Protein AF-A0A336MRG9-F1 (afdb_monomer)

Sequence (523 aa):
MEPFKLIYYRELIAKAINEKRFFRLYGYADCPKLRAELLKRGFLEHVPLSARDPNSGMSLEDLAEKASKGNAFEQTLISKLLESRAPDFIFIPDRSYYVLQSVTHQINRVKFIGYNFCLKHELCCLVDLINQHIKNDLQTNDYVKMPKTVRIVDDLGIDEFKEVFNWTMITSLILFLCRHPTNIQQHFCQRPIYGIEIDGLELALNFIKRQIEKIEGTRRSSIPETPLTRNQWRTIERTFIGVIKNQQNIFVPESKIQYYCEFINLIGTKISEYWPWTKIDGYRNIWIVKPDGCVDGEGIIMSDEFRKIKNHVETHEDYVFVIQKYIEKPFLIHETKFHIRNYFLIRVDGKHFNAYLHPSCVIKLASEPFTLKNFRTKGHLTNISVQKNFRNTSKKLPDSHMLTLERFNEYLENVGHKNVYEEQIYPSMKETCRQIAEESMKHIEHINGNYEIFGVDWMVGEDFSAQLLEVNRSPSLEHYSVVSTIVLNEILEDLIKVVVDNYNNPKASCGGFENIYHEEYKN

Mean predicted aligned error: 6.66 Å

Radius of gyration: 28.39 Å; Cα contacts (8 Å, |Δi|>4): 878; chains: 1; bounding box: 66×53×92 Å

Secondary structure (DSSP, 8-state):
---HHHHHHHHHHHHHHHTT-EEEE-SSS--HHHHHHHHHTT-EE-PPPPTT-TTTTS-HHHHHHH--TTSHHHHHHHHHHHTTPPPSEEE---GGGTT-----SEES--EESS--TTSHHHHHHHHHHHHHHHHHSTT---------EEEESSHHHHHHHHHHHHHHHHHHHHHHHSSSGGGGGGGEESSGGGEE-THHHHHHHHHHHHHHHHHTT-S-TTS---PPPHHHHHHHHHHHIIIIIT-PEEE--GGGHHHHHHHHHHHHHHHHHH-GGGGGS-SS--EEEEETT--TTTT-EEES-HHHHHHHHHT-TTS-EEEEE--SSB-EETTEEEEEEEEEEEEEETTEEEEEEEEEEEEEEEEEE--SS---HHHH---HHHHTT---S-TTS-TTSEEEHHHHHHHHHHTT-TTHIIIIIHHHHHHHHHHHHHHHGGGEE--TTBEEEEEEEEEEBTT--EEEEEEEES------SHHHHHHHHHHHHHHHIIIIIIHH-TTS--TT-EEEEEEE---

pLDDT: mean 90.36, std 8.78, range [54.44, 98.69]

Foldseek 3Di:
DQDPLLVVLLVLLVVCVVVLQEEEEDDDDDPPLLVVLSVVVSHDYQDADDPPLPCLPPDLRVLSVPDDPPDSSVNSNNNVSCDPPDRQEYEYLDPVCLVDDDPHQAYQDFDFQAQDQQFQVSVVVLLVVLQVVVVVVVPDPLRAFAFDKFWDQDVVSLVVVVVVLLLLQLLLLLLVLCVPLVCSLVLEDADPVQAAECLLNVLSLVVLVVVLCVVVVVDDPPDDDDDDDPVSSVSVVVNSCCCPVVVGGYYDHPVCSVVVSVSSNVSNVSCCVVPVSCQQLHRLSKKWKDFTPDPLCPLIDIDSDSVVVVVSCVVCSVTIMMIGRARLFFDAQVQWFKKKKWKKKWAFAPFKTWIWTFLWIKIFTAQDGADPPDDDCRRRPRDQSHRVVDAHPDPVADRLSIDTPVVVQVSCVVVPNHCCCVPPQVVSVLVSSLSSSVSCPVRTDRDHNHMHMWIWIWTAGPVRHTHTHRIHGSDDLDCSDPRSVVRSSQVSSLVCQVSPVCSVPVPTDSRRIDTSDMDGHDD

Structure (mmCIF, N/CA/C/O backbone):
data_AF-A0A336MRG9-F1
#
_entry.id   AF-A0A336MRG9-F1
#
loop_
_atom_site.group_PDB
_atom_site.id
_atom_site.type_symbol
_atom_site.label_atom_id
_atom_site.label_alt_id
_atom_site.label_comp_id
_atom_site.label_asym_id
_atom_site.label_entity_id
_atom_site.label_seq_id
_atom_site.pdbx_PDB_ins_code
_atom_site.Cartn_x
_atom_site.Cartn_y
_atom_site.Cartn_z
_atom_site.occupancy
_atom_site.B_iso_or_equiv
_atom_site.auth_seq_id
_atom_site.auth_comp_id
_atom_site.auth_asym_id
_atom_site.auth_atom_id
_atom_site.pdbx_PDB_model_num
ATOM 1 N N . MET A 1 1 ? 37.215 -6.615 -50.804 1.00 60.47 1 MET A N 1
ATOM 2 C CA . MET A 1 1 ? 35.931 -5.894 -50.675 1.00 60.47 1 MET A CA 1
ATOM 3 C C . MET A 1 1 ? 35.322 -6.306 -49.353 1.00 60.47 1 MET A C 1
ATOM 5 O O . MET A 1 1 ? 35.359 -7.493 -49.058 1.00 60.47 1 MET A O 1
ATOM 9 N N . GLU A 1 2 ? 34.849 -5.353 -48.555 1.00 67.88 2 GLU A N 1
ATOM 10 C CA . GLU A 1 2 ? 34.174 -5.653 -47.286 1.00 67.88 2 GLU A CA 1
ATOM 11 C C . GLU A 1 2 ? 32.871 -6.435 -47.564 1.00 67.88 2 GLU A C 1
ATOM 13 O O . GLU A 1 2 ? 32.185 -6.119 -48.545 1.00 67.88 2 GLU A O 1
ATOM 18 N N . PRO A 1 3 ? 32.524 -7.472 -46.777 1.00 83.19 3 PRO A N 1
ATOM 19 C CA . PRO A 1 3 ? 31.303 -8.242 -47.005 1.00 83.19 3 PRO A CA 1
ATOM 20 C C . PRO A 1 3 ? 30.049 -7.358 -46.937 1.00 83.19 3 PRO A C 1
ATOM 22 O O . PRO A 1 3 ? 29.891 -6.573 -46.005 1.00 83.19 3 PRO A O 1
ATOM 25 N N . PHE A 1 4 ? 29.107 -7.537 -47.870 1.00 87.50 4 PHE A N 1
ATOM 26 C CA . PHE A 1 4 ? 27.863 -6.748 -47.936 1.00 87.50 4 PHE A CA 1
ATOM 27 C C . PHE A 1 4 ? 27.083 -6.739 -46.608 1.00 87.50 4 PHE A C 1
ATOM 29 O O . PHE A 1 4 ? 26.565 -5.706 -46.190 1.00 87.50 4 PHE A O 1
ATOM 36 N N . LYS A 1 5 ? 27.046 -7.878 -45.900 1.00 89.94 5 LYS A N 1
ATOM 37 C CA . LYS A 1 5 ? 26.415 -7.973 -44.575 1.00 89.94 5 LYS A CA 1
ATOM 38 C C . LYS A 1 5 ? 27.111 -7.106 -43.522 1.00 89.94 5 LYS A C 1
ATOM 40 O O . LYS A 1 5 ? 26.430 -6.526 -42.685 1.00 89.94 5 LYS A O 1
ATOM 45 N N . LEU A 1 6 ? 28.440 -6.996 -43.554 1.00 92.06 6 LEU A N 1
ATOM 46 C CA . LEU A 1 6 ? 29.177 -6.172 -42.596 1.00 92.06 6 LEU A CA 1
ATOM 47 C C . LEU A 1 6 ? 28.883 -4.681 -42.819 1.00 92.06 6 LEU A C 1
ATOM 49 O O . LEU A 1 6 ? 28.609 -3.971 -41.853 1.00 92.06 6 LEU A O 1
ATOM 53 N N . ILE A 1 7 ? 28.827 -4.239 -44.082 1.00 92.44 7 ILE A N 1
ATOM 54 C CA . ILE A 1 7 ? 28.401 -2.877 -44.453 1.00 92.44 7 ILE A CA 1
ATOM 55 C C . ILE A 1 7 ? 26.987 -2.600 -43.924 1.00 92.44 7 ILE A C 1
ATOM 57 O O . ILE A 1 7 ? 26.775 -1.608 -43.230 1.00 92.44 7 ILE A O 1
ATOM 61 N N . TYR A 1 8 ? 26.047 -3.520 -44.163 1.00 93.06 8 TYR A N 1
ATOM 62 C CA . TYR A 1 8 ? 24.679 -3.418 -43.649 1.00 93.06 8 TYR A CA 1
ATOM 63 C C . TYR A 1 8 ? 24.632 -3.233 -42.123 1.00 93.06 8 TYR A C 1
ATOM 65 O O . TYR A 1 8 ? 23.944 -2.339 -41.632 1.00 93.06 8 TYR A O 1
ATOM 73 N N . TYR A 1 9 ? 25.380 -4.036 -41.355 1.00 92.38 9 TYR A N 1
ATOM 74 C CA . TYR A 1 9 ? 25.403 -3.909 -39.893 1.00 92.38 9 TYR A CA 1
ATOM 75 C C . TYR A 1 9 ? 26.047 -2.602 -39.419 1.00 92.38 9 TYR A C 1
ATOM 77 O O . TYR A 1 9 ? 25.577 -2.023 -38.439 1.00 92.38 9 TYR A O 1
ATOM 85 N N . ARG A 1 10 ? 27.068 -2.088 -40.117 1.00 93.12 10 ARG A N 1
ATOM 86 C CA . ARG A 1 10 ? 27.642 -0.766 -39.818 1.00 93.12 10 ARG A CA 1
ATOM 87 C C . ARG A 1 10 ? 26.629 0.353 -40.038 1.00 93.12 10 ARG A C 1
ATOM 89 O O . ARG A 1 10 ? 26.501 1.217 -39.176 1.00 93.12 10 ARG A O 1
ATOM 96 N N . GLU A 1 11 ? 25.885 0.323 -41.141 1.00 93.00 11 GLU A N 1
ATOM 97 C CA . GLU A 1 11 ? 24.823 1.299 -41.419 1.00 93.00 11 GLU A CA 1
ATOM 98 C C . GLU A 1 11 ? 23.677 1.200 -40.405 1.00 93.00 11 GLU A C 1
ATOM 100 O O . GLU A 1 11 ? 23.201 2.218 -39.897 1.00 93.00 11 GLU A O 1
ATOM 105 N N . LEU A 1 12 ? 23.272 -0.024 -40.055 1.00 91.56 12 LEU A N 1
ATOM 106 C CA . LEU A 1 12 ? 22.249 -0.290 -39.045 1.00 91.56 12 LEU A CA 1
ATOM 107 C C . LEU A 1 12 ? 22.650 0.284 -37.676 1.00 91.56 12 LEU A C 1
ATOM 109 O O . LEU A 1 12 ? 21.848 0.959 -37.029 1.00 91.56 12 LEU A O 1
ATOM 113 N N . ILE A 1 13 ? 23.897 0.060 -37.256 1.00 91.00 13 ILE A N 1
ATOM 114 C CA . ILE A 1 13 ? 24.444 0.595 -36.005 1.00 91.00 13 ILE A CA 1
ATOM 115 C C . ILE A 1 13 ? 24.571 2.116 -36.079 1.00 91.00 13 ILE A C 1
ATOM 117 O O . ILE A 1 13 ? 24.139 2.793 -35.152 1.00 91.00 13 ILE A O 1
ATOM 121 N N . ALA A 1 14 ? 25.092 2.679 -37.172 1.00 91.44 14 ALA A N 1
ATOM 122 C CA . ALA A 1 14 ? 25.200 4.128 -37.346 1.00 91.44 14 ALA A CA 1
ATOM 123 C C . ALA A 1 14 ? 23.828 4.819 -37.257 1.00 91.44 14 ALA A C 1
ATOM 125 O O . ALA A 1 14 ? 23.688 5.855 -36.603 1.00 91.44 14 ALA A O 1
ATOM 126 N N . LYS A 1 15 ? 22.791 4.206 -37.840 1.00 92.38 15 LYS A N 1
ATOM 127 C CA . LYS A 1 15 ? 21.408 4.667 -37.707 1.00 92.38 15 LYS A CA 1
ATOM 128 C C . LYS A 1 15 ? 20.930 4.608 -36.255 1.00 92.38 15 LYS A C 1
ATOM 130 O O . LYS A 1 15 ? 20.427 5.608 -35.748 1.00 92.38 15 LYS A O 1
ATOM 135 N N . ALA A 1 16 ? 21.123 3.480 -35.573 1.00 90.75 16 ALA A N 1
ATOM 136 C CA . ALA A 1 16 ? 20.739 3.335 -34.170 1.00 90.75 16 ALA A CA 1
ATOM 137 C C . ALA A 1 16 ? 21.495 4.311 -33.245 1.00 90.75 16 ALA A C 1
ATOM 139 O O . ALA A 1 16 ? 20.903 4.830 -32.303 1.00 90.75 16 ALA A O 1
ATOM 140 N N . ILE A 1 17 ? 22.760 4.636 -33.550 1.00 88.38 17 ILE A N 1
ATOM 141 C CA . ILE A 1 17 ? 23.568 5.662 -32.863 1.00 88.38 17 ILE A CA 1
ATOM 142 C C . ILE A 1 17 ? 22.911 7.032 -32.984 1.00 88.38 17 ILE A C 1
ATOM 144 O O . ILE A 1 17 ? 22.774 7.740 -31.987 1.00 88.38 17 ILE A O 1
ATOM 148 N N . ASN A 1 18 ? 22.523 7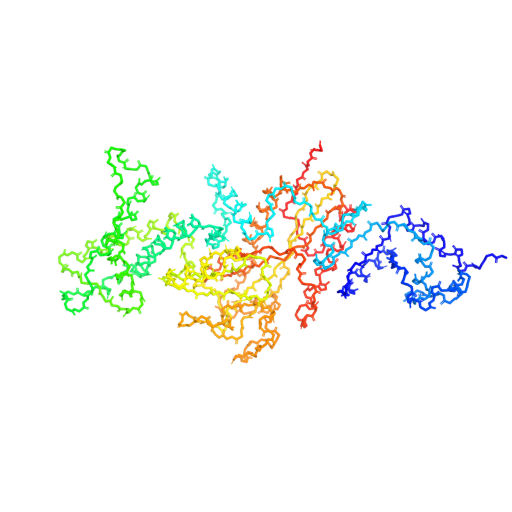.408 -34.200 1.00 90.56 18 ASN A N 1
ATOM 149 C CA . ASN A 1 18 ? 21.927 8.709 -34.468 1.00 90.56 18 ASN A CA 1
ATOM 150 C C . ASN A 1 18 ? 20.532 8.844 -33.833 1.00 90.56 18 ASN A C 1
ATOM 152 O O . ASN A 1 18 ? 20.165 9.907 -33.344 1.00 90.56 18 ASN A O 1
ATOM 156 N N . GLU A 1 19 ? 19.771 7.750 -33.808 1.00 91.50 19 GLU A N 1
ATOM 157 C CA . GLU A 1 19 ? 18.413 7.698 -33.257 1.00 91.50 19 GLU A CA 1
ATOM 158 C C . GLU A 1 19 ? 18.367 7.402 -31.746 1.00 91.50 19 GLU A C 1
ATOM 160 O O . GLU A 1 19 ? 17.275 7.331 -31.187 1.00 91.50 19 GLU A O 1
ATOM 165 N N . LYS A 1 20 ? 19.522 7.239 -31.081 1.00 91.50 20 LYS A N 1
ATOM 166 C CA . LYS A 1 20 ? 19.646 6.862 -29.658 1.00 91.50 20 LYS A CA 1
ATOM 167 C C . LYS A 1 20 ? 18.897 5.570 -29.298 1.00 91.50 20 LYS A C 1
ATOM 169 O O . LYS A 1 20 ? 18.116 5.516 -28.348 1.00 91.50 20 LYS A O 1
ATOM 174 N N . ARG A 1 21 ? 19.103 4.528 -30.101 1.00 92.50 21 ARG A N 1
ATOM 175 C CA . ARG A 1 21 ? 18.368 3.255 -30.057 1.00 92.50 21 ARG A CA 1
ATOM 176 C C . ARG A 1 21 ? 19.218 2.069 -29.602 1.00 92.50 21 ARG A C 1
ATOM 178 O O . ARG A 1 21 ? 18.940 0.938 -29.992 1.00 92.50 21 ARG A O 1
ATOM 185 N N . PHE A 1 22 ? 20.220 2.285 -28.749 1.00 91.38 22 PHE A N 1
ATOM 186 C CA . PHE A 1 22 ? 20.857 1.181 -28.022 1.00 91.38 22 PHE A CA 1
ATOM 187 C C . PHE A 1 22 ? 20.251 0.993 -26.654 1.00 91.38 22 PHE A C 1
ATOM 189 O O . PHE A 1 22 ? 20.098 1.955 -25.906 1.00 91.38 22 PHE A O 1
ATOM 196 N N . PHE A 1 23 ? 19.996 -0.256 -26.287 1.00 91.38 23 PHE A N 1
ATOM 197 C CA . PHE A 1 23 ? 19.573 -0.570 -24.934 1.00 91.38 23 PHE A CA 1
ATOM 198 C C . PHE A 1 23 ? 20.439 -1.626 -24.278 1.00 91.38 23 PHE A C 1
ATOM 200 O O . PHE A 1 23 ? 21.090 -2.431 -24.941 1.00 91.38 23 PHE A O 1
ATOM 207 N N . ARG A 1 24 ? 20.411 -1.637 -22.950 1.00 88.44 24 ARG A N 1
ATOM 208 C CA . ARG A 1 24 ? 21.000 -2.697 -22.148 1.00 88.44 24 ARG A CA 1
ATOM 209 C C . ARG A 1 24 ? 20.085 -3.053 -20.991 1.00 88.44 24 ARG A C 1
ATOM 211 O O . ARG A 1 24 ? 19.621 -2.176 -20.260 1.00 88.44 24 ARG A O 1
ATOM 218 N N . LEU A 1 25 ? 19.885 -4.354 -20.814 1.00 87.44 25 LEU A N 1
ATOM 219 C CA . LEU A 1 25 ? 19.232 -4.933 -19.648 1.00 87.44 25 LEU A CA 1
ATOM 220 C C . LEU A 1 25 ? 20.317 -5.492 -18.725 1.00 87.44 25 LEU A C 1
ATOM 222 O O . LEU A 1 25 ? 21.149 -6.283 -19.166 1.00 87.44 25 LEU A O 1
ATOM 226 N N . TYR A 1 26 ? 20.358 -5.039 -17.474 1.00 79.06 26 TYR A N 1
ATOM 227 C CA . TYR A 1 26 ? 21.322 -5.525 -16.479 1.00 79.06 26 TYR A CA 1
ATOM 228 C C . TYR A 1 26 ? 20.730 -6.665 -15.633 1.00 79.06 26 TYR A C 1
ATOM 230 O O . TYR A 1 26 ? 19.524 -6.738 -15.456 1.00 79.06 26 TYR A O 1
ATOM 238 N N . GLY A 1 27 ? 21.572 -7.517 -15.043 1.00 69.44 27 GLY A N 1
ATOM 239 C CA . GLY A 1 27 ? 21.151 -8.527 -14.059 1.00 69.44 27 GLY A CA 1
ATOM 240 C C . GLY A 1 27 ? 20.706 -9.879 -14.635 1.00 69.44 27 GLY A C 1
ATOM 241 O O . GLY A 1 27 ? 20.664 -10.082 -15.845 1.00 69.44 27 GLY A O 1
ATOM 242 N N . TYR A 1 28 ? 20.423 -10.823 -13.729 1.00 54.44 28 TYR A N 1
ATOM 243 C CA . TYR A 1 28 ? 20.052 -12.212 -14.054 1.00 54.44 28 TYR A CA 1
ATOM 244 C C . TYR A 1 28 ? 18.567 -12.399 -14.381 1.00 54.44 28 TYR A C 1
ATOM 246 O O . TYR A 1 28 ? 18.200 -13.401 -14.993 1.00 54.44 28 TYR A O 1
ATOM 254 N N . ALA A 1 29 ? 17.714 -11.463 -13.957 1.00 59.97 29 ALA A N 1
ATOM 255 C CA . ALA A 1 29 ? 16.288 -11.507 -14.241 1.00 59.97 29 ALA A CA 1
ATOM 256 C C . ALA A 1 29 ? 16.067 -11.215 -15.728 1.00 59.97 29 ALA A C 1
ATOM 258 O O . ALA A 1 29 ? 16.155 -10.069 -16.173 1.00 59.97 29 ALA A O 1
ATOM 259 N N . ASP A 1 30 ? 15.812 -12.267 -16.501 1.00 64.00 30 ASP A N 1
ATOM 260 C CA . ASP A 1 30 ? 15.427 -12.110 -17.891 1.00 64.00 30 ASP A CA 1
ATOM 261 C C . ASP A 1 30 ? 14.068 -11.395 -17.954 1.00 64.00 30 ASP A C 1
ATOM 263 O O . ASP A 1 30 ? 13.075 -11.882 -17.413 1.00 64.00 30 ASP A O 1
ATOM 267 N N . CYS A 1 31 ? 14.025 -10.232 -18.608 1.00 80.88 31 CYS A N 1
ATOM 268 C CA . CYS A 1 31 ? 12.801 -9.470 -18.869 1.00 80.88 31 CYS A CA 1
ATOM 269 C C . CYS A 1 31 ? 12.423 -9.608 -20.357 1.00 80.88 31 CYS A C 1
ATOM 271 O O . CYS A 1 31 ? 12.530 -8.632 -21.113 1.00 80.88 31 CYS A O 1
ATOM 273 N N . PRO A 1 32 ? 11.994 -10.800 -20.822 1.00 87.12 32 PRO A N 1
ATOM 274 C CA . PRO A 1 32 ? 11.839 -11.094 -22.246 1.00 87.12 32 PRO A CA 1
ATOM 275 C C . PRO A 1 32 ? 10.799 -10.199 -22.919 1.00 87.12 32 PRO A C 1
ATOM 277 O O . PRO A 1 32 ? 11.001 -9.780 -24.058 1.00 87.12 32 PRO A O 1
ATOM 280 N N . LYS A 1 33 ? 9.717 -9.844 -22.213 1.00 91.06 33 LYS A N 1
ATOM 281 C CA . LYS A 1 33 ? 8.695 -8.932 -22.738 1.00 91.06 33 LYS A CA 1
ATOM 282 C C . LYS A 1 33 ? 9.261 -7.536 -22.998 1.00 91.06 33 LYS A C 1
ATOM 284 O O . LYS A 1 33 ? 9.046 -6.991 -24.075 1.00 91.06 33 LYS A O 1
ATOM 289 N N . LEU A 1 34 ? 10.037 -6.989 -22.062 1.00 91.50 34 LEU A N 1
ATOM 290 C CA . LEU A 1 34 ? 10.655 -5.673 -22.220 1.00 91.50 34 LEU A CA 1
ATOM 291 C C . LEU A 1 34 ? 11.667 -5.667 -23.378 1.00 91.50 34 LEU A C 1
ATOM 293 O O . LEU A 1 34 ? 11.639 -4.764 -24.214 1.00 91.50 34 LEU A O 1
ATOM 297 N N . ARG A 1 35 ? 12.491 -6.720 -23.494 1.00 91.56 35 ARG A N 1
ATOM 298 C CA . ARG A 1 35 ? 13.388 -6.909 -24.645 1.00 91.56 35 ARG A CA 1
ATOM 299 C C . ARG A 1 35 ? 12.611 -6.947 -25.962 1.00 91.56 35 ARG A C 1
ATOM 301 O O . ARG A 1 35 ? 12.962 -6.234 -26.898 1.00 91.56 35 ARG A O 1
ATOM 308 N N . ALA A 1 36 ? 11.547 -7.745 -26.034 1.00 92.94 36 ALA A N 1
ATOM 309 C CA . ALA A 1 36 ? 10.730 -7.877 -27.237 1.00 92.94 36 ALA A CA 1
ATOM 310 C C . ALA A 1 36 ? 10.112 -6.536 -27.670 1.00 92.94 36 ALA A C 1
ATOM 312 O O . ALA A 1 36 ? 10.133 -6.205 -28.855 1.00 92.94 36 ALA A O 1
ATOM 313 N N . GLU A 1 37 ? 9.616 -5.737 -26.723 1.00 95.44 37 GLU A N 1
ATOM 314 C CA . GLU A 1 37 ? 9.004 -4.434 -27.009 1.00 95.44 37 GLU A CA 1
ATOM 315 C C . GLU A 1 37 ? 10.009 -3.372 -27.473 1.00 95.44 37 GLU A C 1
ATOM 317 O O . GLU A 1 37 ? 9.671 -2.549 -28.331 1.00 95.44 37 GLU A O 1
ATOM 322 N N . LEU A 1 38 ? 11.247 -3.410 -26.972 1.00 94.44 38 LEU A N 1
ATOM 323 C CA . LEU A 1 38 ? 12.336 -2.553 -27.452 1.00 94.44 38 LEU A CA 1
ATOM 324 C C . LEU A 1 38 ? 12.789 -2.963 -28.861 1.00 94.44 38 LEU A C 1
ATOM 326 O O . LEU A 1 38 ? 12.857 -2.122 -29.761 1.00 94.44 38 LEU A O 1
ATOM 330 N N . LEU A 1 39 ? 13.012 -4.261 -29.098 1.00 92.81 39 LEU A N 1
ATOM 331 C CA . LEU A 1 39 ? 13.379 -4.787 -30.420 1.00 92.81 39 LEU A CA 1
ATOM 332 C C . LEU A 1 39 ? 12.305 -4.477 -31.479 1.00 92.81 39 LEU A C 1
ATOM 334 O O . LEU A 1 39 ? 12.630 -4.120 -32.613 1.00 92.81 39 LEU A O 1
ATOM 338 N N . LYS A 1 40 ? 11.018 -4.548 -31.112 1.00 94.44 40 LYS A N 1
ATOM 339 C CA . LYS A 1 40 ? 9.882 -4.170 -31.975 1.00 94.44 40 LYS A CA 1
ATOM 340 C C . LYS A 1 40 ? 9.929 -2.699 -32.406 1.00 94.44 40 LYS A C 1
ATOM 342 O O . LYS A 1 40 ? 9.461 -2.373 -33.493 1.00 94.44 40 LYS A O 1
ATOM 347 N N . ARG A 1 41 ? 10.526 -1.826 -31.588 1.00 93.81 41 ARG A N 1
ATOM 348 C CA . ARG A 1 41 ? 10.722 -0.388 -31.856 1.00 93.81 41 ARG A CA 1
ATOM 349 C C . ARG A 1 41 ? 12.049 -0.072 -32.550 1.00 93.81 41 ARG A C 1
ATOM 351 O O . ARG A 1 41 ? 12.390 1.096 -32.718 1.00 93.81 41 ARG A O 1
ATOM 358 N N . GLY A 1 42 ? 12.778 -1.103 -32.982 1.00 91.88 42 GLY A N 1
ATOM 359 C CA . GLY A 1 42 ? 14.032 -0.959 -33.716 1.00 91.88 42 GLY A CA 1
ATOM 360 C C . GLY A 1 42 ? 15.240 -0.653 -32.835 1.00 91.88 42 GLY A C 1
ATOM 361 O O . GLY A 1 42 ? 16.256 -0.202 -33.356 1.00 91.88 42 GLY A O 1
ATOM 362 N N . PHE A 1 43 ? 15.144 -0.881 -31.522 1.00 92.94 43 PHE A N 1
ATOM 363 C CA . PHE A 1 43 ? 16.313 -0.818 -30.655 1.00 92.94 43 PHE A CA 1
ATOM 364 C C . PHE A 1 43 ? 17.248 -2.005 -30.906 1.00 92.94 43 PHE A C 1
ATOM 366 O O . PHE A 1 43 ? 16.800 -3.103 -31.239 1.00 92.94 43 PHE A O 1
ATOM 373 N N . LEU A 1 44 ? 18.545 -1.788 -30.701 1.00 90.88 44 LEU A N 1
ATOM 374 C CA . LEU A 1 44 ? 19.580 -2.817 -30.743 1.00 90.88 44 LEU A CA 1
ATOM 375 C C . LEU A 1 44 ? 20.098 -3.080 -29.328 1.00 90.88 44 LEU A C 1
ATOM 377 O O . LEU A 1 44 ? 20.424 -2.147 -28.589 1.00 90.88 44 LEU A O 1
ATOM 381 N N . GLU A 1 45 ? 20.163 -4.351 -28.940 1.00 88.06 45 GLU A N 1
ATOM 382 C CA . GLU A 1 45 ? 20.640 -4.734 -27.611 1.00 88.06 45 GLU A CA 1
ATOM 383 C C . GLU A 1 45 ? 22.168 -4.702 -27.568 1.00 88.06 45 GLU A C 1
ATOM 385 O O . GLU A 1 45 ? 22.841 -5.393 -28.331 1.00 88.06 45 GLU A O 1
ATOM 390 N N . HIS A 1 46 ? 22.721 -3.921 -26.645 1.00 84.44 46 HIS A N 1
ATOM 391 C CA . HIS A 1 46 ? 24.144 -3.905 -26.352 1.00 84.44 46 HIS A CA 1
ATOM 392 C C . HIS A 1 46 ? 24.457 -4.859 -25.193 1.00 84.44 46 HIS A C 1
ATOM 394 O O . HIS A 1 46 ? 24.418 -4.474 -24.016 1.00 84.44 46 HIS A O 1
ATOM 400 N N . VAL A 1 47 ? 24.851 -6.087 -25.535 1.00 80.88 47 VAL A N 1
ATOM 401 C CA . VAL A 1 47 ? 25.306 -7.093 -24.566 1.00 80.88 47 VAL A CA 1
ATOM 402 C C . VAL A 1 47 ? 26.832 -7.057 -24.440 1.00 80.88 47 VAL A C 1
ATOM 404 O O . VAL A 1 47 ? 27.514 -7.307 -25.431 1.00 80.88 47 VAL A O 1
ATOM 407 N N . PRO A 1 48 ? 27.405 -6.751 -23.260 1.00 75.25 48 PRO A N 1
ATOM 408 C CA . PRO A 1 48 ? 28.854 -6.784 -23.077 1.00 75.25 48 PRO A CA 1
ATOM 409 C C . PRO A 1 48 ? 29.432 -8.150 -23.455 1.00 75.25 48 PRO A C 1
ATOM 411 O O . PRO A 1 48 ? 28.922 -9.184 -23.018 1.00 75.25 48 PRO A O 1
ATOM 414 N N . LEU A 1 49 ? 30.514 -8.158 -24.234 1.00 75.94 49 LEU A N 1
ATOM 415 C CA . LEU A 1 49 ? 31.206 -9.398 -24.577 1.00 75.94 49 LEU A CA 1
ATOM 416 C C . LEU A 1 49 ? 31.797 -10.022 -23.312 1.00 75.94 49 LEU A C 1
ATOM 418 O O . LEU A 1 49 ? 32.630 -9.425 -22.629 1.00 75.94 49 LEU A O 1
ATOM 422 N N . SER A 1 50 ? 31.368 -11.242 -23.006 1.00 73.38 50 SER A N 1
ATOM 423 C CA . SER A 1 50 ? 31.983 -12.056 -21.963 1.00 73.38 50 SER A CA 1
ATOM 424 C C . SER A 1 50 ? 33.243 -12.717 -22.510 1.00 73.38 50 SER A C 1
ATOM 426 O O . SER A 1 50 ? 33.241 -13.209 -23.636 1.00 73.38 50 SER A O 1
ATOM 428 N N . ALA A 1 51 ? 34.285 -12.852 -21.685 1.00 68.31 51 ALA A N 1
ATOM 429 C CA . ALA A 1 51 ? 35.451 -13.679 -22.019 1.00 68.31 51 ALA A CA 1
ATOM 430 C C . ALA A 1 51 ? 35.084 -15.157 -22.288 1.00 68.31 51 ALA A C 1
ATOM 432 O O . ALA A 1 51 ? 35.899 -15.915 -22.803 1.00 68.31 51 ALA A O 1
ATOM 433 N N . ARG A 1 52 ? 33.862 -15.574 -21.922 1.00 76.00 52 ARG A N 1
ATOM 434 C CA . ARG A 1 52 ? 33.306 -16.910 -22.176 1.00 76.00 52 ARG A CA 1
ATOM 435 C C . ARG A 1 52 ? 32.422 -16.988 -23.425 1.00 76.00 52 ARG A C 1
ATOM 437 O O . ARG A 1 52 ? 31.913 -18.069 -23.702 1.00 76.00 52 ARG A O 1
ATOM 444 N N . ASP A 1 53 ? 32.188 -15.885 -24.139 1.00 79.44 53 ASP A N 1
ATOM 445 C CA . ASP A 1 53 ? 31.420 -15.923 -25.388 1.00 79.44 53 ASP A CA 1
ATOM 446 C C . ASP A 1 53 ? 32.209 -16.745 -26.430 1.00 79.44 53 ASP A C 1
ATOM 448 O O . ASP A 1 53 ? 33.316 -16.334 -26.805 1.00 79.44 53 ASP A O 1
ATOM 452 N N . PRO A 1 54 ? 31.675 -17.889 -26.907 1.00 84.38 54 PRO A N 1
ATOM 453 C CA . PRO A 1 54 ? 32.373 -18.766 -27.847 1.00 84.38 54 PRO A CA 1
ATOM 454 C C . PRO A 1 54 ? 32.669 -18.087 -29.191 1.00 84.38 54 PRO A C 1
ATOM 456 O O . PRO A 1 54 ? 33.581 -18.508 -29.901 1.00 84.38 54 PRO A O 1
ATOM 459 N N . ASN A 1 55 ? 31.939 -17.023 -29.532 1.00 88.94 55 ASN A N 1
ATOM 460 C CA . ASN A 1 55 ? 32.088 -16.288 -30.783 1.00 88.94 55 ASN A CA 1
ATOM 461 C C . ASN A 1 55 ? 33.033 -15.080 -30.648 1.00 88.94 55 ASN A C 1
ATOM 463 O O . ASN A 1 55 ? 33.395 -14.461 -31.651 1.00 88.94 55 ASN A O 1
ATOM 467 N N . SER A 1 56 ? 33.463 -14.733 -29.428 1.00 84.62 56 SER A N 1
ATOM 468 C CA . SER A 1 56 ? 34.283 -13.540 -29.161 1.00 84.62 56 SER A CA 1
ATOM 469 C C . SER A 1 56 ? 35.619 -13.529 -29.912 1.00 84.62 56 SER A C 1
ATOM 471 O O . SER A 1 56 ? 36.126 -12.455 -30.234 1.00 84.62 56 SER A O 1
ATOM 473 N N . GLY A 1 57 ? 36.168 -14.697 -30.258 1.00 87.31 57 GLY A N 1
ATOM 474 C CA . GLY A 1 57 ? 37.406 -14.832 -31.034 1.00 87.31 57 GLY A CA 1
ATOM 475 C C . GLY A 1 57 ? 37.252 -14.697 -32.556 1.00 87.31 57 GLY A C 1
ATOM 476 O O . GLY A 1 57 ? 38.258 -14.590 -33.248 1.00 87.31 57 GLY A O 1
ATOM 477 N N . MET A 1 58 ? 36.028 -14.693 -33.096 1.00 92.06 58 MET A N 1
ATOM 478 C CA . MET A 1 58 ? 35.788 -14.675 -34.550 1.00 92.06 58 MET A CA 1
ATOM 479 C C . MET A 1 58 ? 36.047 -13.298 -35.182 1.00 92.06 58 MET A C 1
ATOM 481 O O . MET A 1 58 ? 35.853 -12.276 -34.522 1.00 92.06 58 MET A O 1
ATOM 485 N N . SER A 1 59 ? 36.442 -13.238 -36.460 1.00 93.06 59 SER A N 1
ATOM 486 C CA . SER A 1 59 ? 36.584 -11.961 -37.185 1.00 93.06 59 SER A CA 1
ATOM 487 C C . SER A 1 59 ? 35.225 -11.272 -37.404 1.00 93.06 59 SER A C 1
ATOM 489 O O . SER A 1 59 ? 34.174 -11.908 -37.290 1.00 93.06 59 SER A O 1
ATOM 491 N N . LEU A 1 60 ? 35.220 -9.965 -37.702 1.00 93.19 60 LEU A N 1
ATOM 492 C CA . LEU A 1 60 ? 33.972 -9.249 -38.011 1.00 93.19 60 LEU A CA 1
ATOM 493 C C . LEU A 1 60 ? 33.316 -9.807 -39.279 1.00 93.19 60 LEU A C 1
ATOM 495 O O . LEU A 1 60 ? 32.093 -9.873 -39.363 1.00 93.19 60 LEU A O 1
ATOM 499 N N . GLU A 1 61 ? 34.126 -10.239 -40.239 1.00 93.94 61 GLU A N 1
ATOM 500 C CA . GLU A 1 61 ? 33.709 -10.828 -41.504 1.00 93.94 61 GLU A CA 1
ATOM 501 C C . GLU A 1 61 ? 33.026 -12.184 -41.289 1.00 93.94 61 GLU A C 1
ATOM 503 O O . GLU A 1 61 ? 31.910 -12.378 -41.774 1.00 93.94 61 GLU A O 1
ATOM 508 N N . ASP A 1 62 ? 33.631 -13.079 -40.496 1.00 93.50 62 ASP A N 1
ATOM 509 C CA . ASP A 1 62 ? 33.055 -14.397 -40.184 1.00 93.50 62 ASP A CA 1
ATOM 510 C C . ASP A 1 62 ? 31.754 -14.269 -39.381 1.00 93.50 62 ASP A C 1
ATOM 512 O O . ASP A 1 62 ? 30.794 -15.020 -39.585 1.00 93.50 62 ASP A O 1
ATOM 516 N N . LEU A 1 63 ? 31.724 -13.321 -38.437 1.00 93.81 63 LEU A N 1
ATOM 517 C CA . LEU A 1 63 ? 30.527 -13.013 -37.663 1.00 93.81 63 LEU A CA 1
ATOM 518 C C . LEU A 1 63 ? 29.425 -12.472 -38.574 1.00 93.81 63 LEU A C 1
ATOM 520 O O . LEU A 1 63 ? 28.297 -12.948 -38.495 1.00 93.81 63 LEU A O 1
ATOM 524 N N . ALA A 1 64 ? 29.744 -11.529 -39.465 1.00 93.75 64 ALA A N 1
ATOM 525 C CA . ALA A 1 64 ? 28.789 -10.962 -40.412 1.00 93.75 64 ALA A CA 1
ATOM 526 C C . ALA A 1 64 ? 28.240 -12.005 -41.385 1.00 93.75 64 ALA A C 1
ATOM 528 O O . ALA A 1 64 ? 27.044 -11.993 -41.666 1.00 93.75 64 ALA A O 1
ATOM 529 N N . GLU A 1 65 ? 29.062 -12.936 -41.869 1.00 93.88 65 GLU A N 1
ATOM 530 C CA . GLU A 1 65 ? 28.605 -14.012 -42.750 1.00 93.88 65 GLU A CA 1
ATOM 531 C C . GLU A 1 65 ? 27.536 -14.882 -42.070 1.00 93.88 65 GLU A C 1
ATOM 533 O O . GLU A 1 65 ? 26.467 -15.124 -42.647 1.00 93.88 65 GLU A O 1
ATOM 538 N N . LYS A 1 66 ? 27.784 -15.272 -40.813 1.00 93.62 66 LYS A N 1
ATOM 539 C CA . LYS A 1 66 ? 26.895 -16.130 -40.010 1.00 93.62 66 LYS A CA 1
ATOM 540 C C . LYS A 1 66 ? 25.784 -15.370 -39.285 1.00 93.62 66 LYS A C 1
ATOM 542 O O . LYS A 1 66 ? 24.861 -15.994 -38.758 1.00 93.62 66 LYS A O 1
ATOM 547 N N . ALA A 1 67 ? 25.841 -14.042 -39.256 1.00 92.06 67 ALA A N 1
ATOM 548 C CA . ALA A 1 67 ? 24.830 -13.214 -38.622 1.00 92.06 67 ALA A CA 1
ATOM 549 C C . ALA A 1 67 ? 23.479 -13.350 -39.337 1.00 92.06 67 ALA A C 1
ATOM 551 O O . ALA A 1 67 ? 23.365 -13.291 -40.573 1.00 92.06 67 ALA A O 1
ATOM 552 N N . SER A 1 68 ? 22.450 -13.536 -38.518 1.00 89.88 68 SER A N 1
ATOM 553 C CA . SER A 1 68 ? 21.041 -13.468 -38.884 1.00 89.88 68 SER A CA 1
ATOM 554 C C . SER A 1 68 ? 20.270 -12.886 -37.708 1.00 89.88 68 SER A C 1
ATOM 556 O O . SER A 1 68 ? 20.630 -13.158 -36.562 1.00 89.88 68 SER A O 1
ATOM 558 N N . LYS A 1 69 ? 19.181 -12.165 -37.987 1.00 85.38 69 LYS A N 1
ATOM 559 C CA . LYS A 1 69 ? 18.386 -11.474 -36.968 1.00 85.38 69 LYS A CA 1
ATOM 560 C C . LYS A 1 69 ? 18.086 -12.356 -35.746 1.00 85.38 69 LYS A C 1
ATOM 562 O O . LYS A 1 69 ? 17.435 -13.390 -35.880 1.00 85.38 69 LYS A O 1
ATOM 567 N N . GLY A 1 70 ? 18.535 -11.926 -34.571 1.00 80.25 70 GLY A N 1
ATOM 568 C CA . GLY A 1 70 ? 18.322 -12.559 -33.271 1.00 80.25 70 GLY A CA 1
ATOM 569 C C . GLY A 1 70 ? 19.253 -13.726 -32.932 1.00 80.25 70 GLY A C 1
ATOM 570 O O . GLY A 1 70 ? 19.090 -14.312 -31.864 1.00 80.25 70 GLY A O 1
ATOM 571 N N . ASN A 1 71 ? 20.205 -14.098 -33.797 1.00 88.50 71 ASN A N 1
ATOM 572 C CA . ASN A 1 71 ? 21.147 -15.176 -33.490 1.00 88.50 71 ASN A CA 1
ATOM 573 C C . ASN A 1 71 ? 22.376 -14.677 -32.703 1.00 88.50 71 ASN A C 1
ATOM 575 O O . ASN A 1 71 ? 22.676 -13.484 -32.655 1.00 88.50 71 ASN A O 1
ATOM 579 N N . ALA A 1 72 ? 23.117 -15.612 -32.102 1.00 87.94 72 ALA A N 1
ATOM 580 C CA . ALA A 1 72 ? 24.289 -15.284 -31.288 1.00 87.94 72 ALA A CA 1
ATOM 581 C C . ALA A 1 72 ? 25.410 -14.586 -32.087 1.00 87.94 72 ALA A C 1
ATOM 583 O O . ALA A 1 72 ? 26.115 -13.749 -31.536 1.00 87.94 72 ALA A O 1
ATOM 584 N N . PHE A 1 73 ? 25.563 -14.888 -33.383 1.00 91.94 73 PHE A N 1
ATOM 585 C CA . PHE A 1 73 ? 26.579 -14.253 -34.231 1.00 91.94 73 PHE A CA 1
ATOM 586 C C . PHE A 1 73 ? 26.278 -12.771 -34.475 1.00 91.94 73 PHE A C 1
ATOM 588 O O . PHE A 1 73 ? 27.185 -11.948 -34.391 1.00 91.94 73 PHE A O 1
ATOM 595 N N . GLU A 1 74 ? 25.013 -12.422 -34.732 1.00 90.50 74 GLU A N 1
ATOM 596 C CA . GLU A 1 74 ? 24.564 -11.032 -34.845 1.00 90.50 74 GLU A CA 1
ATOM 597 C C . GLU A 1 74 ? 24.800 -10.280 -33.533 1.00 90.50 74 GLU A C 1
ATOM 599 O O . GLU A 1 74 ? 25.328 -9.172 -33.554 1.00 90.50 74 GLU A O 1
ATOM 604 N N . GLN A 1 75 ? 24.465 -10.888 -32.394 1.00 88.00 75 GLN A N 1
ATOM 605 C CA . GLN A 1 75 ? 24.672 -10.271 -31.087 1.00 88.00 75 GLN A CA 1
ATOM 606 C C . GLN A 1 75 ? 26.157 -9.981 -30.825 1.00 88.00 75 GLN A C 1
ATOM 608 O O . GLN A 1 75 ? 26.510 -8.844 -30.519 1.00 88.00 75 GLN A O 1
ATOM 613 N N . THR A 1 76 ? 27.043 -10.967 -31.016 1.00 89.56 76 THR A N 1
ATOM 614 C CA . THR A 1 76 ? 28.495 -10.777 -30.871 1.00 89.56 76 THR A CA 1
ATOM 615 C C . THR A 1 76 ? 29.025 -9.737 -31.866 1.00 89.56 76 THR A C 1
ATOM 617 O O . THR A 1 76 ? 29.866 -8.916 -31.497 1.00 89.56 76 THR A O 1
ATOM 620 N N . LEU A 1 77 ? 28.531 -9.726 -33.112 1.00 91.56 77 LEU A N 1
ATOM 621 C CA . LEU A 1 77 ? 28.905 -8.734 -34.124 1.00 91.56 77 LEU A CA 1
ATOM 622 C C . LEU A 1 77 ? 28.529 -7.314 -33.692 1.00 91.56 77 LEU A C 1
ATOM 624 O O . LEU A 1 77 ? 29.381 -6.428 -33.716 1.00 91.56 77 LEU A O 1
ATOM 628 N N . ILE A 1 78 ? 27.276 -7.107 -33.277 1.00 90.00 78 ILE A N 1
ATOM 629 C CA . ILE A 1 78 ? 26.777 -5.816 -32.793 1.00 90.00 78 ILE A CA 1
ATOM 630 C C . ILE A 1 78 ? 27.613 -5.358 -31.599 1.00 90.00 78 ILE A C 1
ATOM 632 O O . ILE A 1 78 ? 28.082 -4.223 -31.590 1.00 90.00 78 ILE A O 1
ATOM 636 N N . SER A 1 79 ? 27.873 -6.240 -30.634 1.00 87.88 79 SER A N 1
ATOM 637 C CA . SER A 1 79 ? 28.678 -5.910 -29.458 1.00 87.88 79 SER A CA 1
ATOM 638 C C . SER A 1 79 ? 30.127 -5.555 -29.796 1.00 87.88 79 SER A C 1
ATOM 640 O O . SER A 1 79 ? 30.677 -4.638 -29.193 1.00 87.88 79 SER A O 1
ATOM 642 N N . LYS A 1 80 ? 30.752 -6.222 -30.778 1.00 89.44 80 LYS A N 1
ATOM 643 C CA . LYS A 1 80 ? 32.094 -5.842 -31.251 1.00 89.44 80 LYS A CA 1
ATOM 644 C C . LYS A 1 80 ? 32.101 -4.486 -31.942 1.00 89.44 80 LYS A C 1
ATOM 646 O O . LYS A 1 80 ? 33.000 -3.694 -31.695 1.00 89.44 80 LYS A O 1
ATOM 651 N N . LEU A 1 81 ? 31.113 -4.227 -32.796 1.00 89.38 81 LEU A N 1
ATOM 652 C CA . LEU A 1 81 ? 31.000 -2.971 -33.540 1.00 89.38 81 LEU A CA 1
ATOM 653 C C . LEU A 1 81 ? 30.615 -1.781 -32.645 1.00 89.38 81 LEU A C 1
ATOM 655 O O . LEU A 1 81 ? 30.906 -0.641 -32.996 1.00 89.38 81 LEU A O 1
ATOM 659 N N . LEU A 1 82 ? 29.963 -2.035 -31.508 1.00 83.94 82 LEU A N 1
ATOM 660 C CA . LEU A 1 82 ? 29.627 -1.025 -30.501 1.00 83.94 82 LEU A CA 1
ATOM 661 C C . LEU A 1 82 ? 30.765 -0.697 -29.533 1.00 83.94 82 LEU A C 1
ATOM 663 O O . LEU A 1 82 ? 30.719 0.352 -28.885 1.00 83.94 82 LEU A O 1
ATOM 667 N N . GLU A 1 83 ? 31.766 -1.570 -29.436 1.00 79.75 83 GLU A N 1
ATOM 668 C CA . GLU A 1 83 ? 32.927 -1.416 -28.559 1.00 79.75 83 GLU A CA 1
ATOM 669 C C . GLU A 1 83 ? 32.529 -1.036 -27.112 1.00 79.75 83 GLU A C 1
ATOM 671 O O . GLU A 1 83 ? 31.719 -1.706 -26.470 1.00 79.75 83 GLU A O 1
ATOM 676 N N . SER A 1 84 ? 33.107 0.040 -26.571 1.00 75.00 84 SER A N 1
ATOM 677 C CA . SER A 1 84 ? 32.886 0.539 -25.209 1.00 75.00 84 SER A CA 1
ATOM 678 C C . SER A 1 84 ? 31.772 1.590 -25.107 1.00 75.00 84 SER A C 1
ATOM 680 O O . SER A 1 84 ? 31.628 2.235 -24.064 1.00 75.00 84 SER A O 1
ATOM 682 N N . ARG A 1 85 ? 30.962 1.780 -26.159 1.00 80.12 85 ARG A N 1
ATOM 683 C CA . ARG A 1 85 ? 29.911 2.806 -26.183 1.00 80.12 85 ARG A CA 1
ATOM 684 C C . ARG A 1 85 ? 28.861 2.564 -25.092 1.00 80.12 85 ARG A C 1
ATOM 686 O O . ARG A 1 85 ? 28.339 1.458 -24.929 1.00 80.12 85 ARG A O 1
ATOM 693 N N . ALA A 1 86 ? 28.495 3.623 -24.374 1.00 81.38 86 ALA A N 1
ATOM 694 C CA . ALA A 1 86 ? 27.388 3.571 -23.427 1.00 81.38 86 ALA A CA 1
ATOM 695 C C . ALA A 1 86 ? 26.048 3.328 -24.159 1.00 81.38 86 ALA A C 1
ATOM 697 O O . ALA A 1 86 ? 25.824 3.910 -25.223 1.00 81.38 86 ALA A O 1
ATOM 698 N N . PRO A 1 87 ? 25.156 2.473 -23.626 1.00 87.62 87 PRO A N 1
ATOM 699 C CA . PRO A 1 87 ? 23.800 2.335 -24.157 1.00 87.62 87 PRO A CA 1
ATOM 700 C C . PRO A 1 87 ? 23.013 3.641 -23.970 1.00 87.62 87 PRO A C 1
ATOM 702 O O . PRO A 1 87 ? 23.301 4.405 -23.048 1.00 87.62 87 PRO A O 1
ATOM 705 N N . ASP A 1 88 ? 22.004 3.878 -24.808 1.00 90.62 88 ASP A N 1
ATOM 706 C CA . ASP A 1 88 ? 21.114 5.044 -24.711 1.00 90.62 88 ASP A CA 1
ATOM 707 C C . ASP A 1 88 ? 19.928 4.794 -23.765 1.00 90.62 88 ASP A C 1
ATOM 709 O O . ASP A 1 88 ? 19.387 5.729 -23.185 1.00 90.62 88 ASP A O 1
ATOM 713 N N . PHE A 1 89 ? 19.531 3.532 -23.602 1.00 92.38 89 PHE A N 1
ATOM 714 C CA . PHE A 1 89 ? 18.452 3.099 -22.725 1.00 92.38 89 PHE A CA 1
ATOM 715 C C . PHE A 1 89 ? 18.947 2.008 -21.779 1.00 92.38 89 PHE A C 1
ATOM 717 O O . PHE A 1 89 ? 19.400 0.942 -22.203 1.00 92.38 89 PHE A O 1
ATOM 724 N N . ILE A 1 90 ? 18.841 2.242 -20.481 1.00 90.38 90 ILE A N 1
ATOM 725 C CA . ILE A 1 90 ? 19.226 1.275 -19.460 1.00 90.38 90 ILE A CA 1
ATOM 726 C C . ILE A 1 90 ? 17.996 0.862 -18.665 1.00 90.38 90 ILE A C 1
ATOM 728 O O . ILE A 1 90 ? 17.290 1.698 -18.100 1.00 90.38 90 ILE A O 1
ATOM 732 N N . PHE A 1 91 ? 17.798 -0.451 -18.557 1.00 90.00 91 PHE A N 1
ATOM 733 C CA . PHE A 1 91 ? 16.864 -1.023 -17.601 1.00 90.00 91 PHE A CA 1
ATOM 734 C C . PHE A 1 91 ? 17.594 -1.981 -16.664 1.00 90.00 91 PHE A C 1
ATOM 736 O O . PHE A 1 91 ? 18.209 -2.964 -17.080 1.00 90.00 91 PHE A O 1
ATOM 743 N N . ILE A 1 92 ? 17.516 -1.685 -15.375 1.00 87.31 92 ILE A N 1
ATOM 744 C CA . ILE A 1 92 ? 18.096 -2.468 -14.296 1.00 87.31 92 ILE A CA 1
ATOM 745 C C . ILE A 1 92 ? 16.919 -3.059 -13.489 1.00 87.31 92 ILE A C 1
ATOM 747 O O . ILE A 1 92 ? 16.274 -2.334 -12.730 1.00 87.31 92 ILE A O 1
ATOM 751 N N . PRO A 1 93 ? 16.585 -4.347 -13.656 1.00 77.69 93 PRO A N 1
ATOM 752 C CA . PRO A 1 93 ? 15.552 -5.036 -12.885 1.00 77.69 93 PRO A CA 1
ATOM 753 C C . PRO A 1 93 ? 16.016 -5.394 -11.464 1.00 77.69 93 PRO A C 1
ATOM 755 O O . PRO A 1 93 ? 15.193 -5.553 -10.569 1.00 77.69 93 PRO A O 1
ATOM 758 N N . ASP A 1 94 ? 17.327 -5.529 -11.254 1.00 73.38 94 ASP A N 1
ATOM 759 C CA . ASP A 1 94 ? 17.909 -6.066 -10.025 1.00 73.38 94 ASP A CA 1
ATOM 760 C C . ASP A 1 94 ? 18.372 -4.953 -9.064 1.00 73.38 94 ASP A C 1
ATOM 762 O O . ASP A 1 94 ? 19.017 -3.969 -9.452 1.00 73.38 94 ASP A O 1
ATOM 766 N N . ARG A 1 95 ? 18.049 -5.140 -7.778 1.00 68.50 95 ARG A N 1
ATOM 767 C CA . ARG A 1 95 ? 18.413 -4.256 -6.668 1.00 68.50 95 ARG A CA 1
ATOM 768 C C . ARG A 1 95 ? 19.923 -4.142 -6.452 1.00 68.50 95 ARG A C 1
ATOM 770 O O . ARG A 1 95 ? 20.404 -3.066 -6.103 1.00 68.50 95 ARG A O 1
ATOM 777 N N . SER A 1 96 ? 20.685 -5.195 -6.729 1.00 68.25 96 SER A N 1
ATOM 778 C CA . SER A 1 96 ? 22.137 -5.232 -6.516 1.00 68.25 96 SER A CA 1
ATOM 779 C C . SER A 1 96 ? 22.922 -4.261 -7.405 1.00 68.25 96 SER A C 1
ATOM 781 O O . SER A 1 96 ? 24.054 -3.911 -7.083 1.00 68.25 96 SER A O 1
ATOM 783 N N . TYR A 1 97 ? 22.322 -3.771 -8.492 1.00 68.38 97 TYR A N 1
ATOM 784 C CA . TYR A 1 97 ? 22.956 -2.842 -9.431 1.00 68.38 97 TYR A CA 1
ATOM 785 C C . TYR A 1 97 ? 22.481 -1.389 -9.265 1.00 68.38 97 TYR A C 1
ATOM 787 O O . TYR A 1 97 ? 22.760 -0.548 -10.115 1.00 68.38 97 TYR A O 1
ATOM 795 N N . TYR A 1 98 ? 21.786 -1.060 -8.169 1.00 64.12 98 TYR A N 1
ATOM 796 C CA . TYR A 1 98 ? 21.263 0.293 -7.916 1.00 64.12 98 TYR A CA 1
ATOM 797 C C . TYR A 1 98 ? 22.336 1.380 -7.766 1.00 64.12 98 TYR A C 1
ATOM 799 O O . TYR A 1 98 ? 22.029 2.556 -7.931 1.00 64.12 98 TYR A O 1
ATOM 807 N N . VAL A 1 99 ? 23.584 1.002 -7.478 1.00 58.78 99 VAL A N 1
ATOM 808 C CA . VAL A 1 99 ? 24.716 1.938 -7.352 1.00 58.78 99 VAL A CA 1
ATOM 809 C C . VAL A 1 99 ? 25.245 2.381 -8.727 1.00 58.78 99 VAL A C 1
ATOM 811 O O . VAL A 1 99 ? 26.013 3.337 -8.813 1.00 58.78 99 VAL A O 1
ATOM 814 N N . LEU A 1 100 ? 24.829 1.726 -9.821 1.00 61.56 100 LEU A N 1
ATOM 815 C CA . LEU A 1 100 ? 25.219 2.119 -11.174 1.00 61.56 100 LEU A CA 1
ATOM 816 C C . LEU A 1 100 ? 24.551 3.444 -11.556 1.00 61.56 100 LEU A C 1
ATOM 818 O O . LEU A 1 100 ? 23.418 3.481 -12.030 1.00 61.56 100 LEU A O 1
ATOM 822 N N . GLN A 1 101 ? 25.292 4.535 -11.396 1.00 55.97 101 GLN A N 1
ATOM 823 C CA . GLN A 1 101 ? 24.983 5.805 -12.036 1.00 55.97 101 GLN A CA 1
ATOM 824 C C . GLN A 1 101 ? 25.679 5.825 -13.395 1.00 55.97 101 GLN A C 1
ATOM 826 O O . GLN A 1 101 ? 26.905 5.818 -13.485 1.00 55.97 101 GLN A O 1
ATOM 831 N N . SER A 1 102 ? 24.889 5.794 -14.464 1.00 62.12 102 SER A N 1
ATOM 832 C CA . SER A 1 102 ? 25.384 5.933 -15.830 1.00 62.12 102 SER A CA 1
ATOM 833 C C . SER A 1 102 ? 24.851 7.234 -16.408 1.00 62.12 102 SER A C 1
ATOM 835 O O . SER A 1 102 ? 23.655 7.502 -16.320 1.00 62.12 102 SER A O 1
ATOM 837 N N . VAL A 1 103 ? 25.733 8.031 -17.013 1.00 66.56 103 VAL A N 1
ATOM 838 C CA . VAL A 1 103 ? 25.328 9.158 -17.858 1.00 66.56 103 VAL A CA 1
ATOM 839 C C . VAL A 1 103 ? 24.826 8.564 -19.175 1.00 66.56 103 VAL A C 1
ATOM 841 O O . VAL A 1 103 ? 25.582 8.400 -20.129 1.00 66.56 103 VAL A O 1
ATOM 844 N N . THR A 1 104 ? 23.564 8.146 -19.186 1.00 80.12 104 THR A N 1
ATOM 845 C CA . THR A 1 104 ? 22.861 7.613 -20.359 1.00 80.12 104 THR A CA 1
ATOM 846 C C . THR A 1 104 ? 21.680 8.516 -20.705 1.00 80.12 104 THR A C 1
ATOM 848 O O . THR A 1 104 ? 21.302 9.384 -19.920 1.00 80.12 104 THR A O 1
ATOM 851 N N . HIS A 1 105 ? 21.111 8.346 -21.896 1.00 86.81 105 HIS A N 1
ATOM 852 C CA . HIS A 1 105 ? 19.971 9.146 -22.316 1.00 86.81 105 HIS A CA 1
ATOM 853 C C . HIS A 1 105 ? 18.704 8.804 -21.527 1.00 86.81 105 HIS A C 1
ATOM 855 O O . HIS A 1 105 ? 17.942 9.718 -21.226 1.00 86.81 105 HIS A O 1
ATOM 861 N N . GLN A 1 106 ? 18.488 7.530 -21.188 1.00 91.88 106 GLN A N 1
ATOM 862 C CA . GLN A 1 106 ? 17.386 7.090 -20.343 1.00 91.88 106 GLN A CA 1
ATOM 863 C C . GLN A 1 106 ? 17.799 5.952 -19.407 1.00 91.88 106 GLN A C 1
ATOM 865 O O . GLN A 1 106 ? 18.412 4.972 -19.833 1.00 91.88 106 GLN A O 1
ATOM 870 N N . ILE A 1 107 ? 17.403 6.040 -18.137 1.00 91.56 107 ILE A N 1
ATOM 871 C CA . ILE A 1 107 ? 17.660 5.006 -17.129 1.00 91.56 107 ILE A CA 1
ATOM 872 C C . ILE A 1 107 ? 16.465 4.844 -16.196 1.00 91.56 107 ILE A C 1
ATOM 874 O O . ILE A 1 107 ? 15.868 5.825 -15.754 1.00 91.56 107 ILE A O 1
ATOM 878 N N . ASN A 1 108 ? 16.146 3.595 -15.847 1.00 92.31 108 ASN A N 1
ATOM 879 C CA . ASN A 1 108 ? 15.052 3.270 -14.933 1.00 92.31 108 ASN A CA 1
ATOM 880 C C . ASN A 1 108 ? 15.370 3.557 -13.440 1.00 92.31 108 ASN A C 1
ATOM 882 O O . ASN A 1 108 ? 15.071 2.738 -12.565 1.00 92.31 108 ASN A O 1
ATOM 886 N N . ARG A 1 109 ? 16.008 4.693 -13.135 1.00 90.19 109 ARG A N 1
ATOM 887 C CA . ARG A 1 109 ? 16.373 5.102 -11.774 1.00 90.19 109 ARG A CA 1
ATOM 888 C C . ARG A 1 109 ? 16.038 6.560 -11.519 1.00 90.19 109 ARG A C 1
ATOM 890 O O . ARG A 1 109 ? 16.613 7.430 -12.161 1.00 90.19 109 ARG A O 1
ATOM 897 N N . VAL A 1 110 ? 15.198 6.835 -10.524 1.00 92.06 110 VAL A N 1
ATOM 898 C CA . VAL A 1 110 ? 15.067 8.192 -9.977 1.00 92.06 110 VAL A CA 1
ATOM 899 C C . VAL A 1 110 ? 16.024 8.373 -8.802 1.00 92.06 110 VAL A C 1
ATOM 901 O O . VAL A 1 110 ? 16.273 7.448 -8.024 1.00 92.06 110 VAL A O 1
ATOM 904 N N . LYS A 1 111 ? 16.591 9.574 -8.665 1.00 91.25 111 LYS A N 1
ATOM 905 C CA . LYS A 1 111 ? 17.526 9.891 -7.585 1.00 91.25 111 LYS A CA 1
ATOM 906 C C . LYS A 1 111 ? 16.817 10.721 -6.526 1.00 91.25 111 LYS A C 1
ATOM 908 O O . LYS A 1 111 ? 16.420 11.849 -6.788 1.00 91.25 111 LYS A O 1
ATOM 913 N N . PHE A 1 112 ? 16.672 10.156 -5.334 1.00 93.25 112 PHE A N 1
ATOM 914 C CA . PHE A 1 112 ? 16.121 10.870 -4.188 1.00 93.25 112 PHE A CA 1
ATOM 915 C C . PHE A 1 112 ? 17.200 11.752 -3.548 1.00 93.25 112 PHE A C 1
ATOM 917 O O . PHE A 1 112 ? 18.309 11.285 -3.289 1.00 93.25 112 PHE A O 1
ATOM 924 N N . ILE A 1 113 ? 16.863 13.016 -3.308 1.00 94.88 113 ILE A N 1
ATOM 925 C CA . ILE A 1 113 ? 17.690 14.039 -2.642 1.00 94.88 113 ILE A CA 1
ATOM 926 C C . ILE A 1 113 ? 17.095 14.494 -1.300 1.00 94.88 113 ILE A C 1
ATOM 928 O O . ILE A 1 113 ? 17.723 15.257 -0.573 1.00 94.88 113 ILE A O 1
ATOM 932 N N . GLY A 1 114 ? 15.890 14.023 -0.970 1.00 95.69 114 GLY A N 1
ATOM 933 C CA . GLY A 1 114 ? 15.228 14.209 0.320 1.00 95.69 114 GLY A CA 1
ATOM 934 C C . GLY A 1 114 ? 14.510 12.927 0.733 1.00 95.69 114 GLY A C 1
ATOM 935 O O . GLY A 1 114 ? 15.102 11.854 0.646 1.00 95.69 114 GLY A O 1
ATOM 936 N N . TYR A 1 115 ? 13.237 13.021 1.132 1.00 95.00 115 TYR A N 1
ATOM 937 C CA . TYR A 1 115 ? 12.447 11.842 1.492 1.00 95.00 115 TYR A CA 1
ATOM 938 C C . TYR A 1 115 ? 12.352 10.845 0.334 1.00 95.00 115 TYR A C 1
ATOM 940 O O . TYR A 1 115 ? 11.819 11.145 -0.736 1.00 95.00 115 TYR A O 1
ATOM 948 N N . ASN A 1 116 ? 12.819 9.625 0.571 1.00 94.50 116 ASN A N 1
ATOM 949 C CA . ASN A 1 116 ? 12.642 8.496 -0.317 1.00 94.50 116 ASN A CA 1
ATOM 950 C C . ASN A 1 116 ? 11.431 7.685 0.146 1.00 94.50 116 ASN A C 1
ATOM 952 O O . ASN A 1 116 ? 11.518 6.825 1.020 1.00 94.50 116 ASN A O 1
ATOM 956 N N . PHE A 1 117 ? 10.291 7.918 -0.509 1.00 95.38 117 PHE A N 1
ATOM 957 C CA . PHE A 1 117 ? 9.009 7.267 -0.210 1.00 95.38 117 PHE A CA 1
ATOM 958 C C . PHE A 1 117 ? 9.018 5.735 -0.343 1.00 95.38 117 PHE A C 1
ATOM 960 O O . PHE A 1 117 ? 8.018 5.083 -0.056 1.00 95.38 117 PHE A O 1
ATOM 967 N N . CYS A 1 118 ? 10.124 5.139 -0.792 1.00 92.44 118 CYS A N 1
ATOM 968 C CA . CYS A 1 118 ? 10.292 3.693 -0.812 1.00 92.44 118 CYS A CA 1
ATOM 969 C C . CYS A 1 118 ? 10.897 3.124 0.480 1.00 92.44 118 CYS A C 1
ATOM 971 O O . CYS A 1 118 ? 10.980 1.907 0.631 1.00 92.44 118 CYS A O 1
ATOM 973 N N . LEU A 1 119 ? 11.352 3.981 1.399 1.00 90.19 119 LEU A N 1
ATOM 974 C CA . LEU A 1 119 ? 11.696 3.604 2.766 1.00 90.19 119 LEU A CA 1
ATOM 975 C C . LEU A 1 119 ? 10.476 3.816 3.652 1.00 90.19 119 LEU A C 1
ATOM 977 O O . LEU A 1 119 ? 9.837 4.867 3.612 1.00 90.19 119 LEU A O 1
ATOM 981 N N . LYS A 1 120 ? 10.149 2.818 4.476 1.00 87.94 120 LYS A N 1
ATOM 982 C CA . LYS A 1 120 ? 8.899 2.816 5.239 1.00 87.94 120 LYS A CA 1
ATOM 983 C C . LYS A 1 120 ? 8.769 4.039 6.145 1.00 87.94 120 LYS A C 1
ATOM 985 O O . LYS A 1 120 ? 7.692 4.625 6.213 1.00 87.94 120 LYS A O 1
ATOM 990 N N . HIS A 1 121 ? 9.844 4.414 6.831 1.00 86.06 121 HIS A N 1
ATOM 991 C CA . HIS A 1 121 ? 9.832 5.549 7.747 1.00 86.06 121 HIS A CA 1
ATOM 992 C C . HIS A 1 121 ? 9.734 6.895 7.014 1.00 86.06 121 HIS A C 1
ATOM 994 O O . HIS A 1 121 ? 8.951 7.745 7.422 1.00 86.06 121 HIS A O 1
ATOM 1000 N N . GLU A 1 122 ? 10.449 7.074 5.902 1.00 92.31 122 GLU A N 1
ATOM 1001 C CA . GLU A 1 122 ? 10.392 8.320 5.123 1.00 92.31 122 GLU A CA 1
ATOM 1002 C C . GLU A 1 122 ? 9.062 8.476 4.384 1.00 92.31 122 GLU A C 1
ATOM 1004 O O . GLU A 1 122 ? 8.560 9.590 4.269 1.00 92.31 122 GLU A O 1
ATOM 1009 N N . LEU A 1 123 ? 8.438 7.369 3.960 1.00 94.50 123 LEU A N 1
ATOM 1010 C CA . LEU A 1 123 ? 7.067 7.378 3.450 1.00 94.50 123 LEU A CA 1
ATOM 1011 C C . LEU A 1 123 ? 6.079 7.896 4.500 1.00 94.50 123 LEU A C 1
ATOM 1013 O O . LEU A 1 123 ? 5.200 8.677 4.156 1.00 94.50 123 LEU A O 1
ATOM 1017 N N . CYS A 1 124 ? 6.226 7.492 5.768 1.00 91.94 124 CYS A N 1
ATOM 1018 C CA . CYS A 1 124 ? 5.370 8.000 6.846 1.00 91.94 124 CYS A CA 1
ATOM 1019 C C . CYS A 1 124 ? 5.541 9.514 7.006 1.00 91.94 124 CYS A C 1
ATOM 1021 O O . CYS A 1 124 ? 4.549 10.231 7.036 1.00 91.94 124 CYS A O 1
ATOM 1023 N N . CYS A 1 125 ? 6.786 10.004 7.020 1.00 92.75 125 CYS A N 1
ATOM 1024 C CA . CYS A 1 125 ? 7.062 11.439 7.104 1.00 92.75 125 CYS A CA 1
ATOM 1025 C C . CYS A 1 125 ? 6.476 12.218 5.917 1.00 92.75 125 CYS A C 1
ATOM 1027 O O . CYS A 1 125 ? 5.905 13.288 6.112 1.00 92.75 125 CYS A O 1
ATOM 1029 N N . LEU A 1 126 ? 6.582 11.676 4.698 1.00 95.81 126 LEU A N 1
ATOM 1030 C CA . LEU A 1 126 ? 5.995 12.284 3.503 1.00 95.81 126 LEU A CA 1
ATOM 1031 C C . LEU A 1 126 ? 4.463 12.343 3.603 1.00 95.81 126 LEU A C 1
ATOM 1033 O O . LEU A 1 126 ? 3.867 13.373 3.313 1.00 95.81 126 LEU A O 1
ATOM 1037 N N . VAL A 1 127 ? 3.824 11.261 4.059 1.00 95.12 127 VAL A N 1
ATOM 1038 C CA . VAL A 1 127 ? 2.368 11.193 4.260 1.00 95.12 127 VAL A CA 1
ATOM 1039 C C . VAL A 1 127 ? 1.891 12.167 5.336 1.00 95.12 127 VAL A C 1
ATOM 1041 O O . VAL A 1 127 ? 0.873 12.831 5.146 1.00 95.12 127 VAL A O 1
ATOM 1044 N N . ASP A 1 128 ? 2.623 12.296 6.442 1.00 92.31 128 ASP A N 1
ATOM 1045 C CA . ASP A 1 128 ? 2.304 13.273 7.484 1.00 92.31 128 ASP A CA 1
ATOM 1046 C C . ASP A 1 128 ? 2.381 14.704 6.943 1.00 92.31 128 ASP A C 1
ATOM 1048 O O . ASP A 1 128 ? 1.511 15.519 7.249 1.00 92.31 128 ASP A O 1
ATOM 1052 N N . LEU A 1 129 ? 3.377 14.999 6.104 1.00 94.31 129 LEU A N 1
ATOM 1053 C CA . LEU A 1 129 ? 3.532 16.300 5.459 1.00 94.31 129 LEU A CA 1
ATOM 1054 C C . LEU A 1 129 ? 2.375 16.600 4.492 1.00 94.31 129 LEU A C 1
ATOM 1056 O O . LEU A 1 129 ? 1.757 17.659 4.598 1.00 94.31 129 LEU A O 1
ATOM 1060 N N . ILE A 1 130 ? 2.009 15.639 3.636 1.00 94.69 130 ILE A N 1
ATOM 1061 C CA . ILE A 1 130 ? 0.840 15.735 2.743 1.00 94.69 130 ILE A CA 1
ATOM 1062 C C . ILE A 1 130 ? -0.429 16.020 3.554 1.00 94.69 130 ILE A C 1
ATOM 1064 O O . ILE A 1 130 ? -1.154 16.978 3.290 1.00 94.69 130 ILE A O 1
ATOM 1068 N N . ASN A 1 131 ? -0.687 15.220 4.588 1.00 92.31 131 ASN A N 1
ATOM 1069 C CA . ASN A 1 131 ? -1.897 15.348 5.395 1.00 92.31 131 ASN A CA 1
ATOM 1070 C C . ASN A 1 131 ? -1.931 16.658 6.201 1.00 92.31 131 ASN A C 1
ATOM 1072 O O . ASN A 1 131 ? -3.012 17.195 6.453 1.00 92.31 131 ASN A O 1
ATOM 1076 N N . GLN A 1 132 ? -0.774 17.203 6.589 1.00 90.06 132 GLN A N 1
ATOM 1077 C CA . GLN A 1 132 ? -0.678 18.538 7.183 1.00 90.06 132 GLN A CA 1
ATOM 1078 C C . GLN A 1 132 ? -1.022 19.638 6.175 1.00 90.06 132 GLN A C 1
ATOM 1080 O O . GLN A 1 132 ? -1.763 20.555 6.529 1.00 90.06 132 GLN A O 1
ATOM 1085 N N . HIS A 1 133 ? -0.538 19.542 4.932 1.00 90.50 133 HIS A N 1
ATOM 1086 C CA . HIS A 1 133 ? -0.901 20.480 3.867 1.00 90.50 133 HIS A CA 1
ATOM 1087 C C . HIS A 1 133 ? -2.411 20.459 3.601 1.00 90.50 133 HIS A C 1
ATOM 1089 O O . HIS A 1 133 ? -3.039 21.513 3.657 1.00 90.50 133 HIS A O 1
ATOM 1095 N N . ILE A 1 134 ? -3.009 19.272 3.451 1.00 88.25 134 ILE A N 1
ATOM 1096 C CA . ILE A 1 134 ? -4.462 19.106 3.262 1.00 88.25 134 ILE A CA 1
ATOM 1097 C C . ILE A 1 134 ? -5.241 19.691 4.441 1.00 88.25 134 ILE A C 1
ATOM 1099 O O . ILE A 1 134 ? -6.217 20.399 4.256 1.00 88.25 134 ILE A O 1
ATOM 1103 N N . LYS A 1 135 ? -4.802 19.454 5.682 1.00 83.94 135 LYS A N 1
ATOM 1104 C CA . LYS A 1 135 ? -5.482 20.017 6.858 1.00 83.94 135 LYS A CA 1
ATOM 1105 C C . LYS A 1 135 ? -5.479 21.551 6.872 1.00 83.94 135 LYS A C 1
ATOM 1107 O O . LYS A 1 135 ? -6.411 22.151 7.407 1.00 83.94 135 LYS A O 1
ATOM 1112 N N . ASN A 1 136 ? -4.434 22.174 6.335 1.00 83.38 136 ASN A N 1
ATOM 1113 C CA . ASN A 1 136 ? -4.338 23.629 6.236 1.00 83.38 136 ASN A CA 1
ATOM 1114 C C . ASN A 1 136 ? -5.134 24.177 5.040 1.00 83.38 136 ASN A C 1
ATOM 1116 O O . ASN A 1 136 ? -5.613 25.310 5.099 1.00 83.38 136 ASN A O 1
ATOM 1120 N N . ASP A 1 137 ? -5.295 23.378 3.986 1.00 78.12 137 ASP A N 1
ATOM 1121 C CA . ASP A 1 137 ? -6.109 23.687 2.817 1.00 78.12 137 ASP A CA 1
ATOM 1122 C C . ASP A 1 137 ? -7.550 23.191 3.018 1.00 78.12 137 ASP A C 1
ATOM 1124 O O . ASP A 1 137 ? -7.909 22.064 2.689 1.00 78.12 137 ASP A O 1
ATOM 1128 N N . LEU A 1 138 ? -8.404 24.054 3.579 1.00 68.75 138 LEU A N 1
ATOM 1129 C CA . LEU A 1 138 ? -9.800 23.769 3.963 1.00 68.75 138 LEU A CA 1
ATOM 1130 C C . LEU A 1 138 ? -10.730 23.326 2.804 1.00 68.75 138 LEU A C 1
ATOM 1132 O O . LEU A 1 138 ? -11.946 23.256 2.989 1.00 68.75 138 LEU A O 1
ATOM 1136 N N . GLN A 1 139 ? -10.196 23.082 1.606 1.00 61.12 139 GLN A N 1
ATOM 1137 C CA . GLN A 1 139 ? -10.942 22.750 0.396 1.00 61.12 139 GLN A CA 1
ATOM 1138 C C . GLN A 1 139 ? -11.200 21.249 0.215 1.00 61.12 139 GLN A C 1
ATOM 1140 O O . GLN A 1 139 ? -12.180 20.899 -0.441 1.00 61.12 139 GLN A O 1
ATOM 1145 N N . THR A 1 140 ? -10.374 20.356 0.782 1.00 70.38 140 THR A N 1
ATOM 1146 C CA . THR A 1 140 ? -10.525 18.898 0.585 1.00 70.38 140 THR A CA 1
ATOM 1147 C C . THR A 1 140 ? -10.294 18.101 1.874 1.00 70.38 140 THR A C 1
ATOM 1149 O O . THR A 1 140 ? -9.575 18.534 2.767 1.00 70.38 140 THR A O 1
ATOM 1152 N N . ASN A 1 141 ? -10.911 16.918 1.972 1.00 72.44 141 ASN A N 1
ATOM 1153 C CA . ASN A 1 141 ? -10.707 15.955 3.069 1.00 72.44 141 ASN A CA 1
ATOM 1154 C C . ASN A 1 141 ? -10.063 14.649 2.562 1.00 72.44 141 ASN A C 1
ATOM 1156 O O . ASN A 1 141 ? -10.207 13.592 3.186 1.00 72.44 141 ASN A O 1
ATOM 1160 N N . ASP A 1 142 ? -9.360 14.709 1.428 1.00 84.00 142 ASP A N 1
ATOM 1161 C CA . ASP A 1 142 ? -8.797 13.544 0.737 1.00 84.00 142 ASP A CA 1
ATOM 1162 C C . ASP A 1 142 ? -7.432 13.154 1.310 1.00 84.00 142 ASP A C 1
ATOM 1164 O O . ASP A 1 142 ? -6.432 13.068 0.605 1.00 84.00 142 ASP A O 1
ATOM 1168 N N . TYR A 1 143 ? -7.391 12.923 2.622 1.00 89.81 143 TYR A N 1
ATOM 1169 C CA . TYR A 1 143 ? -6.182 12.504 3.325 1.00 89.81 143 TYR A CA 1
ATOM 1170 C C . TYR A 1 143 ? -5.627 11.189 2.774 1.00 89.81 143 TYR A C 1
ATOM 1172 O O . TYR A 1 143 ? -6.372 10.225 2.549 1.00 89.81 143 TYR A O 1
ATOM 1180 N N . VAL A 1 144 ? -4.298 11.098 2.695 1.00 93.12 144 VAL A N 1
ATOM 1181 C CA . VAL A 1 144 ? -3.614 9.826 2.475 1.00 93.12 144 VAL A CA 1
ATOM 1182 C C . VAL A 1 144 ? -3.865 8.921 3.673 1.00 93.12 144 VAL A C 1
ATOM 1184 O O . VAL A 1 144 ? -3.461 9.205 4.806 1.00 93.12 144 VAL A O 1
ATOM 1187 N N . LYS A 1 145 ? -4.523 7.793 3.408 1.00 93.44 145 LYS A N 1
ATOM 1188 C CA . LYS A 1 145 ? -4.856 6.779 4.408 1.00 93.44 145 LYS A CA 1
ATOM 1189 C C . LYS A 1 145 ? -3.709 5.783 4.519 1.00 93.44 145 LYS A C 1
ATOM 1191 O O . LYS A 1 145 ? -3.462 4.992 3.610 1.00 93.44 145 LYS A O 1
ATOM 1196 N N . MET A 1 146 ? -3.017 5.815 5.651 1.00 93.06 146 MET A N 1
ATOM 1197 C CA . MET A 1 146 ? -1.918 4.912 5.970 1.00 93.06 146 MET A CA 1
ATOM 1198 C C . MET A 1 146 ? -2.042 4.480 7.435 1.00 93.06 146 MET A C 1
ATOM 1200 O O . MET A 1 146 ? -2.247 5.337 8.299 1.00 93.06 146 MET A O 1
ATOM 1204 N N . PRO A 1 147 ? -1.908 3.181 7.765 1.00 93.38 147 PRO A N 1
ATOM 1205 C CA . PRO A 1 147 ? -1.977 2.752 9.154 1.00 93.38 147 PRO A CA 1
ATOM 1206 C C . PRO A 1 147 ? -0.859 3.392 9.970 1.00 93.38 147 PRO A C 1
ATOM 1208 O O . PRO A 1 147 ? 0.307 3.385 9.546 1.00 93.38 147 PRO A O 1
ATOM 1211 N N . LYS A 1 148 ? -1.222 3.903 11.151 1.00 91.81 148 LYS A N 1
ATOM 1212 C CA . LYS A 1 148 ? -0.314 4.627 12.043 1.00 91.81 148 LYS A CA 1
ATOM 1213 C C . LYS A 1 148 ? 0.959 3.830 12.282 1.00 91.81 148 LYS A C 1
ATOM 1215 O O . LYS A 1 148 ? 0.902 2.635 12.564 1.00 91.81 148 LYS A O 1
ATOM 1220 N N . THR A 1 149 ? 2.098 4.487 12.143 1.00 91.88 149 THR A N 1
ATOM 1221 C CA . THR A 1 149 ? 3.401 3.834 12.124 1.00 91.88 149 THR A CA 1
ATOM 1222 C C . THR A 1 149 ? 4.380 4.624 12.981 1.00 91.88 149 THR A C 1
ATOM 1224 O O . THR A 1 149 ? 4.438 5.840 12.862 1.00 91.88 149 THR A O 1
ATOM 1227 N N . VAL A 1 150 ? 5.138 3.934 13.831 1.00 91.81 150 VAL A N 1
ATOM 1228 C CA . VAL A 1 150 ? 6.193 4.512 14.671 1.00 91.81 150 VAL A CA 1
ATOM 1229 C C . VAL A 1 150 ? 7.510 3.829 14.318 1.00 91.81 150 VAL A C 1
ATOM 1231 O O . VAL A 1 150 ? 7.581 2.598 14.261 1.00 91.81 150 VAL A O 1
ATOM 1234 N N . ARG A 1 151 ? 8.547 4.620 14.040 1.00 89.81 151 ARG A N 1
ATOM 1235 C CA . ARG A 1 151 ? 9.904 4.115 13.807 1.00 89.81 151 ARG A CA 1
ATOM 1236 C C . ARG A 1 151 ? 10.615 3.990 15.149 1.00 89.81 151 ARG A C 1
ATOM 1238 O O . ARG A 1 151 ? 10.590 4.924 15.939 1.00 89.81 151 ARG A O 1
ATOM 1245 N N . ILE A 1 152 ? 11.281 2.867 15.374 1.00 89.31 152 ILE A N 1
ATOM 1246 C CA . ILE A 1 152 ? 12.067 2.626 16.578 1.00 89.31 152 ILE A CA 1
ATOM 1247 C C . ILE A 1 152 ? 13.540 2.577 16.201 1.00 89.31 152 ILE A C 1
ATOM 1249 O O . ILE A 1 152 ? 13.974 1.675 15.482 1.00 89.31 152 ILE A O 1
ATOM 1253 N N . VAL A 1 153 ? 14.275 3.585 16.663 1.00 83.38 153 VAL A N 1
ATOM 1254 C CA . VAL A 1 153 ? 15.732 3.717 16.501 1.00 83.38 153 VAL A CA 1
ATOM 1255 C C . VAL A 1 153 ? 16.462 3.724 17.841 1.00 83.38 153 VAL A C 1
ATOM 1257 O O . VAL A 1 153 ? 17.647 3.421 17.887 1.00 83.38 153 VAL A O 1
ATOM 1260 N N . ASP A 1 154 ? 15.757 4.069 18.915 1.00 83.62 154 ASP A N 1
ATOM 1261 C CA . ASP A 1 154 ? 16.268 4.221 20.268 1.00 83.62 154 ASP A CA 1
ATOM 1262 C C . ASP A 1 154 ? 15.122 4.072 21.291 1.00 83.62 154 ASP A C 1
ATOM 1264 O O . ASP A 1 154 ? 13.962 3.809 20.942 1.00 83.62 154 ASP A O 1
ATOM 1268 N N . ASP A 1 155 ? 15.452 4.268 22.568 1.00 85.44 155 ASP A N 1
ATOM 1269 C CA . ASP A 1 155 ? 14.494 4.232 23.676 1.00 85.44 155 ASP A CA 1
ATOM 1270 C C . ASP A 1 155 ? 13.403 5.311 23.569 1.00 85.44 155 ASP A C 1
ATOM 1272 O O . ASP A 1 155 ? 12.270 5.079 24.001 1.00 85.44 155 ASP A O 1
ATOM 1276 N N . LEU A 1 156 ? 13.700 6.467 22.957 1.00 87.44 156 LEU A N 1
ATOM 1277 C CA . LEU A 1 156 ? 12.712 7.533 22.751 1.00 87.44 156 LEU A CA 1
ATOM 1278 C C . LEU A 1 156 ? 11.596 7.057 21.818 1.00 87.44 156 LEU A C 1
ATOM 1280 O O . LEU A 1 156 ? 10.420 7.289 22.104 1.00 87.44 156 LEU A O 1
ATOM 1284 N N . GLY A 1 157 ? 11.942 6.322 20.757 1.00 88.56 157 GLY A N 1
ATOM 1285 C CA . GLY A 1 157 ? 10.954 5.704 19.870 1.00 88.56 157 GLY A CA 1
ATOM 1286 C C . GLY A 1 157 ? 10.043 4.703 20.593 1.00 88.56 157 GLY A C 1
ATOM 1287 O O . GLY A 1 157 ? 8.841 4.640 20.321 1.00 88.56 157 GLY A O 1
ATOM 1288 N N . ILE A 1 158 ? 10.573 3.936 21.555 1.00 92.06 158 ILE A N 1
ATOM 1289 C CA . ILE A 1 158 ? 9.769 3.010 22.374 1.00 92.06 158 ILE A CA 1
ATOM 1290 C C . ILE A 1 158 ? 8.790 3.766 23.277 1.00 92.06 158 ILE A C 1
ATOM 1292 O O . ILE A 1 158 ? 7.643 3.330 23.437 1.00 92.06 158 ILE A O 1
ATOM 1296 N N . ASP A 1 159 ? 9.218 4.882 23.864 1.00 92.25 159 ASP A N 1
ATOM 1297 C CA . ASP A 1 159 ? 8.355 5.713 24.701 1.00 92.25 159 ASP A CA 1
ATOM 1298 C C . ASP A 1 159 ? 7.255 6.401 23.878 1.00 92.25 159 ASP A C 1
ATOM 1300 O O . ASP A 1 159 ? 6.087 6.344 24.273 1.00 92.25 159 ASP A O 1
ATOM 1304 N N . GLU A 1 160 ? 7.575 6.929 22.692 1.00 92.25 160 GLU A N 1
ATOM 1305 C CA . GLU A 1 160 ? 6.573 7.448 21.750 1.00 92.25 160 GLU A CA 1
ATOM 1306 C C . GLU A 1 160 ? 5.559 6.357 21.374 1.00 92.25 160 GLU A C 1
ATOM 1308 O O . GLU A 1 160 ? 4.340 6.546 21.473 1.00 92.25 160 GLU A O 1
ATOM 1313 N N . PHE A 1 161 ? 6.046 5.165 21.017 1.00 95.25 161 PHE A N 1
ATOM 1314 C CA . PHE A 1 161 ? 5.178 4.036 20.704 1.00 95.25 161 PHE A CA 1
ATOM 1315 C C . PHE A 1 161 ? 4.265 3.673 21.880 1.00 95.25 161 PHE A C 1
ATOM 1317 O O . PHE A 1 161 ? 3.084 3.388 21.680 1.00 95.25 161 PHE A O 1
ATOM 1324 N N . LYS A 1 162 ? 4.766 3.709 23.116 1.00 95.25 162 LYS A N 1
ATOM 1325 C CA . LYS A 1 162 ? 3.970 3.421 24.313 1.00 95.25 162 LYS A CA 1
ATOM 1326 C C . LYS A 1 162 ? 2.823 4.408 24.497 1.00 95.25 162 LYS A C 1
ATOM 1328 O O . LYS A 1 162 ? 1.724 3.996 24.875 1.00 95.25 162 LYS A O 1
ATOM 1333 N N . GLU A 1 163 ? 3.053 5.693 24.241 1.00 92.50 163 GLU A N 1
ATOM 1334 C CA . GLU A 1 163 ? 1.986 6.692 24.267 1.00 92.50 163 GLU A CA 1
ATOM 1335 C C . GLU A 1 163 ? 0.924 6.365 23.219 1.00 92.50 163 GLU A C 1
ATOM 1337 O O . GLU A 1 163 ? -0.255 6.227 23.551 1.00 92.50 163 GLU A O 1
ATOM 1342 N N . VAL A 1 164 ? 1.341 6.132 21.974 1.00 93.50 164 VAL A N 1
ATOM 1343 C CA . VAL A 1 164 ? 0.438 5.774 20.873 1.00 93.50 164 VAL A CA 1
ATOM 1344 C C . VAL A 1 164 ? -0.345 4.486 21.173 1.00 93.50 164 VAL A C 1
ATOM 1346 O O . VAL A 1 164 ? -1.557 4.423 20.938 1.00 93.50 164 VAL A O 1
ATOM 1349 N N . PHE A 1 165 ? 0.312 3.474 21.738 1.00 96.38 165 PHE A N 1
ATOM 1350 C CA . PHE A 1 165 ? -0.289 2.205 22.140 1.00 96.38 165 PHE A CA 1
ATOM 1351 C C . PHE A 1 165 ? -1.379 2.409 23.201 1.00 96.38 165 PHE A C 1
ATOM 1353 O O . PHE A 1 165 ? -2.475 1.855 23.088 1.00 96.38 165 PHE A O 1
ATOM 1360 N N . ASN A 1 166 ? -1.107 3.241 24.208 1.00 95.06 166 ASN A N 1
ATOM 1361 C CA . ASN A 1 166 ? -2.049 3.568 25.279 1.00 95.06 166 ASN A CA 1
ATOM 1362 C C . ASN A 1 166 ? -3.253 4.377 24.777 1.00 95.06 166 ASN A C 1
ATOM 1364 O O . ASN A 1 166 ? -4.392 4.121 25.175 1.00 95.06 166 ASN A O 1
ATOM 1368 N N . TRP A 1 167 ? -3.020 5.327 23.874 1.00 93.19 167 TRP A N 1
ATOM 1369 C CA . TRP A 1 167 ? -4.084 6.079 23.209 1.00 93.19 167 TRP A CA 1
ATOM 1370 C C . TRP A 1 167 ? -5.000 5.173 22.387 1.00 93.19 167 TRP A C 1
ATOM 1372 O O . TRP A 1 167 ? -6.227 5.282 22.458 1.00 93.19 167 TRP A O 1
ATOM 1382 N N . THR A 1 168 ? -4.408 4.239 21.646 1.00 95.00 168 THR A N 1
ATOM 1383 C CA . THR A 1 168 ? -5.149 3.263 20.839 1.00 95.00 168 THR A CA 1
ATOM 1384 C C . THR A 1 168 ? -5.963 2.322 21.726 1.00 95.00 168 THR A C 1
ATOM 1386 O O . THR A 1 168 ? -7.111 2.023 21.411 1.00 95.00 168 THR A O 1
ATOM 1389 N N . MET A 1 169 ? -5.429 1.917 22.882 1.00 96.06 169 MET A N 1
ATOM 1390 C CA . MET A 1 169 ? -6.152 1.120 23.880 1.00 96.06 169 MET A CA 1
ATOM 1391 C C . MET A 1 169 ? -7.411 1.837 24.394 1.00 96.06 169 MET A C 1
ATOM 1393 O O . MET A 1 169 ? -8.494 1.251 24.414 1.00 96.06 169 MET A O 1
ATOM 1397 N N . ILE A 1 170 ? -7.284 3.107 24.796 1.00 95.88 170 ILE A N 1
ATOM 1398 C CA . ILE A 1 170 ? -8.410 3.900 25.311 1.00 95.88 170 ILE A CA 1
ATOM 1399 C C . ILE A 1 170 ? -9.484 4.099 24.236 1.00 95.88 170 ILE A C 1
ATOM 1401 O O . ILE A 1 170 ? -10.667 3.869 24.490 1.00 95.88 170 ILE A O 1
ATOM 1405 N N . THR A 1 171 ? -9.079 4.523 23.038 1.00 95.50 171 THR A N 1
ATOM 1406 C CA . THR A 1 171 ? -10.017 4.755 21.930 1.00 95.50 171 THR A CA 1
ATOM 1407 C C . THR A 1 171 ? -10.704 3.457 21.511 1.00 95.50 171 THR A C 1
ATOM 1409 O O . THR A 1 171 ? -11.923 3.445 21.363 1.00 95.50 171 THR A O 1
ATOM 1412 N N . SER A 1 172 ? -9.971 2.341 21.451 1.00 95.50 172 SER A N 1
ATOM 1413 C CA . SER A 1 172 ? -10.525 1.008 21.182 1.00 95.50 172 SER A CA 1
ATOM 1414 C C . SER A 1 172 ? -11.579 0.584 22.206 1.00 95.50 172 SER A C 1
ATOM 1416 O O . SER A 1 172 ? -12.621 0.062 21.814 1.00 95.50 172 SER A O 1
ATOM 1418 N N . LEU A 1 173 ? -11.347 0.823 23.505 1.00 96.88 173 LEU A N 1
ATOM 1419 C CA . LEU A 1 173 ? -12.324 0.520 24.558 1.00 96.88 173 LEU A CA 1
ATOM 1420 C C . LEU A 1 173 ? -13.633 1.284 24.337 1.00 96.88 173 LEU A C 1
ATOM 1422 O O . LEU A 1 173 ? -14.708 0.689 24.348 1.00 96.88 173 LEU A O 1
ATOM 1426 N N . ILE A 1 174 ? -13.542 2.597 24.121 1.00 96.81 174 ILE A N 1
ATOM 1427 C CA . ILE A 1 174 ? -14.720 3.458 23.964 1.00 96.81 174 ILE A CA 1
ATOM 1428 C C . ILE A 1 174 ? -15.473 3.099 22.677 1.00 96.81 174 ILE A C 1
ATOM 1430 O O . ILE A 1 174 ? -16.687 2.898 22.716 1.00 96.81 174 ILE A O 1
ATOM 1434 N N . LEU A 1 175 ? -14.755 2.939 21.559 1.00 95.62 175 LEU A N 1
ATOM 1435 C CA . LEU A 1 175 ? -15.341 2.563 20.270 1.00 95.62 175 LEU A CA 1
ATOM 1436 C C . LEU A 1 175 ? -15.967 1.160 20.290 1.00 95.62 175 LEU A C 1
ATOM 1438 O O . LEU A 1 175 ? -16.972 0.922 19.623 1.00 95.62 175 LEU A O 1
ATOM 1442 N N . PHE A 1 176 ? -15.409 0.221 21.059 1.00 95.38 176 PHE A N 1
ATOM 1443 C CA . PHE A 1 176 ? -15.998 -1.107 21.236 1.00 95.38 176 PHE A CA 1
ATOM 1444 C C . PHE A 1 176 ? -17.337 -1.045 21.968 1.00 95.38 176 PHE A C 1
ATOM 1446 O O . PHE A 1 176 ? -1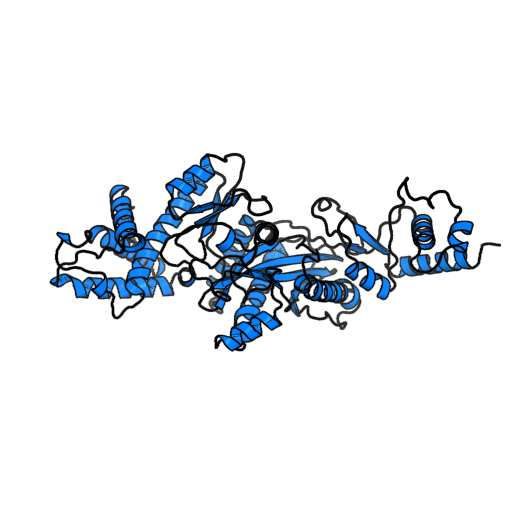8.258 -1.769 21.585 1.00 95.38 176 PHE A O 1
ATOM 1453 N N . LEU A 1 177 ? -17.433 -0.208 23.007 1.00 95.56 177 LEU A N 1
ATOM 1454 C CA . LEU A 1 177 ? -18.647 -0.034 23.805 1.00 95.56 177 LEU A CA 1
ATOM 1455 C C . LEU A 1 177 ? -19.742 0.695 23.016 1.00 95.56 177 LEU A C 1
ATOM 1457 O O . LEU A 1 177 ? -20.906 0.324 23.127 1.00 95.56 177 LEU A O 1
ATOM 1461 N N . CYS A 1 178 ? -19.387 1.684 22.185 1.00 93.62 178 CYS A N 1
ATOM 1462 C CA . CYS A 1 178 ? -20.351 2.424 21.363 1.00 93.62 178 CYS A CA 1
ATOM 1463 C C . CYS A 1 178 ? -20.611 1.819 19.973 1.00 93.62 178 CYS A C 1
ATOM 1465 O O . CYS A 1 178 ? -21.368 2.402 19.203 1.00 93.62 178 CYS A O 1
ATOM 1467 N N . ARG A 1 179 ? -20.042 0.649 19.635 1.00 88.81 179 ARG A N 1
ATOM 1468 C CA . ARG A 1 179 ? -20.207 0.027 18.300 1.00 88.81 179 ARG A CA 1
ATOM 1469 C C . ARG A 1 179 ? -21.673 -0.192 17.900 1.00 88.81 179 ARG A C 1
ATOM 1471 O O . ARG A 1 179 ? -22.001 -0.209 16.719 1.00 88.81 179 ARG A O 1
ATOM 1478 N N . HIS A 1 180 ? -22.539 -0.375 18.897 1.00 86.50 180 HIS A N 1
ATOM 1479 C CA . HIS A 1 180 ? -23.989 -0.403 18.758 1.00 86.50 180 HIS A CA 1
ATOM 1480 C C . HIS A 1 180 ? -24.565 0.628 19.736 1.00 86.50 180 HIS A C 1
ATOM 1482 O O . HIS A 1 180 ? -24.844 0.274 20.884 1.00 86.50 180 HIS A O 1
ATOM 1488 N N . PRO A 1 181 ? -24.722 1.899 19.318 1.00 78.81 181 PRO A N 1
ATOM 1489 C CA . PRO A 1 181 ? -25.096 2.996 20.215 1.00 78.81 181 PRO A CA 1
ATOM 1490 C C . PRO A 1 181 ? -26.388 2.753 21.000 1.00 78.81 181 PRO A C 1
ATOM 1492 O O . PRO A 1 181 ? -26.500 3.130 22.161 1.00 78.81 181 PRO A O 1
ATOM 1495 N N . THR A 1 182 ? -27.350 2.058 20.391 1.00 81.19 182 THR A N 1
ATOM 1496 C CA . THR A 1 182 ? -28.637 1.701 21.007 1.00 81.19 182 THR A CA 1
ATOM 1497 C C . THR A 1 182 ? -28.538 0.586 22.047 1.00 81.19 182 THR A C 1
ATOM 1499 O O . THR A 1 182 ? -29.528 0.272 22.698 1.00 81.19 182 THR A O 1
ATOM 1502 N N . ASN A 1 183 ? -27.365 -0.030 22.202 1.00 89.00 183 ASN A N 1
ATOM 1503 C CA . ASN A 1 183 ? -27.171 -1.221 23.017 1.00 89.00 183 ASN A CA 1
ATOM 1504 C C . ASN A 1 183 ? -25.920 -1.133 23.908 1.00 89.00 183 ASN A C 1
ATOM 1506 O O . ASN A 1 183 ? -25.354 -2.153 24.286 1.00 89.00 183 ASN A O 1
ATOM 1510 N N . ILE A 1 184 ? -25.469 0.079 24.262 1.00 93.06 184 ILE A N 1
ATOM 1511 C CA . ILE A 1 184 ? -24.312 0.274 25.159 1.00 93.06 184 ILE A CA 1
ATOM 1512 C C . ILE A 1 184 ? -24.557 -0.409 26.515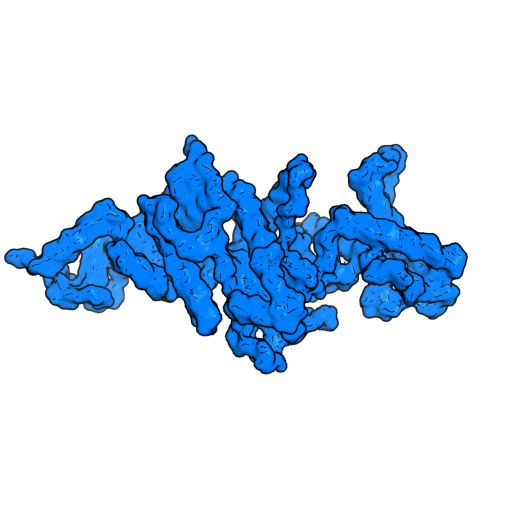 1.00 93.06 184 ILE A C 1
ATOM 1514 O O . ILE A 1 184 ? -23.663 -1.052 27.065 1.00 93.06 184 ILE A O 1
ATOM 1518 N N . GLN A 1 185 ? -25.794 -0.339 27.018 1.00 94.44 185 GLN A N 1
ATOM 1519 C CA . GLN A 1 185 ? -26.192 -0.890 28.314 1.00 94.44 185 GLN A CA 1
ATOM 1520 C C . GLN A 1 185 ? -25.933 -2.403 28.454 1.00 94.44 185 GLN A C 1
ATOM 1522 O O . GLN A 1 185 ? -25.726 -2.864 29.576 1.00 94.44 185 GLN A O 1
ATOM 1527 N N . GLN A 1 186 ? -25.874 -3.182 27.361 1.00 93.69 186 GLN A N 1
ATOM 1528 C CA . GLN A 1 186 ? -25.578 -4.626 27.432 1.00 93.69 186 GLN A CA 1
ATOM 1529 C C . GLN A 1 186 ? -24.198 -4.934 28.028 1.00 93.69 186 GLN A C 1
ATOM 1531 O O . GLN A 1 186 ? -23.966 -6.033 28.526 1.00 93.69 186 GLN A O 1
ATOM 1536 N N . HIS A 1 187 ? -23.279 -3.967 27.961 1.00 94.25 187 HIS A N 1
ATOM 1537 C CA . HIS A 1 187 ? -21.929 -4.086 28.497 1.00 94.25 187 HIS A CA 1
ATOM 1538 C C . HIS A 1 187 ? -21.866 -3.826 30.002 1.00 94.25 187 HIS A C 1
ATOM 1540 O O . HIS A 1 187 ? -20.785 -3.904 30.586 1.00 94.25 187 HIS A O 1
ATOM 1546 N N . PHE A 1 188 ? -22.992 -3.504 30.642 1.00 96.06 188 PHE A N 1
ATOM 1547 C CA . PHE A 1 188 ? -23.054 -3.193 32.061 1.00 96.06 188 PHE A CA 1
ATOM 1548 C C . PHE A 1 188 ? -23.696 -4.316 32.872 1.00 96.06 188 PHE A C 1
ATOM 1550 O O . PHE A 1 188 ? -24.521 -5.092 32.392 1.00 96.06 188 PHE A O 1
ATOM 1557 N N . CYS A 1 189 ? -23.325 -4.397 34.145 1.00 94.44 189 CYS A N 1
ATOM 1558 C CA . CYS A 1 189 ? -24.012 -5.211 35.137 1.00 94.44 189 CYS A CA 1
ATOM 1559 C C . CYS A 1 189 ? -24.296 -4.389 36.396 1.00 94.44 189 CYS A C 1
ATOM 1561 O O . CYS A 1 189 ? -23.534 -3.499 36.766 1.00 94.44 189 CYS A O 1
ATOM 1563 N N . GLN A 1 190 ? -25.378 -4.727 37.092 1.00 90.00 190 GLN A N 1
ATOM 1564 C CA . GLN A 1 190 ? -25.840 -3.976 38.265 1.00 90.00 190 GLN A CA 1
ATOM 1565 C C . GLN A 1 190 ? -25.304 -4.519 39.596 1.00 90.00 190 GLN A C 1
ATOM 1567 O O . GLN A 1 190 ? -25.548 -3.925 40.642 1.00 90.00 190 GLN A O 1
ATOM 1572 N N . ARG A 1 191 ? -24.604 -5.661 39.594 1.00 87.25 191 ARG A N 1
ATOM 1573 C CA . ARG A 1 191 ? -24.002 -6.227 40.809 1.00 87.25 191 ARG A CA 1
ATOM 1574 C C . ARG A 1 191 ? -22.478 -6.242 40.675 1.00 87.25 191 ARG A C 1
ATOM 1576 O O . ARG A 1 191 ? -22.004 -6.824 39.700 1.00 87.25 191 ARG A O 1
ATOM 1583 N N . PRO A 1 192 ? -21.724 -5.706 41.654 1.00 85.31 192 PRO A N 1
ATOM 1584 C CA . PRO A 1 192 ? -20.262 -5.629 41.582 1.00 85.31 192 PRO A CA 1
ATOM 1585 C C . PRO A 1 192 ? -19.594 -6.982 41.332 1.00 85.31 192 PRO A C 1
ATOM 1587 O O . PRO A 1 192 ? -18.674 -7.089 40.537 1.00 85.31 192 PRO A O 1
ATOM 1590 N N . ILE A 1 193 ? -20.117 -8.050 41.942 1.00 88.25 193 ILE A N 1
ATOM 1591 C CA . ILE A 1 193 ? -19.574 -9.412 41.811 1.00 88.25 193 ILE A CA 1
ATOM 1592 C C . ILE A 1 193 ? -19.599 -9.973 40.379 1.00 88.25 193 ILE A C 1
ATOM 1594 O O . ILE A 1 193 ? -18.949 -10.980 40.115 1.00 88.25 193 ILE A O 1
ATOM 1598 N N . TYR A 1 194 ? -20.369 -9.364 39.472 1.00 85.94 194 TYR A N 1
ATOM 1599 C CA . TYR A 1 194 ? -20.544 -9.832 38.096 1.00 85.94 194 TYR A CA 1
ATOM 1600 C C . TYR A 1 194 ? -19.828 -8.966 37.058 1.00 85.94 194 TYR A C 1
ATOM 1602 O O . TYR A 1 194 ? -19.937 -9.252 35.866 1.00 85.94 194 TYR A O 1
ATOM 1610 N N . GLY A 1 195 ? -19.091 -7.936 37.478 1.00 90.12 195 GLY A N 1
ATOM 1611 C CA . GLY A 1 195 ? -18.400 -7.050 36.552 1.00 90.12 195 GLY A CA 1
ATOM 1612 C C . GLY A 1 195 ? -17.116 -6.469 37.103 1.00 90.12 195 GLY A C 1
ATOM 1613 O O . GLY A 1 195 ? -16.782 -6.607 38.275 1.00 90.12 195 GLY A O 1
ATOM 1614 N N . ILE A 1 196 ? -16.377 -5.824 36.213 1.00 95.75 196 ILE A N 1
ATOM 1615 C CA . ILE A 1 196 ? -15.193 -5.052 36.574 1.00 95.75 196 ILE A CA 1
ATOM 1616 C C . ILE A 1 196 ? -15.591 -3.640 37.016 1.00 95.75 196 ILE A C 1
ATOM 1618 O O . ILE A 1 196 ? -16.593 -3.101 36.549 1.00 95.75 196 ILE A O 1
ATOM 1622 N N . GLU A 1 197 ? -14.797 -3.031 37.892 1.00 95.12 197 GLU A N 1
ATOM 1623 C CA . GLU A 1 197 ? -15.036 -1.659 38.351 1.00 95.12 197 GLU A CA 1
ATOM 1624 C C . GLU A 1 197 ? -14.966 -0.640 37.204 1.00 95.12 197 GLU A C 1
ATOM 1626 O O . GLU A 1 197 ? -14.172 -0.772 36.267 1.00 95.12 197 GLU A O 1
ATOM 1631 N N . ILE A 1 198 ? -15.793 0.404 37.292 1.00 95.94 198 ILE A N 1
ATOM 1632 C CA . ILE A 1 198 ? -15.941 1.418 36.240 1.00 95.94 198 ILE A CA 1
ATOM 1633 C C . ILE A 1 198 ? -14.779 2.418 36.173 1.00 95.94 198 ILE A C 1
ATOM 1635 O O . ILE A 1 198 ? -14.614 3.087 35.151 1.00 95.94 198 ILE A O 1
ATOM 1639 N N . ASP A 1 199 ? -13.950 2.514 37.218 1.00 96.50 199 ASP A N 1
ATOM 1640 C CA . ASP A 1 199 ? -12.909 3.540 37.358 1.00 96.50 199 ASP A CA 1
ATOM 1641 C C . ASP A 1 199 ? -12.019 3.669 36.114 1.00 96.50 199 ASP A C 1
ATOM 1643 O O . ASP A 1 199 ? -11.684 4.772 35.685 1.00 96.50 199 ASP A O 1
ATOM 1647 N N . GLY A 1 200 ? -11.640 2.546 35.495 1.00 97.19 200 GLY A N 1
ATOM 1648 C CA . GLY A 1 200 ? -10.789 2.573 34.305 1.00 97.19 200 GLY A CA 1
ATOM 1649 C C . GLY A 1 200 ? -11.491 3.142 33.075 1.00 97.19 200 GLY A C 1
ATOM 1650 O O . GLY A 1 200 ? -10.871 3.886 32.316 1.00 97.19 200 GLY A O 1
ATOM 1651 N N . LEU A 1 201 ? -12.783 2.862 32.893 1.00 97.56 201 LEU A N 1
ATOM 1652 C CA . LEU A 1 201 ? -13.575 3.459 31.819 1.00 97.56 201 LEU A CA 1
ATOM 1653 C C . LEU A 1 201 ? -13.780 4.960 32.062 1.00 97.56 201 LEU A C 1
ATOM 1655 O O . LEU A 1 201 ? -13.658 5.756 31.135 1.00 97.56 201 LEU A O 1
ATOM 1659 N N . GLU A 1 202 ? -14.047 5.366 33.302 1.00 97.69 202 GLU A N 1
ATOM 1660 C CA . GLU A 1 202 ? -14.224 6.778 33.644 1.00 97.69 202 GLU A CA 1
ATOM 1661 C C . GLU A 1 202 ? -12.935 7.586 33.424 1.0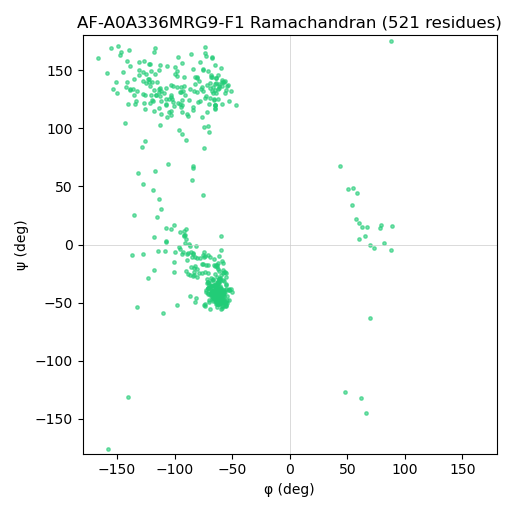0 97.69 202 GLU A C 1
ATOM 1663 O O . GLU A 1 202 ? -12.967 8.671 32.836 1.00 97.69 202 GLU A O 1
ATOM 1668 N N . LEU A 1 203 ? -11.781 7.038 33.818 1.00 97.25 203 LEU A N 1
ATOM 1669 C CA . LEU A 1 203 ? -10.472 7.629 33.528 1.00 97.25 203 LEU A CA 1
ATOM 1670 C C . LEU A 1 203 ? -10.230 7.761 32.017 1.00 97.25 203 LEU A C 1
ATOM 1672 O O . LEU A 1 203 ? -9.755 8.804 31.567 1.00 97.25 203 LEU A O 1
ATOM 1676 N N . ALA A 1 204 ? -10.578 6.732 31.240 1.00 97.06 204 ALA A N 1
ATOM 1677 C CA . ALA A 1 204 ? -10.447 6.709 29.785 1.00 97.06 204 ALA A CA 1
ATOM 1678 C C . ALA A 1 204 ? -11.331 7.766 29.094 1.00 97.06 204 ALA A C 1
ATOM 1680 O O . ALA A 1 204 ? -10.833 8.553 28.285 1.00 97.06 204 ALA A O 1
ATOM 1681 N N . LEU A 1 205 ? -12.619 7.837 29.451 1.00 97.38 205 LEU A N 1
ATOM 1682 C CA . LEU A 1 205 ? -13.569 8.818 28.912 1.00 97.38 205 LEU A CA 1
ATOM 1683 C C . LEU A 1 205 ? -13.127 10.251 29.218 1.00 97.38 205 LEU A C 1
ATOM 1685 O O . LEU A 1 205 ? -13.058 11.086 28.318 1.00 97.38 205 LEU A O 1
ATOM 1689 N N . ASN A 1 206 ? -12.757 10.528 30.471 1.00 95.06 206 ASN A N 1
ATOM 1690 C CA . ASN A 1 206 ? -12.277 11.849 30.874 1.00 95.06 206 ASN A CA 1
ATOM 1691 C C . ASN A 1 206 ? -10.943 12.207 30.213 1.00 95.06 206 ASN A C 1
ATOM 1693 O O . ASN A 1 206 ? -10.708 13.372 29.888 1.00 95.06 206 ASN A O 1
ATOM 1697 N N . PHE A 1 207 ? -10.063 11.226 29.995 1.00 93.75 207 PHE A N 1
ATOM 1698 C CA . PHE A 1 207 ? -8.834 11.448 29.248 1.00 93.75 207 PHE A CA 1
ATOM 1699 C C . PHE A 1 207 ? -9.146 11.925 27.829 1.00 93.75 207 PHE A C 1
ATOM 1701 O O . PHE A 1 207 ? -8.721 13.023 27.487 1.00 93.75 207 PHE A O 1
ATOM 1708 N N . ILE A 1 208 ? -9.941 11.181 27.054 1.00 94.19 208 ILE A N 1
ATOM 1709 C CA . ILE A 1 208 ? -10.271 11.555 25.669 1.00 94.19 208 ILE A CA 1
ATOM 1710 C C . ILE A 1 208 ? -11.065 12.854 25.595 1.00 94.19 208 ILE A C 1
ATOM 1712 O O . ILE A 1 208 ? -10.763 13.693 24.749 1.00 94.19 208 ILE A O 1
ATOM 1716 N N . LYS A 1 209 ? -12.017 13.073 26.508 1.00 94.06 209 LYS A N 1
ATOM 1717 C CA . LYS A 1 209 ? -12.770 14.329 26.578 1.00 94.06 209 LYS A CA 1
ATOM 1718 C C . LYS A 1 209 ? -11.835 15.540 26.638 1.00 94.06 209 LYS A C 1
ATOM 1720 O O . LYS A 1 209 ? -11.987 16.461 25.846 1.00 94.06 209 LYS A O 1
ATOM 1725 N N . ARG A 1 210 ? -10.818 15.511 27.509 1.00 90.44 210 ARG A N 1
ATOM 1726 C CA . ARG A 1 210 ? -9.832 16.604 27.626 1.00 90.44 210 ARG A CA 1
ATOM 1727 C C . ARG A 1 210 ? -9.025 16.818 26.346 1.00 90.44 210 ARG A C 1
ATOM 1729 O O . ARG A 1 210 ? -8.627 17.943 26.059 1.00 90.44 210 ARG A O 1
ATOM 1736 N N . GLN A 1 211 ? -8.764 15.749 25.598 1.00 90.44 211 GLN A N 1
ATOM 1737 C CA . GLN A 1 211 ? -8.034 15.822 24.333 1.00 90.44 211 GLN A CA 1
ATOM 1738 C C . GLN A 1 211 ? -8.894 16.445 23.230 1.00 90.44 211 GLN A C 1
ATOM 1740 O O . GLN A 1 211 ? -8.405 17.287 22.483 1.00 90.44 211 GLN A O 1
ATOM 1745 N N . ILE A 1 212 ? -10.186 16.111 23.187 1.00 90.81 212 ILE A N 1
ATOM 1746 C CA . ILE A 1 212 ? -11.159 16.754 22.296 1.00 90.81 212 ILE A CA 1
ATOM 1747 C C . ILE A 1 212 ? -11.309 18.241 22.648 1.00 90.81 212 ILE A C 1
ATOM 1749 O O . ILE A 1 212 ? -11.154 19.083 21.773 1.00 90.81 212 ILE A O 1
ATOM 1753 N N . GLU A 1 213 ? -11.501 18.583 23.927 1.00 89.69 213 GLU A N 1
ATOM 1754 C CA . GLU A 1 213 ? -11.614 19.981 24.389 1.00 89.69 213 GLU A CA 1
ATOM 1755 C C . GLU A 1 213 ? -10.370 20.821 24.028 1.00 89.69 213 GLU A C 1
ATOM 1757 O O . GLU A 1 213 ? -10.459 22.028 23.796 1.00 89.69 213 GLU A O 1
ATOM 1762 N N . LYS A 1 214 ? -9.189 20.188 23.966 1.00 85.94 214 LYS A N 1
ATOM 1763 C CA . LYS A 1 214 ? -7.942 20.822 23.516 1.00 85.94 214 LYS A CA 1
ATOM 1764 C C . LYS A 1 214 ? -7.949 21.095 22.011 1.00 85.94 214 LYS A C 1
ATOM 1766 O O . LYS A 1 214 ? -7.517 22.168 21.605 1.00 85.94 214 LYS A O 1
ATOM 1771 N N . ILE A 1 215 ? -8.433 20.150 21.206 1.00 85.69 215 ILE A N 1
ATOM 1772 C CA . ILE A 1 215 ? -8.569 20.312 19.750 1.00 85.69 215 ILE A CA 1
ATOM 1773 C C . ILE A 1 215 ? -9.602 21.398 19.425 1.00 85.69 215 ILE A C 1
ATOM 1775 O O . ILE A 1 215 ? -9.358 22.234 18.562 1.00 85.69 215 ILE A O 1
ATOM 1779 N N . GLU A 1 216 ? -10.723 21.416 20.145 1.00 87.38 216 GLU A N 1
ATOM 1780 C CA . GLU A 1 216 ? -11.806 22.388 19.963 1.00 87.38 216 GLU A CA 1
ATOM 1781 C C . GLU A 1 216 ? -11.466 23.789 20.508 1.00 87.38 216 GLU A C 1
ATOM 1783 O O . GLU A 1 216 ? -12.211 24.739 20.275 1.00 87.38 216 GLU A O 1
ATOM 1788 N N . GLY A 1 217 ? -10.370 23.943 21.261 1.00 82.44 217 GLY A N 1
ATOM 1789 C CA . GLY A 1 217 ? -10.008 25.211 21.904 1.00 82.44 217 GLY A CA 1
ATOM 1790 C C . GLY A 1 217 ? -10.981 25.648 23.010 1.00 82.44 217 GLY A C 1
ATOM 1791 O O . GLY A 1 217 ? -10.955 26.798 23.442 1.00 82.44 217 GLY A O 1
ATOM 1792 N N . THR A 1 218 ? -11.838 24.744 23.493 1.00 77.25 218 THR A N 1
ATOM 1793 C CA . THR A 1 218 ? -12.890 25.027 24.486 1.00 77.25 218 THR A CA 1
ATOM 1794 C C . THR A 1 218 ? -12.378 24.993 25.930 1.00 77.25 218 THR A C 1
ATOM 1796 O O . THR A 1 218 ? -13.083 25.389 26.863 1.00 77.25 218 THR A O 1
ATOM 1799 N N . ARG A 1 219 ? -11.127 24.564 26.144 1.00 67.50 219 ARG A N 1
ATOM 1800 C CA . ARG A 1 219 ? -10.499 24.476 27.469 1.00 67.50 219 ARG A CA 1
ATOM 1801 C C . ARG A 1 219 ? -9.918 25.820 27.928 1.00 67.50 219 ARG A C 1
ATOM 1803 O O . ARG A 1 219 ? -9.126 26.447 27.232 1.00 67.50 219 ARG A O 1
ATOM 1810 N N . ARG A 1 220 ? -10.217 26.219 29.171 1.00 62.31 220 ARG A N 1
ATOM 1811 C CA . ARG A 1 220 ? -9.553 27.359 29.833 1.00 62.31 220 ARG A CA 1
ATOM 1812 C C . ARG A 1 220 ? -8.068 27.043 30.068 1.00 62.31 220 ARG A C 1
ATOM 1814 O O . ARG A 1 220 ? -7.745 26.052 30.721 1.00 62.31 220 ARG A O 1
ATOM 1821 N N . SER A 1 221 ? -7.180 27.912 29.589 1.00 59.25 221 SER A N 1
ATOM 1822 C CA . SER A 1 221 ? -5.710 27.785 29.636 1.00 59.25 221 SER A CA 1
ATOM 1823 C C . SER A 1 221 ? -5.091 27.724 31.044 1.00 59.25 221 SER A C 1
ATOM 1825 O O . SER A 1 221 ? -3.914 27.410 31.182 1.00 59.25 221 SER A O 1
ATOM 1827 N N . SER A 1 222 ? -5.864 27.990 32.100 1.00 56.34 222 SER A N 1
ATOM 1828 C CA . SER A 1 222 ? -5.382 28.149 33.478 1.00 56.34 222 SER A CA 1
ATOM 1829 C C . SER A 1 222 ? -5.345 26.869 34.331 1.00 56.34 222 SER A C 1
ATOM 1831 O O . SER A 1 222 ? -5.008 26.956 35.509 1.00 56.34 222 SER A O 1
ATOM 1833 N N . ILE A 1 223 ? -5.713 25.694 33.802 1.00 57.62 223 ILE A N 1
ATOM 1834 C CA . ILE A 1 223 ? -5.707 24.424 34.559 1.00 57.62 223 ILE A CA 1
ATOM 1835 C C . ILE A 1 223 ? -4.537 23.548 34.084 1.00 57.62 223 ILE A C 1
ATOM 1837 O O . ILE A 1 223 ? -4.629 23.013 32.971 1.00 57.62 223 ILE A O 1
ATOM 1841 N N . PRO A 1 224 ? -3.481 23.347 34.903 1.00 58.62 224 PRO A N 1
ATOM 1842 C CA . PRO A 1 224 ? -2.355 22.482 34.563 1.00 58.62 224 PRO A CA 1
ATOM 1843 C C . PRO A 1 224 ? -2.821 21.073 34.197 1.00 58.62 224 PRO A C 1
ATOM 1845 O O . PRO A 1 224 ? -3.688 20.492 34.851 1.00 58.62 224 PRO A O 1
ATOM 1848 N N . GLU A 1 225 ? -2.258 20.512 33.132 1.00 66.06 225 GLU A N 1
ATOM 1849 C CA . GLU A 1 225 ? -2.551 19.144 32.723 1.00 66.06 225 GLU A CA 1
ATOM 1850 C C . GLU A 1 225 ? -1.808 18.180 33.648 1.00 66.06 225 GLU A C 1
ATOM 1852 O O . GLU A 1 225 ? -0.585 18.107 33.624 1.00 66.06 225 GLU A O 1
ATOM 1857 N N . THR A 1 226 ? -2.538 17.464 34.506 1.00 76.31 226 THR A N 1
ATOM 1858 C CA . THR A 1 226 ? -1.949 16.378 35.296 1.00 76.31 226 THR A CA 1
ATOM 1859 C C . THR A 1 226 ? -1.946 15.106 34.448 1.00 76.31 226 THR A C 1
ATOM 1861 O O . THR A 1 226 ? -3.032 14.612 34.108 1.00 76.31 226 THR A O 1
ATOM 1864 N N . PRO A 1 227 ? -0.767 14.558 34.096 1.00 84.94 227 PRO A N 1
ATOM 1865 C CA . PRO A 1 227 ? -0.681 13.289 33.388 1.00 84.94 227 PRO A CA 1
ATOM 1866 C C . PRO A 1 227 ? -1.328 12.168 34.201 1.00 84.94 227 PRO A C 1
ATOM 1868 O O . PRO A 1 227 ? -1.345 12.198 35.434 1.00 84.94 227 PRO A O 1
ATOM 1871 N N . LEU A 1 228 ? -1.838 11.149 33.511 1.00 90.38 228 LEU A N 1
ATOM 1872 C CA . LEU A 1 228 ? -2.307 9.945 34.187 1.00 90.38 228 LEU A CA 1
ATOM 1873 C C . LEU A 1 228 ? -1.129 9.250 34.882 1.00 90.38 228 LEU A C 1
ATOM 1875 O O . LEU A 1 228 ? -0.086 8.988 34.282 1.00 90.38 228 LEU A O 1
ATOM 1879 N N . THR A 1 229 ? -1.315 8.923 36.156 1.00 93.62 229 THR A N 1
ATOM 1880 C CA . THR A 1 229 ? -0.339 8.172 36.945 1.00 93.62 229 THR A CA 1
ATOM 1881 C C . THR A 1 229 ? -0.212 6.735 36.438 1.00 93.62 229 THR A C 1
ATOM 1883 O O . THR A 1 229 ? -1.120 6.176 35.818 1.00 93.62 229 THR A O 1
ATOM 1886 N N . ARG A 1 230 ? 0.893 6.067 36.788 1.00 91.81 230 ARG A N 1
ATOM 1887 C CA . ARG A 1 230 ? 1.106 4.645 36.465 1.00 91.81 230 ARG A CA 1
ATOM 1888 C C . ARG A 1 230 ? -0.024 3.738 36.969 1.00 91.81 230 ARG A C 1
ATOM 1890 O O . ARG A 1 230 ? -0.343 2.748 36.317 1.00 91.81 230 ARG A O 1
ATOM 1897 N N . ASN A 1 231 ? -0.621 4.056 38.118 1.00 95.50 231 ASN A N 1
ATOM 1898 C CA . ASN A 1 231 ? -1.735 3.280 38.663 1.00 95.50 231 ASN A CA 1
ATOM 1899 C C . ASN A 1 231 ? -3.025 3.510 37.873 1.00 95.50 231 ASN A C 1
ATOM 1901 O O . ASN A 1 231 ? -3.703 2.538 37.567 1.00 95.50 231 ASN A O 1
ATOM 1905 N N . GLN A 1 232 ? -3.313 4.748 37.466 1.00 95.94 232 GLN A N 1
ATOM 1906 C CA . GLN A 1 232 ? -4.457 5.039 36.595 1.00 95.94 232 GLN A CA 1
ATOM 1907 C C . GLN A 1 232 ? -4.337 4.313 35.250 1.00 95.94 232 GLN A C 1
ATOM 1909 O O . GLN A 1 232 ? -5.292 3.667 34.828 1.00 95.94 232 GLN A O 1
ATOM 1914 N N . TRP A 1 233 ? -3.153 4.317 34.626 1.00 95.00 233 TRP A N 1
ATOM 1915 C CA . TRP A 1 233 ? -2.906 3.539 33.406 1.00 95.00 233 TRP A CA 1
ATOM 1916 C C . TRP A 1 233 ? -3.149 2.040 33.596 1.00 95.00 233 TRP A C 1
ATOM 1918 O O . TRP A 1 233 ? -3.802 1.420 32.763 1.00 95.00 233 TRP A O 1
ATOM 1928 N N . ARG A 1 234 ? -2.697 1.461 34.716 1.00 95.19 234 ARG A N 1
ATOM 1929 C CA . ARG A 1 234 ? -2.969 0.052 35.050 1.00 95.19 234 ARG A CA 1
ATOM 1930 C C . ARG A 1 234 ? -4.460 -0.231 35.238 1.00 95.19 234 ARG A C 1
ATOM 1932 O O . ARG A 1 234 ? -4.916 -1.306 34.864 1.00 95.19 234 ARG A O 1
ATOM 1939 N N . THR A 1 235 ? -5.220 0.695 35.822 1.00 97.50 235 THR A N 1
ATOM 1940 C CA . THR A 1 235 ? -6.677 0.552 35.976 1.00 97.50 235 THR A CA 1
ATOM 1941 C C . THR A 1 235 ? -7.379 0.561 34.617 1.00 97.50 235 THR A C 1
ATOM 1943 O O . THR A 1 235 ? -8.235 -0.290 34.364 1.00 97.50 235 THR A O 1
ATOM 1946 N N . ILE A 1 236 ? -6.972 1.459 33.714 1.00 97.62 236 ILE A N 1
ATOM 1947 C CA . ILE A 1 236 ? -7.465 1.498 32.329 1.00 97.62 236 ILE A CA 1
ATOM 1948 C C . ILE A 1 236 ? -7.116 0.193 31.601 1.00 97.62 236 ILE A C 1
ATOM 1950 O O . ILE A 1 236 ? -7.996 -0.431 31.017 1.00 97.62 236 ILE A O 1
ATOM 1954 N N . GLU A 1 237 ? -5.864 -0.262 31.685 1.00 96.44 237 GLU A N 1
ATOM 1955 C CA . GLU A 1 237 ? -5.390 -1.497 31.044 1.00 96.44 237 GLU A CA 1
ATOM 1956 C C . GLU A 1 237 ? -6.162 -2.733 31.527 1.00 96.44 237 GLU A C 1
ATOM 1958 O O . GLU A 1 237 ? -6.617 -3.538 30.716 1.00 96.44 237 GLU A O 1
ATOM 1963 N N . ARG A 1 238 ? -6.394 -2.865 32.840 1.00 96.44 238 ARG A N 1
ATOM 1964 C CA . ARG A 1 238 ? -7.227 -3.944 33.400 1.00 96.44 238 ARG A CA 1
ATOM 1965 C C . ARG A 1 238 ? -8.654 -3.900 32.868 1.00 96.44 238 ARG A C 1
ATOM 1967 O O . ARG A 1 238 ? -9.207 -4.948 32.548 1.00 96.44 238 ARG A O 1
ATOM 1974 N N . THR A 1 239 ? -9.221 -2.700 32.757 1.00 97.75 239 THR A N 1
ATOM 1975 C CA . THR A 1 239 ? -10.573 -2.510 32.220 1.00 97.75 239 THR A CA 1
ATOM 1976 C C . THR A 1 239 ? -10.632 -2.919 30.754 1.00 97.75 239 THR A C 1
ATOM 1978 O O . THR A 1 239 ? -11.490 -3.708 30.370 1.00 97.75 239 THR A O 1
ATOM 1981 N N . PHE A 1 240 ? -9.669 -2.467 29.950 1.00 97.56 240 PHE A N 1
ATOM 1982 C CA . PHE A 1 240 ? -9.535 -2.859 28.551 1.00 97.56 240 PHE A CA 1
ATOM 1983 C C . PHE A 1 240 ? -9.417 -4.380 28.393 1.00 97.56 240 PHE A C 1
ATOM 1985 O O . PHE A 1 240 ? -10.163 -4.971 27.618 1.00 97.56 240 PHE A O 1
ATOM 1992 N N . ILE A 1 241 ? -8.535 -5.037 29.153 1.00 96.06 241 ILE A N 1
ATOM 1993 C CA . ILE A 1 241 ? -8.366 -6.498 29.099 1.00 96.06 241 ILE A CA 1
ATOM 1994 C C . ILE A 1 241 ? -9.665 -7.213 29.498 1.00 96.06 241 ILE A C 1
ATOM 1996 O O . ILE A 1 241 ? -10.094 -8.127 28.792 1.00 96.06 241 ILE A O 1
ATOM 2000 N N . GLY A 1 242 ? -10.311 -6.782 30.585 1.00 96.19 242 GLY A N 1
ATOM 2001 C CA . GLY A 1 242 ? -11.570 -7.359 31.056 1.00 96.19 242 GLY A CA 1
ATOM 2002 C C . GLY A 1 242 ? -12.679 -7.281 30.006 1.00 96.19 242 GLY A C 1
ATOM 2003 O O . GLY A 1 242 ? -13.297 -8.292 29.684 1.00 96.19 242 GLY A O 1
ATOM 2004 N N . VAL A 1 243 ? -12.880 -6.107 29.405 1.00 96.31 243 VAL A N 1
ATOM 2005 C CA . VAL A 1 243 ? -13.946 -5.885 28.414 1.00 96.31 243 VAL A CA 1
ATOM 2006 C C . VAL A 1 243 ? -13.611 -6.527 27.068 1.00 96.31 243 VAL A C 1
ATOM 2008 O O . VAL A 1 243 ? -14.407 -7.288 26.523 1.00 96.31 243 VAL A O 1
ATOM 2011 N N . ILE A 1 244 ? -12.432 -6.244 26.514 1.00 94.62 244 ILE A N 1
ATOM 2012 C CA . ILE A 1 244 ? -12.092 -6.608 25.134 1.00 94.62 244 ILE A CA 1
ATOM 2013 C C . ILE A 1 244 ? -11.648 -8.065 25.025 1.00 94.62 244 ILE A C 1
ATOM 2015 O O . ILE A 1 244 ? -12.100 -8.780 24.127 1.00 94.62 244 ILE A O 1
ATOM 2019 N N . LYS A 1 245 ? -10.763 -8.526 25.917 1.00 91.31 245 LYS A N 1
ATOM 2020 C CA . LYS A 1 245 ? -10.213 -9.888 25.839 1.00 91.31 245 LYS A CA 1
ATOM 2021 C C . LYS A 1 245 ? -11.108 -10.895 26.556 1.00 91.31 245 LYS A C 1
ATOM 2023 O O . LYS A 1 245 ? -11.393 -11.949 25.994 1.00 91.31 245 LYS A O 1
ATOM 2028 N N . ASN A 1 246 ? -11.592 -10.549 27.749 1.00 94.44 246 ASN A N 1
ATOM 2029 C CA . ASN A 1 246 ? -12.345 -11.477 28.597 1.00 94.44 246 ASN A CA 1
ATOM 2030 C C . ASN A 1 246 ? -13.872 -11.357 28.452 1.00 94.44 246 ASN A C 1
ATOM 2032 O O . ASN A 1 246 ? -14.584 -12.151 29.060 1.00 94.44 246 ASN A O 1
ATOM 2036 N N . GLN A 1 247 ? -14.374 -10.400 27.657 1.00 93.69 247 GLN A N 1
ATOM 2037 C CA . GLN A 1 247 ? -15.811 -10.168 27.438 1.00 93.69 247 GLN A CA 1
ATOM 2038 C C . GLN A 1 247 ? -16.596 -9.967 28.749 1.00 93.69 247 GLN A C 1
ATOM 2040 O O . GLN A 1 247 ? -17.743 -10.390 28.874 1.00 93.69 247 GLN A O 1
ATOM 2045 N N . GLN A 1 248 ? -15.964 -9.346 29.748 1.00 95.69 248 GLN A N 1
ATOM 2046 C CA . GLN A 1 248 ? -16.584 -9.041 31.034 1.00 95.69 248 GLN A CA 1
ATOM 2047 C C . GLN A 1 248 ? -17.401 -7.751 30.946 1.00 95.69 248 GLN A C 1
ATOM 2049 O O . GLN A 1 248 ? -16.994 -6.785 30.297 1.00 95.69 248 GLN A O 1
ATOM 2054 N N . ASN A 1 249 ? -18.524 -7.726 31.662 1.00 96.56 249 ASN A N 1
ATOM 2055 C CA . ASN A 1 249 ? -19.320 -6.517 31.830 1.00 96.56 249 ASN A CA 1
ATOM 2056 C C . ASN A 1 249 ? -18.690 -5.578 32.865 1.00 96.56 249 ASN A C 1
ATOM 2058 O O . ASN A 1 249 ? -17.929 -5.996 33.740 1.00 96.56 249 ASN A O 1
ATOM 2062 N N . ILE A 1 250 ? -19.033 -4.298 32.769 1.00 97.38 250 ILE A N 1
ATOM 2063 C CA . ILE A 1 250 ? -18.612 -3.250 33.698 1.00 97.38 250 ILE A CA 1
ATOM 2064 C C . ILE A 1 250 ? -19.706 -3.066 34.749 1.00 97.38 250 ILE A C 1
ATOM 2066 O O . ILE A 1 250 ? -20.885 -2.939 34.417 1.00 97.38 250 ILE A O 1
ATOM 2070 N N . PHE A 1 251 ? -19.336 -3.040 36.023 1.00 97.06 251 PHE A N 1
ATOM 2071 C CA . PHE A 1 251 ? -20.268 -2.700 37.085 1.00 97.06 251 PHE A CA 1
ATOM 2072 C C . PHE A 1 251 ? -20.633 -1.216 37.009 1.00 97.06 251 PHE A C 1
ATOM 2074 O O . PHE A 1 251 ? -19.771 -0.346 37.103 1.00 97.06 251 PHE A O 1
ATOM 2081 N N . VAL A 1 252 ? -21.926 -0.929 36.858 1.00 96.44 252 VAL A N 1
ATOM 2082 C CA . VAL A 1 252 ? -22.457 0.436 36.857 1.00 96.44 252 VAL A CA 1
ATOM 2083 C C . VAL A 1 252 ? -23.691 0.478 37.759 1.00 96.44 252 VAL A C 1
ATOM 2085 O O . VAL A 1 252 ? -24.634 -0.283 37.521 1.00 96.44 252 VAL A O 1
ATOM 2088 N N . PRO A 1 253 ? -23.731 1.353 38.784 1.00 94.12 253 PRO A N 1
ATOM 2089 C CA . PRO A 1 253 ? -24.940 1.562 39.572 1.00 94.12 253 PRO A CA 1
ATOM 2090 C C . PRO A 1 253 ? -26.107 1.976 38.674 1.00 94.12 253 PRO A C 1
ATOM 2092 O O . PRO A 1 253 ? -25.929 2.800 37.778 1.00 94.12 253 PRO A O 1
ATOM 2095 N N . GLU A 1 254 ? -27.305 1.454 38.941 1.00 93.88 254 GLU A N 1
ATOM 2096 C CA . GLU A 1 254 ? -28.489 1.674 38.098 1.00 93.88 254 GLU A CA 1
ATOM 2097 C C . GLU A 1 254 ? -28.770 3.162 37.836 1.00 93.88 254 GLU A C 1
ATOM 2099 O O . GLU A 1 254 ? -29.020 3.559 36.700 1.00 93.88 254 GLU A O 1
ATOM 2104 N N . SER A 1 255 ? -28.586 4.008 38.854 1.00 95.44 255 SER A N 1
ATOM 2105 C CA . SER A 1 255 ? -28.753 5.464 38.760 1.00 95.44 255 SER A CA 1
ATOM 2106 C C . SER A 1 255 ? -27.780 6.167 37.805 1.00 95.44 255 SER A C 1
ATOM 2108 O O . SER A 1 255 ? -28.035 7.304 37.414 1.00 95.44 255 SER A O 1
ATOM 2110 N N . LYS A 1 256 ? -26.669 5.525 37.425 1.00 96.25 256 LYS A N 1
ATOM 2111 C CA . LYS A 1 256 ? -25.640 6.090 36.538 1.00 96.25 256 LYS A CA 1
ATOM 2112 C C . LYS A 1 256 ? -25.618 5.470 35.139 1.00 96.25 256 LYS A C 1
ATOM 2114 O O . LYS A 1 256 ? -24.867 5.951 34.293 1.00 96.25 256 LYS A O 1
ATOM 2119 N N . ILE A 1 257 ? -26.416 4.433 34.870 1.00 95.12 257 ILE A N 1
ATOM 2120 C CA . ILE A 1 257 ? -26.401 3.724 33.579 1.00 95.12 257 ILE A CA 1
ATOM 2121 C C . ILE A 1 257 ? -26.653 4.685 32.414 1.00 95.12 257 ILE A C 1
ATOM 2123 O O . ILE A 1 257 ? -25.860 4.713 31.471 1.00 95.12 257 ILE A O 1
ATOM 2127 N N . GLN A 1 258 ? -27.713 5.495 32.500 1.00 96.12 258 GLN A N 1
ATOM 2128 C CA . GLN A 1 258 ? -28.079 6.433 31.436 1.00 96.12 258 GLN A CA 1
ATOM 2129 C C . GLN A 1 258 ? -26.959 7.447 31.173 1.00 96.12 258 GLN A C 1
ATOM 2131 O O . GLN A 1 258 ? -26.556 7.638 30.028 1.00 96.12 258 GLN A O 1
ATOM 2136 N N . TYR A 1 259 ? -26.393 8.015 32.244 1.00 97.06 259 TYR A N 1
ATOM 2137 C CA . TYR A 1 259 ? -25.278 8.959 32.164 1.00 97.06 259 TYR A CA 1
ATOM 2138 C C . TYR A 1 259 ? -24.081 8.376 31.402 1.00 97.06 259 TYR A C 1
ATOM 2140 O O . TYR A 1 259 ? -23.568 9.009 30.480 1.00 97.06 259 TYR A O 1
ATOM 2148 N N . TYR A 1 260 ? -23.636 7.161 31.743 1.00 97.31 260 TYR A N 1
ATOM 2149 C CA . TYR A 1 260 ? -22.485 6.567 31.059 1.00 97.31 260 TYR A CA 1
ATOM 2150 C C . TYR A 1 260 ? -22.806 6.138 29.627 1.00 97.31 260 TYR A C 1
ATOM 2152 O O . TYR A 1 260 ? -21.931 6.260 28.774 1.00 97.31 260 TYR A O 1
ATOM 2160 N N . CYS A 1 261 ? -24.034 5.697 29.330 1.00 97.12 261 CYS A N 1
ATOM 2161 C CA . CYS A 1 261 ? -24.440 5.420 27.949 1.00 97.12 261 CYS A CA 1
ATOM 2162 C C . CYS A 1 261 ? -24.334 6.681 27.079 1.00 97.12 261 CYS A C 1
ATOM 2164 O O . CYS A 1 261 ? -23.712 6.646 26.017 1.00 97.12 261 CYS A O 1
ATOM 2166 N N . GLU A 1 262 ? -24.875 7.805 27.552 1.00 96.94 262 GLU A N 1
ATOM 2167 C CA . GLU A 1 262 ? -24.798 9.093 26.856 1.00 96.94 262 GLU A CA 1
ATOM 2168 C C . GLU A 1 262 ? -23.351 9.579 26.722 1.00 96.94 262 GLU A C 1
ATOM 2170 O O . GLU A 1 262 ? -22.941 10.007 25.642 1.00 96.94 262 GLU A O 1
ATOM 2175 N N . PHE A 1 263 ? -22.548 9.456 27.783 1.00 97.38 263 PHE A N 1
ATOM 2176 C CA . PHE A 1 263 ? -21.161 9.913 27.770 1.00 97.38 263 PHE A CA 1
ATOM 2177 C C . PHE A 1 263 ? -20.278 9.080 26.828 1.00 97.38 263 PHE A C 1
ATOM 2179 O O . PHE A 1 263 ? -19.511 9.645 26.047 1.00 97.38 263 PHE A O 1
ATOM 2186 N N . ILE A 1 264 ? -20.421 7.749 26.834 1.00 97.81 264 ILE A N 1
ATOM 2187 C CA . ILE A 1 264 ? -19.742 6.856 25.882 1.00 97.81 264 ILE A CA 1
ATOM 2188 C C . ILE A 1 264 ? -20.157 7.192 24.451 1.00 97.81 264 ILE A C 1
ATOM 2190 O O . ILE A 1 264 ? -19.293 7.289 23.582 1.00 97.81 264 ILE A O 1
ATOM 2194 N N . ASN A 1 265 ? -21.454 7.380 24.196 1.00 96.62 265 ASN A N 1
ATOM 2195 C CA . ASN A 1 265 ? -21.945 7.676 22.856 1.00 96.62 265 ASN A CA 1
ATOM 2196 C C . ASN A 1 265 ? -21.412 9.019 22.332 1.00 96.62 265 ASN A C 1
ATOM 2198 O O . ASN A 1 265 ? -20.932 9.097 21.199 1.00 96.62 265 ASN A O 1
ATOM 2202 N N . LEU A 1 266 ? -21.436 10.059 23.171 1.00 95.69 266 LEU A N 1
ATOM 2203 C CA . LEU A 1 266 ? -20.893 11.377 22.847 1.00 95.69 266 LEU A CA 1
ATOM 2204 C C . LEU A 1 266 ? -19.403 11.289 22.495 1.00 95.69 266 LEU A C 1
ATOM 2206 O O . LEU A 1 266 ? -18.988 11.747 21.431 1.00 95.69 266 LEU A O 1
ATOM 2210 N N . ILE A 1 267 ? -18.600 10.674 23.369 1.00 96.38 267 ILE A N 1
ATOM 2211 C CA . ILE A 1 267 ? -17.152 10.576 23.162 1.00 96.38 267 ILE A CA 1
ATOM 2212 C C . ILE A 1 267 ? -16.818 9.658 21.985 1.00 96.38 267 ILE A C 1
ATOM 2214 O O . ILE A 1 267 ? -15.955 10.001 21.186 1.00 96.38 267 ILE A O 1
ATOM 2218 N N . GLY A 1 268 ? -17.513 8.533 21.818 1.00 95.44 268 GLY A N 1
ATOM 2219 C CA . GLY A 1 268 ? -17.329 7.630 20.680 1.00 95.44 268 GLY A CA 1
ATOM 2220 C C . GLY A 1 268 ? -17.639 8.291 19.332 1.00 95.44 268 GLY A C 1
ATOM 2221 O O . GLY A 1 268 ? -16.891 8.112 18.367 1.00 95.44 268 GLY A O 1
ATOM 2222 N N . THR A 1 269 ? -18.690 9.115 19.281 1.00 94.31 269 THR A N 1
ATOM 2223 C CA . THR A 1 269 ? -19.029 9.920 18.095 1.00 94.31 269 THR A CA 1
ATOM 2224 C C . THR A 1 269 ? -17.913 10.915 17.786 1.00 94.31 269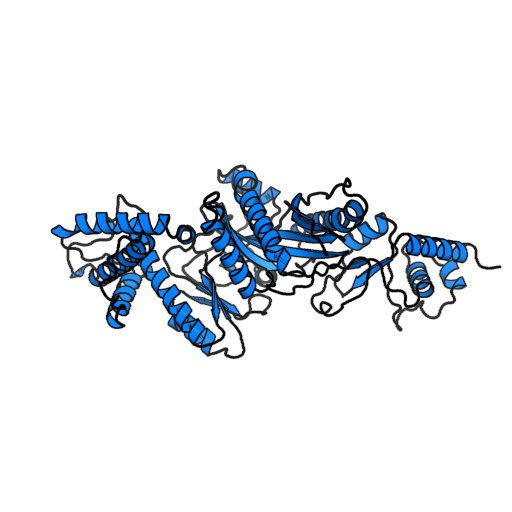 THR A C 1
ATOM 2226 O O . THR A 1 269 ? -17.411 10.950 16.665 1.00 94.31 269 THR A O 1
ATOM 2229 N N . LYS A 1 270 ? -17.446 11.652 18.801 1.00 94.25 270 LYS A N 1
ATOM 2230 C CA . LYS A 1 270 ? -16.343 12.612 18.664 1.00 94.25 270 LYS A CA 1
ATOM 2231 C C . LYS A 1 270 ? -15.022 11.952 18.262 1.00 94.25 270 LYS A C 1
ATOM 2233 O O . LYS A 1 270 ? -14.291 12.511 17.453 1.00 94.25 270 LYS A O 1
ATOM 2238 N N . ILE A 1 271 ? -14.723 10.750 18.767 1.00 93.50 271 ILE A N 1
ATOM 2239 C CA . ILE A 1 271 ? -13.550 9.979 18.327 1.00 93.50 271 ILE A CA 1
ATOM 2240 C C . ILE A 1 271 ? -13.636 9.696 16.826 1.00 93.50 271 ILE A C 1
ATOM 2242 O O . ILE A 1 271 ? -12.653 9.874 16.115 1.00 93.50 271 ILE A O 1
ATOM 2246 N N . SER A 1 272 ? -14.806 9.281 16.342 1.00 89.94 272 SER A N 1
ATOM 2247 C CA . SER A 1 272 ? -15.011 8.953 14.926 1.00 89.94 272 SER A CA 1
ATOM 2248 C C . SER A 1 272 ? -14.943 10.184 14.012 1.00 89.94 272 SER A C 1
ATOM 2250 O O . SER A 1 272 ? -14.567 10.050 12.850 1.00 89.94 272 SER A O 1
ATOM 2252 N N . GLU A 1 273 ? -15.292 11.364 14.533 1.00 88.50 273 GLU A N 1
ATOM 2253 C CA . GLU A 1 273 ? -15.203 12.660 13.849 1.00 88.50 273 GLU A CA 1
ATOM 2254 C C . GLU A 1 273 ? -13.749 13.149 13.741 1.00 88.50 273 GLU A C 1
ATOM 2256 O O . GLU A 1 273 ? -13.275 13.442 12.646 1.00 88.50 273 GLU A O 1
ATOM 2261 N N . TYR A 1 274 ? -13.017 13.196 14.861 1.00 86.31 274 TYR A N 1
ATOM 2262 C CA . TYR A 1 274 ? -11.653 13.741 14.900 1.00 86.31 274 TYR A CA 1
ATOM 2263 C C . TYR A 1 274 ? -10.568 12.751 14.467 1.00 86.31 274 TYR A C 1
ATOM 2265 O O . TYR A 1 274 ? -9.501 13.168 14.014 1.00 86.31 274 TYR A O 1
ATOM 2273 N N . TRP A 1 275 ? -10.818 11.449 14.618 1.00 86.50 275 TRP A N 1
ATOM 2274 C CA . TRP A 1 275 ? -9.856 10.381 14.338 1.00 86.50 275 TRP A CA 1
ATOM 2275 C C . TRP A 1 275 ? -10.488 9.271 13.473 1.00 86.50 275 TRP A C 1
ATOM 2277 O O . TRP A 1 275 ? -10.556 8.106 13.889 1.00 86.50 275 TRP A O 1
ATOM 2287 N N . PRO A 1 276 ? -10.942 9.597 12.245 1.00 79.50 276 PRO A N 1
ATOM 2288 C CA . PRO A 1 276 ? -11.696 8.679 11.385 1.00 79.50 276 PRO A CA 1
ATOM 2289 C C . PRO A 1 276 ? -10.898 7.450 10.922 1.00 79.50 276 PRO A C 1
ATOM 2291 O O . PRO A 1 276 ? -11.494 6.443 10.539 1.00 79.50 276 PRO A O 1
ATOM 2294 N N . TRP A 1 277 ? -9.562 7.489 10.986 1.00 77.19 277 TRP A N 1
ATOM 2295 C CA . TRP A 1 277 ? -8.692 6.352 10.650 1.00 77.19 277 TRP A CA 1
ATOM 2296 C C . TRP A 1 277 ? -8.875 5.141 11.578 1.00 77.19 277 TRP A C 1
ATOM 2298 O O . TRP A 1 277 ? -8.539 4.024 11.197 1.00 77.19 277 TRP A O 1
ATOM 2308 N N . THR A 1 278 ? -9.475 5.324 12.757 1.00 83.50 278 THR A N 1
ATOM 2309 C CA . THR A 1 278 ? -9.724 4.245 13.731 1.00 83.50 278 THR A CA 1
ATOM 2310 C C . THR A 1 278 ? -10.725 3.182 13.253 1.00 83.50 278 THR A C 1
ATOM 2312 O O . THR A 1 278 ? -10.814 2.107 13.845 1.00 83.50 278 THR A O 1
ATOM 2315 N N . LYS A 1 279 ? -11.467 3.422 12.161 1.00 84.56 279 LYS A N 1
ATOM 2316 C CA . LYS A 1 279 ? -12.484 2.487 11.638 1.00 84.56 279 LYS A CA 1
ATOM 2317 C C . LYS A 1 279 ? -11.930 1.092 11.334 1.00 84.56 279 LYS A C 1
ATOM 2319 O O . LYS A 1 279 ? -12.573 0.092 11.653 1.00 84.56 279 LYS A O 1
ATOM 2324 N N . ILE A 1 280 ? -10.733 1.036 10.757 1.00 89.69 280 ILE A N 1
ATOM 2325 C CA . ILE A 1 280 ? -10.053 -0.200 10.337 1.00 89.69 280 ILE A CA 1
ATOM 2326 C C . ILE A 1 280 ? -9.184 -0.828 11.437 1.00 89.69 280 ILE A C 1
ATOM 2328 O O . ILE A 1 280 ? -8.771 -1.987 11.325 1.00 89.69 280 ILE A O 1
ATOM 2332 N N . ASP A 1 281 ? -8.926 -0.080 12.512 1.00 91.88 281 ASP A N 1
ATOM 2333 C CA . ASP A 1 281 ? -8.030 -0.476 13.599 1.00 91.88 281 ASP A CA 1
ATOM 2334 C C . ASP A 1 281 ? -8.599 -1.601 14.456 1.00 91.88 281 ASP A C 1
ATOM 2336 O O . ASP A 1 281 ? -7.841 -2.252 15.171 1.00 91.88 281 ASP A O 1
ATOM 2340 N N . GLY A 1 282 ? -9.908 -1.851 14.387 1.00 92.81 282 GLY A N 1
ATOM 2341 C CA . GLY A 1 282 ? -10.583 -2.801 15.262 1.00 92.81 282 GLY A CA 1
ATOM 2342 C C . GLY A 1 282 ? -10.583 -2.336 16.714 1.00 92.81 282 GLY A C 1
ATOM 2343 O O . GLY A 1 282 ? -10.734 -1.151 16.990 1.00 92.81 282 GLY A O 1
ATOM 2344 N N . TYR A 1 283 ? -10.479 -3.286 17.642 1.00 94.75 283 TYR A N 1
ATOM 2345 C CA . TYR A 1 283 ? -10.601 -3.002 19.079 1.00 94.75 283 TYR A CA 1
ATOM 2346 C C . TYR A 1 283 ? -9.555 -3.719 19.933 1.00 94.75 283 TYR A C 1
ATOM 2348 O O . TYR A 1 283 ? -9.478 -3.480 21.136 1.00 94.75 283 TYR A O 1
ATOM 2356 N N . ARG A 1 284 ? -8.776 -4.639 19.352 1.00 95.25 284 ARG A N 1
ATOM 2357 C CA . ARG A 1 284 ? -7.846 -5.497 20.098 1.00 95.25 284 ARG A CA 1
ATOM 2358 C C . ARG A 1 284 ? -6.490 -4.842 20.316 1.00 95.25 284 ARG A C 1
ATOM 2360 O O . ARG A 1 284 ? -5.695 -5.387 21.071 1.00 95.25 284 ARG A O 1
ATOM 2367 N N . ASN A 1 285 ? -6.255 -3.676 19.712 1.00 96.56 285 ASN A N 1
ATOM 2368 C CA . ASN A 1 285 ? -5.004 -2.929 19.800 1.00 96.56 285 ASN A CA 1
ATOM 2369 C C . ASN A 1 285 ? -3.806 -3.762 19.311 1.00 96.56 285 ASN A C 1
ATOM 2371 O O . ASN A 1 285 ? -2.763 -3.823 19.958 1.00 96.56 285 ASN A O 1
ATOM 2375 N N . ILE A 1 286 ? -3.982 -4.449 18.177 1.00 97.19 286 ILE A N 1
ATOM 2376 C CA . ILE A 1 286 ? -2.940 -5.285 17.572 1.00 97.19 286 ILE A CA 1
ATOM 2377 C C . ILE A 1 286 ? -1.989 -4.412 16.753 1.00 97.19 286 ILE A C 1
ATOM 2379 O O . ILE A 1 286 ? -2.424 -3.548 15.984 1.00 97.19 286 ILE A O 1
ATOM 2383 N N . TRP A 1 287 ? -0.695 -4.696 16.878 1.00 97.38 287 TRP A N 1
ATOM 2384 C CA . TRP A 1 287 ? 0.394 -4.053 16.150 1.00 97.38 287 TRP A CA 1
ATOM 2385 C C . TRP A 1 287 ? 1.245 -5.094 15.429 1.00 97.38 287 TRP A C 1
ATOM 2387 O O . TRP A 1 287 ? 1.424 -6.211 15.920 1.00 97.38 287 TRP A O 1
ATOM 2397 N N . ILE A 1 288 ? 1.772 -4.717 14.264 1.00 95.38 288 ILE A N 1
ATOM 2398 C CA . ILE A 1 288 ? 2.756 -5.488 13.505 1.00 95.38 288 ILE A CA 1
ATOM 2399 C C . ILE A 1 288 ? 4.114 -4.796 13.608 1.00 95.38 288 ILE A C 1
ATOM 2401 O O . ILE A 1 288 ? 4.244 -3.612 13.304 1.00 95.38 288 ILE A O 1
ATOM 2405 N N . VAL A 1 289 ? 5.117 -5.541 14.056 1.00 93.94 289 VAL A N 1
ATOM 2406 C CA . VAL A 1 289 ? 6.504 -5.093 14.187 1.00 93.94 289 VAL A CA 1
ATOM 2407 C C . VAL A 1 289 ? 7.274 -5.671 13.014 1.00 93.94 289 VAL A C 1
ATOM 2409 O O . VAL A 1 289 ? 7.221 -6.881 12.788 1.00 93.94 289 VAL A O 1
ATOM 2412 N N . LYS A 1 290 ? 7.950 -4.816 12.253 1.00 89.56 290 LYS A N 1
ATOM 2413 C CA . LYS A 1 290 ? 8.725 -5.204 11.074 1.00 89.56 290 LYS A CA 1
ATOM 2414 C C . LYS A 1 290 ? 10.142 -4.647 11.201 1.00 89.56 290 LYS A C 1
ATOM 2416 O O . LYS A 1 290 ? 10.261 -3.450 11.464 1.00 89.56 290 LYS A O 1
ATOM 2421 N N . PRO A 1 291 ? 11.193 -5.456 11.019 1.00 86.62 291 PRO A N 1
ATOM 2422 C CA . PRO A 1 291 ? 12.532 -4.910 10.855 1.00 86.62 291 PRO A CA 1
ATOM 2423 C C . PRO A 1 291 ? 12.609 -4.127 9.536 1.00 86.62 291 PRO A C 1
ATOM 2425 O O . PRO A 1 291 ? 12.087 -4.567 8.508 1.00 86.62 291 PRO A O 1
ATOM 2428 N N . ASP A 1 292 ? 13.216 -2.945 9.572 1.00 75.62 292 ASP A N 1
ATOM 2429 C CA . ASP A 1 292 ? 13.453 -2.116 8.392 1.00 75.62 292 ASP A CA 1
ATOM 2430 C C . ASP A 1 292 ? 14.513 -2.793 7.506 1.00 75.62 292 ASP A C 1
ATOM 2432 O O . ASP A 1 292 ? 15.474 -3.386 7.995 1.00 75.62 292 ASP A O 1
ATOM 2436 N N . GLY A 1 293 ? 14.318 -2.763 6.188 1.00 65.50 293 GLY A N 1
ATOM 2437 C CA . GLY A 1 293 ? 15.258 -3.346 5.219 1.00 65.50 293 GLY A CA 1
ATOM 2438 C C . GLY A 1 293 ? 15.305 -4.882 5.112 1.00 65.50 293 GLY A C 1
ATOM 2439 O O . GLY A 1 293 ? 16.007 -5.387 4.236 1.00 65.50 293 GLY A O 1
ATOM 2440 N N . CYS A 1 294 ? 14.557 -5.639 5.922 1.00 64.50 294 CYS A N 1
ATOM 2441 C CA . CYS A 1 294 ? 14.487 -7.100 5.788 1.00 64.50 294 CYS A CA 1
ATOM 2442 C C . CYS A 1 294 ? 13.519 -7.540 4.681 1.00 64.50 294 CYS A C 1
ATOM 2444 O O . CYS A 1 294 ? 12.455 -6.952 4.476 1.00 64.50 294 CYS A O 1
ATOM 2446 N N . VAL A 1 295 ? 13.878 -8.619 3.984 1.00 59.91 295 VAL A N 1
ATOM 2447 C CA . VAL A 1 295 ? 13.064 -9.234 2.927 1.00 59.91 295 VAL A CA 1
ATOM 2448 C C . VAL A 1 295 ? 12.262 -10.427 3.461 1.00 59.91 295 VAL A C 1
ATOM 2450 O O . VAL A 1 295 ? 12.546 -10.974 4.521 1.00 59.91 295 VAL A O 1
ATOM 2453 N N . ASP A 1 296 ? 11.215 -10.818 2.733 1.00 63.97 296 ASP A N 1
ATOM 2454 C CA . ASP A 1 296 ? 10.485 -12.086 2.910 1.00 63.97 296 ASP A CA 1
ATOM 2455 C C . ASP A 1 296 ? 9.765 -12.333 4.245 1.00 63.97 296 ASP A C 1
ATOM 2457 O O . ASP A 1 296 ? 9.282 -13.432 4.511 1.00 63.97 296 ASP A O 1
ATOM 2461 N N . GLY A 1 297 ? 9.570 -11.283 5.039 1.00 68.81 297 GLY A N 1
ATOM 2462 C CA . GLY A 1 297 ? 8.769 -11.344 6.261 1.00 68.81 297 GLY A CA 1
ATOM 2463 C C . GLY A 1 297 ? 9.481 -11.976 7.456 1.00 68.81 297 GLY A C 1
ATOM 2464 O O . GLY A 1 297 ? 8.829 -12.290 8.454 1.00 68.81 297 GLY A O 1
ATOM 2465 N N . GLU A 1 298 ? 10.799 -12.140 7.369 1.00 75.00 298 GLU A N 1
ATOM 2466 C CA . GLU A 1 298 ? 11.641 -12.539 8.491 1.00 75.00 298 GLU A CA 1
ATOM 2467 C C . GLU A 1 298 ? 11.633 -11.468 9.596 1.00 75.00 298 GLU A C 1
ATOM 2469 O O . GLU A 1 298 ? 11.515 -10.271 9.331 1.00 75.00 298 GLU A O 1
ATOM 2474 N N . GLY A 1 299 ? 11.670 -11.902 10.858 1.00 82.56 299 GLY A N 1
ATOM 2475 C CA . GLY A 1 299 ? 11.647 -11.012 12.025 1.00 82.56 299 GLY A CA 1
ATOM 2476 C C . GLY A 1 299 ? 10.318 -10.287 12.281 1.00 82.56 299 GLY A C 1
ATOM 2477 O O . GLY A 1 299 ? 10.209 -9.562 13.272 1.00 82.56 299 GLY A O 1
ATOM 2478 N N . ILE A 1 300 ? 9.293 -10.491 11.440 1.00 88.88 300 ILE A N 1
ATOM 2479 C CA . ILE A 1 300 ? 7.968 -9.899 11.645 1.00 88.88 300 ILE A CA 1
ATOM 2480 C C . ILE A 1 300 ? 7.245 -10.603 12.791 1.00 88.88 300 ILE A C 1
ATOM 2482 O O . ILE A 1 300 ? 7.004 -11.812 12.749 1.00 88.88 300 ILE A O 1
ATOM 2486 N N . ILE A 1 301 ? 6.788 -9.820 13.767 1.00 92.38 301 ILE A N 1
ATOM 2487 C CA . ILE A 1 301 ? 5.864 -10.292 14.798 1.00 92.38 301 ILE A CA 1
ATOM 2488 C C . ILE A 1 301 ? 4.587 -9.464 14.802 1.00 92.38 301 ILE A C 1
ATOM 2490 O O . ILE A 1 301 ? 4.566 -8.299 14.410 1.00 92.38 301 ILE A O 1
ATOM 2494 N N . MET A 1 302 ? 3.509 -10.062 15.297 1.00 95.06 302 MET A N 1
ATOM 2495 C CA . MET A 1 302 ? 2.303 -9.328 15.657 1.00 95.06 302 MET A CA 1
ATOM 2496 C C . MET A 1 302 ? 1.974 -9.580 17.121 1.00 95.06 302 MET A C 1
ATOM 2498 O O . MET A 1 302 ? 2.168 -10.688 17.635 1.00 95.06 302 MET A O 1
ATOM 2502 N N . SER A 1 303 ? 1.500 -8.543 17.797 1.00 95.62 303 SER A N 1
ATOM 2503 C CA . SER A 1 303 ? 1.196 -8.595 19.221 1.00 95.62 303 SER A CA 1
ATOM 2504 C C . SER A 1 303 ? 0.210 -7.496 19.600 1.00 95.62 303 SER A C 1
ATOM 2506 O O . SER A 1 303 ? 0.227 -6.407 19.032 1.00 95.62 303 SER A O 1
ATOM 2508 N N . ASP A 1 304 ? -0.625 -7.783 20.588 1.00 95.00 304 ASP A N 1
ATOM 2509 C CA . ASP A 1 304 ? -1.479 -6.827 21.296 1.00 95.00 304 ASP A CA 1
ATOM 2510 C C . ASP A 1 304 ? -0.968 -6.559 22.727 1.00 95.00 304 ASP A C 1
ATOM 2512 O O . ASP A 1 304 ? -1.681 -6.026 23.576 1.00 95.00 304 ASP A O 1
ATOM 2516 N N . GLU A 1 305 ? 0.273 -6.960 23.017 1.00 95.19 305 GLU A N 1
ATOM 2517 C CA . GLU A 1 305 ? 0.940 -6.777 24.302 1.00 95.19 305 GLU A CA 1
ATOM 2518 C C . GLU A 1 305 ? 2.178 -5.893 24.143 1.00 95.19 305 GLU A C 1
ATOM 2520 O O . GLU A 1 305 ? 3.169 -6.303 23.527 1.00 95.19 305 GLU A O 1
ATOM 2525 N N . PHE A 1 306 ? 2.154 -4.710 24.769 1.00 95.56 306 PHE A N 1
ATOM 2526 C CA . PHE A 1 306 ? 3.272 -3.763 24.747 1.00 95.56 306 PHE A CA 1
ATOM 2527 C C . PHE A 1 306 ? 4.584 -4.399 25.219 1.00 95.56 306 PHE A C 1
ATOM 2529 O O . PHE A 1 306 ? 5.612 -4.231 24.578 1.00 95.56 306 PHE A O 1
ATOM 2536 N N . ARG A 1 307 ? 4.557 -5.182 26.310 1.00 95.06 307 ARG A N 1
ATOM 2537 C CA . ARG A 1 307 ? 5.770 -5.828 26.848 1.00 95.06 307 ARG A CA 1
ATOM 2538 C C . ARG A 1 307 ? 6.411 -6.784 25.849 1.00 95.06 307 ARG A C 1
ATOM 2540 O O . ARG A 1 307 ? 7.626 -6.800 25.731 1.00 95.06 307 ARG A O 1
ATOM 2547 N N . LYS A 1 308 ? 5.605 -7.559 25.122 1.00 95.56 308 LYS A N 1
ATOM 2548 C CA . LYS A 1 308 ? 6.109 -8.496 24.114 1.00 95.56 308 LYS A CA 1
ATOM 2549 C C . LYS A 1 308 ? 6.732 -7.757 22.930 1.00 95.56 308 LYS A C 1
ATOM 2551 O O . LYS A 1 308 ? 7.775 -8.176 22.448 1.00 95.56 308 LYS A O 1
ATOM 2556 N N . ILE A 1 309 ? 6.111 -6.658 22.497 1.00 95.75 309 ILE A N 1
ATOM 2557 C CA . ILE A 1 309 ? 6.639 -5.795 21.430 1.00 95.75 309 ILE A CA 1
ATOM 2558 C C . ILE A 1 309 ? 7.962 -5.167 21.863 1.00 95.75 309 ILE A C 1
ATOM 2560 O O . ILE A 1 309 ? 8.954 -5.292 21.155 1.00 95.75 309 ILE A O 1
ATOM 2564 N N . LYS A 1 310 ? 7.975 -4.552 23.048 1.00 95.12 310 LYS A N 1
ATOM 2565 C CA . LYS A 1 310 ? 9.153 -3.915 23.629 1.00 95.12 310 LYS A CA 1
ATOM 2566 C C . LYS A 1 310 ? 10.321 -4.904 23.733 1.00 95.12 310 LYS A C 1
ATOM 2568 O O . LYS A 1 310 ? 11.377 -4.647 23.173 1.00 95.12 310 LYS A O 1
ATOM 2573 N N . ASN A 1 311 ? 10.089 -6.068 24.345 1.00 94.44 311 ASN A N 1
ATOM 2574 C CA . ASN A 1 311 ? 11.114 -7.103 24.481 1.00 94.44 311 ASN A CA 1
ATOM 2575 C C . ASN A 1 311 ? 11.634 -7.592 23.119 1.00 94.44 311 ASN A C 1
ATOM 2577 O O . ASN A 1 311 ? 12.814 -7.894 22.997 1.00 94.44 311 ASN A O 1
ATOM 2581 N N . HIS A 1 312 ? 10.778 -7.704 22.095 1.00 92.56 312 HIS A N 1
ATOM 2582 C CA . HIS A 1 312 ? 11.214 -8.122 20.756 1.00 92.56 312 HIS A CA 1
ATOM 2583 C C . HIS A 1 312 ? 12.179 -7.117 20.134 1.00 92.56 312 HIS A C 1
ATOM 2585 O O . HIS A 1 312 ? 13.192 -7.526 19.583 1.00 92.56 312 HIS A O 1
ATOM 2591 N N . VAL A 1 313 ? 11.889 -5.821 20.259 1.00 91.44 313 VAL A N 1
ATOM 2592 C CA . VAL A 1 313 ? 12.771 -4.769 19.742 1.00 91.44 313 VAL A CA 1
ATOM 2593 C C . VAL A 1 313 ? 14.085 -4.716 20.527 1.00 91.44 313 VAL A C 1
ATOM 2595 O O . VAL A 1 313 ? 15.147 -4.746 19.919 1.00 91.44 313 VAL A O 1
ATOM 2598 N N . GLU A 1 314 ? 14.027 -4.739 21.862 1.00 90.19 314 GLU A N 1
ATOM 2599 C CA . GLU A 1 314 ? 15.223 -4.696 22.724 1.00 90.19 314 GLU A CA 1
ATOM 2600 C C . GLU A 1 314 ? 16.125 -5.934 22.577 1.00 90.19 314 GLU A C 1
ATOM 2602 O O . GLU A 1 314 ? 17.315 -5.863 22.834 1.00 90.19 314 GLU A O 1
ATOM 2607 N N . THR A 1 315 ? 15.589 -7.089 22.170 1.00 89.25 315 THR A N 1
ATOM 2608 C CA . THR A 1 315 ? 16.401 -8.309 21.969 1.00 89.25 315 THR A CA 1
ATOM 2609 C C . THR A 1 315 ? 17.078 -8.382 20.601 1.00 89.25 315 THR A C 1
ATOM 2611 O O . THR A 1 315 ? 17.882 -9.283 20.376 1.00 89.25 315 THR A O 1
ATOM 2614 N N . HIS A 1 316 ? 16.767 -7.453 19.696 1.00 84.38 316 HIS A N 1
ATOM 2615 C CA . HIS A 1 316 ? 17.273 -7.414 18.325 1.00 84.38 316 HIS A CA 1
ATOM 2616 C C . HIS A 1 316 ? 17.886 -6.037 18.024 1.00 84.38 316 HIS A C 1
ATOM 2618 O O . HIS A 1 316 ? 17.524 -5.400 17.037 1.00 84.38 316 HIS A O 1
ATOM 2624 N N . GLU A 1 317 ? 18.807 -5.581 18.880 1.00 78.12 317 GLU A N 1
ATOM 2625 C CA . GLU A 1 317 ? 19.402 -4.230 18.841 1.00 78.12 317 GLU A CA 1
ATOM 2626 C C . GLU A 1 317 ? 20.084 -3.881 17.503 1.00 78.12 317 GLU A C 1
ATOM 2628 O O . GLU A 1 317 ? 20.165 -2.711 17.139 1.00 78.12 317 GLU A O 1
ATOM 2633 N N . ASP A 1 318 ? 20.513 -4.885 16.730 1.00 80.88 318 ASP A N 1
ATOM 2634 C CA . ASP A 1 318 ? 21.128 -4.694 15.409 1.00 80.88 318 ASP A CA 1
ATOM 2635 C C . ASP A 1 318 ? 20.135 -4.236 14.320 1.00 80.88 318 ASP A C 1
ATOM 2637 O O . ASP A 1 318 ? 20.544 -3.886 13.209 1.00 80.88 318 ASP A O 1
ATOM 2641 N N . TYR A 1 319 ? 18.827 -4.242 14.605 1.00 80.81 319 TYR A N 1
ATOM 2642 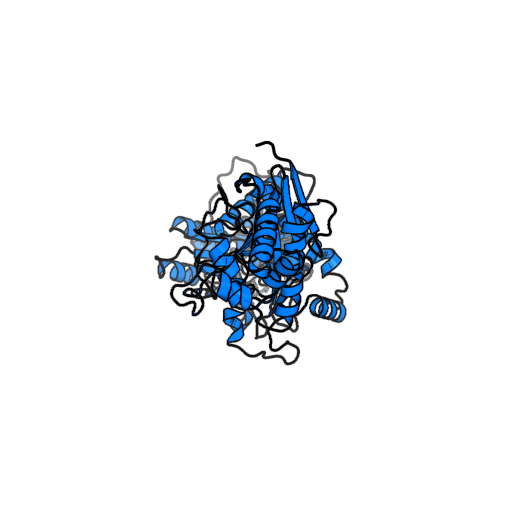C CA . TYR A 1 319 ? 17.779 -3.897 13.649 1.00 80.81 319 TYR A CA 1
ATOM 2643 C C . TYR A 1 319 ? 17.069 -2.595 14.020 1.00 80.81 319 TYR A C 1
ATOM 2645 O O . TYR A 1 319 ? 16.600 -2.397 15.138 1.00 80.81 319 TYR A O 1
ATOM 2653 N N . VAL A 1 320 ? 16.867 -1.739 13.019 1.00 85.25 320 VAL A N 1
ATOM 2654 C CA . VAL A 1 320 ? 15.870 -0.665 13.098 1.00 85.25 320 VAL A CA 1
ATOM 2655 C C . VAL A 1 320 ? 14.498 -1.288 12.888 1.00 85.25 320 VAL A C 1
ATOM 2657 O O . VAL A 1 320 ? 14.313 -2.063 11.952 1.00 85.25 320 VAL A O 1
ATOM 2660 N N . PHE A 1 321 ? 13.519 -0.932 13.716 1.00 89.88 321 PHE A N 1
ATOM 2661 C CA . PHE A 1 321 ? 12.163 -1.457 13.586 1.00 89.88 321 PHE A CA 1
ATOM 2662 C C . PHE A 1 321 ? 11.166 -0.387 13.181 1.00 89.88 321 PHE A C 1
ATOM 2664 O O . PHE A 1 321 ? 11.291 0.799 13.480 1.00 89.88 321 PHE A O 1
ATOM 2671 N N . VAL A 1 322 ? 10.104 -0.852 12.543 1.00 90.88 322 VAL A N 1
ATOM 2672 C CA . VAL A 1 322 ? 8.885 -0.098 12.330 1.00 90.88 322 VAL A CA 1
ATOM 2673 C C . VAL A 1 322 ? 7.738 -0.846 13.000 1.00 90.88 322 VAL A C 1
ATOM 2675 O O . VAL A 1 322 ? 7.482 -2.014 12.697 1.00 90.88 322 VAL A O 1
ATOM 2678 N N . ILE A 1 323 ? 7.028 -0.166 13.898 1.00 94.81 323 ILE A N 1
ATOM 2679 C CA . ILE A 1 323 ? 5.826 -0.681 14.550 1.00 94.81 323 ILE A CA 1
ATOM 2680 C C . ILE A 1 323 ? 4.615 -0.001 13.919 1.00 94.81 323 ILE A C 1
ATOM 2682 O O . ILE A 1 323 ? 4.422 1.205 14.047 1.00 94.81 323 ILE A O 1
ATOM 2686 N N . GLN A 1 324 ? 3.791 -0.775 13.219 1.00 94.88 324 GLN A N 1
ATOM 2687 C CA . GLN A 1 324 ? 2.620 -0.275 12.506 1.00 94.88 324 GLN A CA 1
ATOM 2688 C C . GLN A 1 324 ? 1.332 -0.833 13.114 1.00 94.88 324 GLN A C 1
ATOM 2690 O O . GLN A 1 324 ? 1.257 -2.012 13.475 1.00 94.88 324 GLN A O 1
ATOM 2695 N N . LYS A 1 325 ? 0.296 0.003 13.220 1.00 96.50 325 LYS A N 1
ATOM 2696 C CA . LYS A 1 325 ? -1.024 -0.424 13.674 1.00 96.50 325 LYS A CA 1
ATOM 2697 C C . LYS A 1 325 ? -1.565 -1.456 12.698 1.00 96.50 325 LYS A C 1
ATOM 2699 O O . LYS A 1 325 ? -1.613 -1.233 11.489 1.00 96.50 325 LYS A O 1
ATOM 2704 N N . TYR A 1 326 ? -1.939 -2.617 13.221 1.00 96.88 326 TYR A N 1
ATOM 2705 C CA . TYR A 1 326 ? -2.455 -3.690 12.390 1.00 96.88 326 TYR A CA 1
ATOM 2706 C C . TYR A 1 326 ? -3.900 -3.390 11.976 1.00 96.88 326 TYR A C 1
ATOM 2708 O O . TYR A 1 326 ? -4.718 -3.000 12.813 1.00 96.88 326 TYR A O 1
ATOM 2716 N N . ILE A 1 327 ? -4.205 -3.614 10.695 1.00 96.75 327 ILE A N 1
ATOM 2717 C CA . ILE A 1 327 ? -5.558 -3.521 10.135 1.00 96.75 327 ILE A CA 1
ATOM 2718 C C . ILE A 1 327 ? -6.346 -4.750 10.598 1.00 96.75 327 ILE A C 1
ATOM 2720 O O . ILE A 1 327 ? -6.171 -5.851 10.071 1.00 96.75 327 ILE A O 1
ATOM 2724 N N . GLU A 1 328 ? -7.182 -4.568 11.618 1.00 96.56 328 GLU A N 1
ATOM 2725 C CA . GLU A 1 328 ? -7.960 -5.641 12.248 1.00 96.56 328 GLU A CA 1
ATOM 2726 C C . GLU A 1 328 ? -9.254 -5.956 11.492 1.00 96.56 328 GLU A C 1
ATOM 2728 O O . GLU A 1 328 ? -9.745 -7.079 11.594 1.00 96.56 328 GLU A O 1
ATOM 2733 N N . LYS A 1 329 ? -9.770 -4.991 10.722 1.00 96.19 329 LYS A N 1
ATOM 2734 C CA . LYS A 1 329 ? -10.988 -5.107 9.907 1.00 96.19 329 LYS A CA 1
ATOM 2735 C C . LYS A 1 329 ? -10.693 -4.944 8.404 1.00 96.19 329 LYS A C 1
ATOM 2737 O O . LYS A 1 329 ? -11.103 -3.947 7.802 1.00 96.19 329 LYS A O 1
ATOM 2742 N N . PRO A 1 330 ? -9.906 -5.849 7.791 1.00 97.25 330 PRO A N 1
ATOM 2743 C CA . PRO A 1 330 ? -9.711 -5.848 6.346 1.00 97.25 330 PRO A CA 1
ATOM 2744 C C . PRO A 1 330 ? -10.954 -6.404 5.638 1.00 97.25 330 PRO A C 1
ATOM 2746 O O . PRO A 1 330 ? -11.612 -7.305 6.155 1.00 97.25 330 PRO A O 1
ATOM 2749 N N . PHE A 1 331 ? -11.223 -5.946 4.419 1.00 97.75 331 PHE A N 1
ATOM 2750 C CA . PHE A 1 331 ? -12.110 -6.674 3.518 1.00 97.75 331 PHE A CA 1
ATOM 2751 C C . PHE A 1 331 ? -11.478 -8.031 3.165 1.00 97.75 331 PHE A C 1
ATOM 2753 O O . PHE A 1 331 ? -10.256 -8.149 3.030 1.00 97.75 331 PHE A O 1
ATOM 2760 N N . LEU A 1 332 ? -12.302 -9.072 3.036 1.00 97.56 332 LEU A N 1
ATOM 2761 C CA . LEU A 1 332 ? -11.847 -10.454 2.866 1.00 97.56 332 LEU A CA 1
ATOM 2762 C C . LEU A 1 332 ? -12.413 -11.075 1.589 1.00 97.56 332 LEU A C 1
ATOM 2764 O O . LEU A 1 332 ? -13.587 -10.900 1.260 1.00 97.56 332 LEU A O 1
ATOM 2768 N N . ILE A 1 333 ? -11.593 -11.888 0.923 1.00 97.25 333 ILE A N 1
ATOM 2769 C CA . ILE A 1 333 ? -12.011 -12.730 -0.201 1.00 97.25 333 ILE A CA 1
ATOM 2770 C C . ILE A 1 333 ? -12.149 -14.155 0.317 1.00 97.25 333 ILE A C 1
ATOM 2772 O O . ILE A 1 333 ? -11.152 -14.765 0.684 1.00 97.25 333 ILE A O 1
ATOM 2776 N N . HIS A 1 334 ? -13.373 -14.684 0.388 1.00 95.50 334 HIS A N 1
ATOM 2777 C CA . HIS A 1 334 ? -13.639 -16.014 0.960 1.00 95.50 334 HIS A CA 1
ATOM 2778 C C . HIS A 1 334 ? -13.015 -16.214 2.356 1.00 95.50 334 HIS A C 1
ATOM 2780 O O . HIS A 1 334 ? -12.367 -17.225 2.607 1.00 95.50 334 HIS A O 1
ATOM 2786 N N . GLU A 1 335 ? -13.209 -15.233 3.246 1.00 95.69 335 GLU A N 1
ATOM 2787 C CA . GLU A 1 335 ? -12.617 -15.175 4.597 1.00 95.69 335 GLU A CA 1
ATOM 2788 C C . GLU A 1 335 ? -11.086 -15.027 4.619 1.00 95.69 335 GLU A C 1
ATOM 2790 O O . GLU A 1 335 ? -10.478 -15.067 5.684 1.00 95.69 335 GLU A O 1
ATOM 2795 N N . THR A 1 336 ? -10.440 -14.811 3.476 1.00 96.75 336 THR A N 1
ATOM 2796 C CA . THR A 1 336 ? -8.983 -14.738 3.356 1.00 96.75 336 THR A CA 1
ATOM 2797 C C . THR A 1 336 ? -8.512 -13.309 3.114 1.00 96.75 336 THR A C 1
ATOM 2799 O O . THR A 1 336 ? -9.063 -12.565 2.300 1.00 96.75 336 THR A O 1
ATOM 2802 N N . LYS A 1 337 ? -7.463 -12.922 3.846 1.00 97.50 337 LYS A N 1
ATOM 2803 C CA . LYS A 1 337 ? -6.823 -11.610 3.731 1.00 97.50 337 LYS A CA 1
ATOM 2804 C C . LYS A 1 337 ? -6.101 -11.484 2.387 1.00 97.50 337 LYS A C 1
ATOM 2806 O O . LYS A 1 337 ? -5.480 -12.443 1.932 1.00 97.50 337 LYS A O 1
ATOM 2811 N N . PHE A 1 338 ? -6.106 -10.293 1.795 1.00 97.69 338 PHE A N 1
ATOM 2812 C CA . PHE A 1 338 ? -5.367 -10.002 0.567 1.00 97.69 338 PHE A CA 1
ATOM 2813 C C . PHE A 1 338 ? -4.706 -8.622 0.608 1.00 97.69 338 PHE A C 1
ATOM 2815 O O . PHE A 1 338 ? -5.004 -7.818 1.482 1.00 97.69 338 PHE A O 1
ATOM 2822 N N . HIS A 1 339 ? -3.796 -8.348 -0.323 1.00 98.00 339 HIS A N 1
ATOM 2823 C CA . HIS A 1 339 ? -3.394 -6.982 -0.669 1.00 98.00 339 HIS A CA 1
ATOM 2824 C C . HIS A 1 339 ? -3.436 -6.789 -2.186 1.00 98.00 339 HIS A C 1
ATOM 2826 O O . HIS A 1 339 ? -3.347 -7.759 -2.943 1.00 98.00 339 HIS A O 1
ATOM 2832 N N . ILE A 1 340 ? -3.563 -5.540 -2.623 1.00 98.19 340 ILE A N 1
ATOM 2833 C CA . ILE A 1 340 ? -3.495 -5.150 -4.032 1.00 98.19 340 ILE A CA 1
ATOM 2834 C C . ILE A 1 340 ? -2.078 -4.657 -4.316 1.00 98.19 340 ILE A C 1
ATOM 2836 O O . ILE A 1 340 ? -1.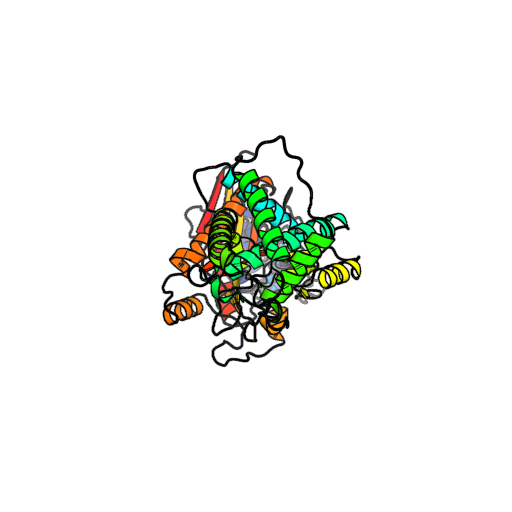626 -3.706 -3.682 1.00 98.19 340 ILE A O 1
ATOM 2840 N N . ARG A 1 341 ? -1.392 -5.286 -5.274 1.00 97.31 341 ARG A N 1
ATOM 2841 C CA . ARG A 1 341 ? -0.145 -4.791 -5.868 1.00 97.31 341 ARG A CA 1
ATOM 2842 C C . ARG A 1 341 ? -0.485 -3.990 -7.116 1.00 97.31 341 ARG A C 1
ATOM 2844 O O . ARG A 1 341 ? -0.931 -4.566 -8.108 1.00 97.31 341 ARG A O 1
ATOM 2851 N N . ASN A 1 342 ? -0.224 -2.694 -7.077 1.00 96.56 342 ASN A N 1
ATOM 2852 C CA . ASN A 1 342 ? -0.421 -1.774 -8.191 1.00 96.56 342 ASN A CA 1
ATOM 2853 C C . ASN A 1 342 ? 0.910 -1.153 -8.660 1.00 96.56 342 ASN A C 1
ATOM 2855 O O . ASN A 1 342 ? 1.933 -1.349 -8.001 1.00 96.56 342 ASN A O 1
ATOM 2859 N N . TYR A 1 343 ? 0.923 -0.470 -9.809 1.00 97.88 343 TYR A N 1
ATOM 2860 C CA . TYR A 1 343 ? 2.152 -0.026 -10.475 1.00 97.88 343 TYR A CA 1
ATOM 2861 C C . TYR A 1 343 ? 2.124 1.475 -10.745 1.00 97.88 343 TYR A C 1
ATOM 2863 O O . TYR A 1 343 ? 1.300 1.971 -11.512 1.00 97.88 343 TYR A O 1
ATOM 2871 N N . PHE A 1 344 ? 3.054 2.173 -10.101 1.00 98.38 344 PHE A N 1
ATOM 2872 C CA . PHE A 1 344 ? 3.211 3.622 -10.126 1.00 98.38 344 PHE A CA 1
ATOM 2873 C C . PHE A 1 344 ? 4.522 3.965 -10.834 1.00 98.38 344 PHE A C 1
ATOM 2875 O O . PHE A 1 344 ? 5.540 3.338 -10.561 1.00 98.38 344 PHE A O 1
ATOM 2882 N N . LEU A 1 345 ? 4.519 4.920 -11.758 1.00 98.31 345 LEU A N 1
ATOM 2883 C CA . LEU A 1 345 ? 5.683 5.275 -12.571 1.00 98.31 345 LEU A CA 1
ATOM 2884 C C . LEU A 1 345 ? 5.966 6.767 -12.441 1.00 98.31 345 LEU A C 1
ATOM 2886 O O . LEU A 1 345 ? 5.082 7.576 -12.689 1.00 98.31 345 LEU A O 1
ATOM 2890 N N . ILE A 1 346 ? 7.209 7.126 -12.130 1.00 98.06 346 ILE A N 1
ATOM 2891 C CA . ILE A 1 346 ? 7.703 8.504 -12.252 1.00 98.06 346 ILE A CA 1
ATOM 2892 C C . ILE A 1 346 ? 8.569 8.593 -13.506 1.00 98.06 346 ILE A C 1
ATOM 2894 O O . ILE A 1 346 ? 9.378 7.699 -13.753 1.00 98.06 346 ILE A O 1
ATOM 2898 N N . ARG A 1 347 ? 8.423 9.666 -14.286 1.00 96.50 347 ARG A N 1
ATOM 2899 C CA . ARG A 1 347 ? 9.270 9.994 -15.440 1.00 96.50 347 ARG A CA 1
ATOM 2900 C C . ARG A 1 347 ? 9.639 11.472 -15.411 1.00 96.50 347 ARG A C 1
ATOM 2902 O O . ARG A 1 347 ? 8.761 12.330 -15.355 1.00 96.50 347 ARG A O 1
ATOM 2909 N N . VAL A 1 348 ? 10.928 11.754 -15.531 1.00 94.62 348 VAL A N 1
ATOM 2910 C CA . VAL A 1 348 ? 11.474 13.105 -15.649 1.00 94.62 348 VAL A CA 1
ATOM 2911 C C . VAL A 1 348 ? 11.953 13.328 -17.081 1.00 94.62 348 VAL A C 1
ATOM 2913 O O . VAL A 1 348 ? 12.819 12.603 -17.578 1.00 94.62 348 VAL A O 1
ATOM 2916 N N . ASP A 1 349 ? 11.403 14.334 -17.759 1.00 88.06 349 ASP A N 1
ATOM 2917 C CA . ASP A 1 349 ? 11.748 14.657 -19.146 1.00 88.06 349 ASP A CA 1
ATOM 2918 C C . ASP A 1 349 ? 12.122 16.130 -19.346 1.00 88.06 349 ASP A C 1
ATOM 2920 O O . ASP A 1 349 ? 11.335 16.953 -19.793 1.00 88.06 349 ASP A O 1
ATOM 2924 N N . GLY A 1 350 ? 13.382 16.477 -19.080 1.00 81.88 350 GLY A N 1
ATOM 2925 C CA . GLY A 1 350 ? 13.965 17.782 -19.411 1.00 81.88 350 GLY A CA 1
ATOM 2926 C C . GLY A 1 350 ? 13.423 18.952 -18.585 1.00 81.88 350 GLY A C 1
ATOM 2927 O O . GLY A 1 350 ? 14.198 19.587 -17.880 1.00 81.88 350 GLY A O 1
ATOM 2928 N N . LYS A 1 351 ? 12.125 19.238 -18.708 1.00 86.94 351 LYS A N 1
ATOM 2929 C CA . LYS A 1 351 ? 11.374 20.303 -18.039 1.00 86.94 351 LYS A CA 1
ATOM 2930 C C . LYS A 1 351 ? 10.114 19.821 -17.323 1.00 86.94 351 LYS A C 1
ATOM 2932 O O . LYS A 1 351 ? 9.498 20.638 -16.650 1.00 86.94 351 LYS A O 1
ATOM 2937 N N . HIS A 1 352 ? 9.697 18.560 -17.479 1.00 93.81 352 HIS A N 1
ATOM 2938 C CA . HIS A 1 352 ? 8.477 18.084 -16.825 1.00 93.81 352 HIS A CA 1
ATOM 2939 C C . HIS A 1 352 ? 8.722 16.890 -15.917 1.00 93.81 352 HIS A C 1
ATOM 2941 O O . HIS A 1 352 ? 9.481 15.962 -16.222 1.00 93.81 352 HIS A O 1
ATOM 2947 N N . PHE A 1 353 ? 8.043 16.935 -14.778 1.00 96.94 353 PHE A N 1
ATOM 2948 C CA . PHE A 1 353 ? 7.922 15.838 -13.843 1.00 96.94 353 PHE A CA 1
ATOM 2949 C C . PHE A 1 353 ? 6.556 15.203 -14.070 1.00 96.94 353 PHE A C 1
ATOM 2951 O O . PHE A 1 353 ? 5.524 15.859 -13.943 1.00 96.94 353 PHE A O 1
ATOM 2958 N N . ASN A 1 354 ? 6.551 13.930 -14.447 1.00 97.69 354 ASN A N 1
ATOM 2959 C CA . ASN A 1 354 ? 5.333 13.194 -14.740 1.00 97.69 354 ASN A CA 1
ATOM 2960 C C . ASN A 1 354 ? 5.214 12.003 -13.800 1.00 97.69 354 ASN A C 1
ATOM 2962 O O . ASN A 1 354 ? 6.192 11.282 -13.582 1.00 97.69 354 ASN A O 1
ATOM 2966 N N . ALA A 1 355 ? 4.003 11.744 -13.327 1.00 98.44 355 ALA A N 1
ATOM 2967 C CA . ALA A 1 355 ? 3.683 10.535 -12.600 1.00 98.44 355 ALA A CA 1
ATOM 2968 C C . ALA A 1 355 ? 2.468 9.840 -13.209 1.00 98.44 355 ALA A C 1
ATOM 2970 O O . ALA A 1 355 ? 1.502 10.480 -13.623 1.00 98.44 355 ALA A O 1
ATOM 2971 N N . TYR A 1 356 ? 2.526 8.514 -13.255 1.00 98.69 356 TYR A N 1
ATOM 2972 C CA . TYR A 1 356 ? 1.521 7.676 -13.883 1.00 98.69 356 TYR A CA 1
ATOM 2973 C C . TYR A 1 356 ? 1.091 6.552 -12.950 1.00 98.69 356 TYR A C 1
ATOM 2975 O O . TYR A 1 356 ? 1.915 5.995 -12.223 1.00 98.69 356 TYR A O 1
ATOM 2983 N N . LEU A 1 357 ? -0.180 6.169 -13.027 1.00 98.69 357 LEU A N 1
ATOM 2984 C CA . LEU A 1 357 ? -0.714 4.982 -12.367 1.00 98.69 357 LEU A CA 1
ATOM 2985 C C . LEU A 1 357 ? -1.308 4.046 -13.412 1.00 98.69 357 LEU A C 1
ATOM 2987 O O . LEU A 1 357 ? -1.994 4.492 -14.329 1.00 98.69 357 LEU A O 1
ATOM 2991 N N . HIS A 1 358 ? -1.033 2.754 -13.286 1.00 98.06 358 HIS A N 1
ATOM 2992 C CA . HIS A 1 358 ? -1.661 1.741 -14.125 1.00 98.06 358 HIS A CA 1
ATOM 2993 C C . HIS A 1 358 ? -2.937 1.216 -13.443 1.00 98.06 358 HIS A C 1
ATOM 2995 O O . HIS A 1 358 ? -2.864 0.910 -12.257 1.00 98.06 358 HIS A O 1
ATOM 3001 N N . PRO A 1 359 ? -4.081 1.030 -14.122 1.00 96.31 359 PRO A N 1
ATOM 3002 C CA . PRO A 1 359 ? -5.280 0.450 -13.510 1.00 96.31 359 PRO A CA 1
ATOM 3003 C C . PRO A 1 359 ? -5.114 -1.047 -13.218 1.00 96.31 359 PRO A C 1
ATOM 3005 O O . PRO A 1 359 ? -5.547 -1.544 -12.179 1.00 96.31 359 PRO A O 1
ATOM 3008 N N . SER A 1 360 ? -4.426 -1.779 -14.098 1.00 95.19 360 SER A N 1
ATOM 3009 C CA . SER A 1 360 ? -4.144 -3.203 -13.885 1.00 95.19 360 SER A CA 1
ATOM 3010 C C . SER A 1 360 ? -3.296 -3.435 -12.630 1.00 95.19 360 SER A C 1
ATOM 3012 O O . SER A 1 360 ? -2.320 -2.736 -12.338 1.00 95.19 360 SER A O 1
ATOM 3014 N N . CYS A 1 361 ? -3.692 -4.442 -11.859 1.00 96.69 361 CYS A N 1
ATOM 3015 C CA . CYS A 1 361 ? -3.091 -4.790 -10.582 1.00 96.69 361 CYS A CA 1
ATOM 3016 C C . CYS A 1 361 ? -3.135 -6.306 -10.354 1.00 96.69 361 CYS A C 1
ATOM 3018 O O . CYS A 1 361 ? -3.839 -7.044 -11.046 1.00 96.69 361 CYS A O 1
ATOM 3020 N N . VAL A 1 362 ? -2.359 -6.775 -9.376 1.00 96.25 362 VAL A N 1
ATOM 3021 C CA . VAL A 1 362 ? -2.388 -8.170 -8.921 1.00 96.25 362 VAL A CA 1
ATOM 3022 C C . VAL A 1 362 ? -2.941 -8.214 -7.510 1.00 96.25 362 VAL A C 1
ATOM 3024 O O . VAL A 1 362 ? -2.419 -7.545 -6.618 1.00 96.25 362 VAL A O 1
ATOM 3027 N N . ILE A 1 363 ? -3.952 -9.048 -7.284 1.00 97.38 363 ILE A N 1
ATOM 3028 C CA . ILE A 1 363 ? -4.499 -9.265 -5.946 1.00 97.38 363 ILE A CA 1
ATOM 3029 C C . ILE A 1 363 ? -3.790 -10.474 -5.349 1.00 97.38 363 ILE A C 1
ATOM 3031 O O . ILE A 1 363 ? -3.847 -11.553 -5.932 1.00 97.38 363 ILE A O 1
ATOM 3035 N N . LYS A 1 364 ? -3.104 -10.310 -4.215 1.00 96.19 364 LYS A N 1
ATOM 3036 C CA . LYS A 1 364 ? -2.311 -11.373 -3.576 1.00 96.19 364 LYS A CA 1
ATOM 3037 C C . LYS A 1 364 ? -2.936 -11.800 -2.259 1.00 96.19 364 LYS A C 1
ATOM 3039 O O . LYS A 1 364 ? -3.126 -10.979 -1.362 1.00 96.19 364 LYS A O 1
ATOM 3044 N N . LEU A 1 365 ? -3.233 -13.086 -2.148 1.00 96.31 365 LEU A N 1
ATOM 3045 C CA . LEU A 1 365 ? -3.997 -13.695 -1.067 1.00 96.31 365 LEU A CA 1
ATOM 3046 C C . LEU A 1 365 ? -3.080 -14.354 -0.030 1.00 96.31 365 LEU A C 1
ATOM 3048 O O . LEU A 1 365 ? -1.968 -14.791 -0.323 1.00 96.31 365 LEU A O 1
ATOM 3052 N N . ALA A 1 366 ? -3.571 -14.432 1.202 1.00 95.88 366 ALA A N 1
ATOM 3053 C CA . ALA A 1 366 ? -3.090 -15.368 2.210 1.00 95.88 366 ALA A CA 1
ATOM 3054 C C . ALA A 1 366 ? -3.565 -16.801 1.872 1.00 95.88 366 ALA A C 1
ATOM 3056 O O . ALA A 1 366 ? -4.414 -16.984 1.006 1.00 95.88 366 ALA A O 1
ATOM 3057 N N . SER A 1 367 ? -3.050 -17.821 2.563 1.00 92.75 367 SER A N 1
ATOM 3058 C CA . SER A 1 367 ? -3.424 -19.232 2.319 1.00 92.75 367 SER A CA 1
ATOM 3059 C C . SER A 1 367 ? -4.444 -19.794 3.319 1.00 92.75 367 SER A C 1
ATOM 3061 O O . SER A 1 367 ? -5.056 -20.845 3.079 1.00 92.75 367 SER A O 1
ATOM 3063 N N . GLU A 1 368 ? -4.641 -19.106 4.447 1.00 93.56 368 GLU A N 1
ATOM 3064 C CA . GLU A 1 368 ? -5.558 -19.496 5.525 1.00 93.56 368 GLU A CA 1
ATOM 3065 C C . GLU A 1 368 ? -6.618 -18.411 5.789 1.00 93.56 368 GLU A C 1
ATOM 3067 O O . GLU A 1 368 ? -6.372 -17.232 5.504 1.00 93.56 368 GLU A O 1
ATOM 3072 N N . PRO A 1 369 ? -7.789 -18.780 6.351 1.00 95.06 369 PRO A N 1
ATOM 3073 C CA . PRO A 1 369 ? -8.794 -17.814 6.764 1.00 95.06 369 PRO A CA 1
ATOM 3074 C C . PRO A 1 369 ? -8.226 -16.837 7.792 1.00 95.06 369 PRO A C 1
ATOM 3076 O O . PRO A 1 369 ? -7.479 -17.204 8.705 1.00 95.06 369 PRO A O 1
ATOM 3079 N N . PHE A 1 370 ? -8.602 -15.577 7.644 1.00 96.31 370 PHE A N 1
ATOM 3080 C CA . PHE A 1 370 ? -8.211 -14.504 8.530 1.00 96.31 370 PHE A CA 1
ATOM 3081 C C . PHE A 1 370 ? -8.841 -14.695 9.913 1.00 96.31 370 PHE A C 1
ATOM 3083 O O . PHE A 1 370 ? -10.038 -14.937 10.060 1.00 96.31 370 PHE A O 1
ATOM 3090 N N . THR A 1 371 ? -8.032 -14.568 10.963 1.00 94.88 371 THR A N 1
ATOM 3091 C CA . THR A 1 371 ? -8.513 -14.645 12.341 1.00 94.88 371 THR A CA 1
ATOM 3092 C C . THR A 1 371 ? -7.640 -13.814 13.259 1.00 94.88 371 THR A C 1
ATOM 3094 O O . THR A 1 371 ? -6.427 -13.839 13.154 1.00 94.88 371 THR A O 1
ATOM 3097 N N . LEU A 1 372 ? -8.240 -13.110 14.214 1.00 94.56 372 LEU A N 1
ATOM 3098 C CA . LEU A 1 372 ? -7.495 -12.382 15.248 1.00 94.56 372 LEU A CA 1
ATOM 3099 C C . LEU A 1 372 ? -7.258 -13.225 16.513 1.00 94.56 372 LEU A C 1
ATOM 3101 O O . LEU A 1 372 ? -6.829 -12.696 17.536 1.00 94.56 372 LEU A O 1
ATOM 3105 N N . LYS A 1 373 ? -7.606 -14.522 16.493 1.00 90.88 373 LYS A N 1
ATOM 3106 C CA . LYS A 1 373 ? -7.426 -15.439 17.638 1.00 90.88 373 LYS A CA 1
ATOM 3107 C C . LYS A 1 373 ? -5.988 -15.939 17.779 1.00 90.88 373 LYS A C 1
ATOM 3109 O O . LYS A 1 373 ? -5.593 -16.368 18.855 1.00 90.88 373 LYS A O 1
ATOM 3114 N N . ASN A 1 374 ? -5.233 -15.941 16.688 1.00 88.38 374 ASN A N 1
ATOM 3115 C CA . ASN A 1 374 ? -3.817 -16.273 16.652 1.00 88.38 374 ASN A CA 1
ATOM 3116 C C . ASN A 1 374 ? -3.155 -15.433 15.559 1.00 88.38 374 ASN A C 1
ATOM 3118 O O . ASN A 1 374 ? -3.849 -14.908 14.702 1.00 88.38 374 ASN A O 1
ATOM 3122 N N . PHE A 1 375 ? -1.831 -15.321 15.591 1.00 90.81 375 PHE A N 1
ATOM 3123 C CA . PHE A 1 375 ? -1.071 -14.464 14.678 1.00 90.81 375 PHE A CA 1
ATOM 3124 C C . PHE A 1 375 ? -0.180 -15.276 13.732 1.00 90.81 375 PHE A C 1
ATOM 3126 O O . PHE A 1 375 ? 0.966 -14.916 13.472 1.00 90.81 375 PHE A O 1
ATOM 3133 N N . ARG A 1 376 ? -0.681 -16.419 13.243 1.00 86.50 376 ARG A N 1
ATOM 3134 C CA . ARG A 1 376 ? 0.074 -17.283 12.324 1.00 86.50 376 ARG A CA 1
ATOM 3135 C C . ARG A 1 376 ? 0.294 -16.580 10.986 1.00 86.50 376 ARG A C 1
ATOM 3137 O O . ARG A 1 376 ? -0.651 -16.112 10.358 1.00 86.50 376 ARG A O 1
ATOM 3144 N N . THR A 1 377 ? 1.535 -16.577 10.507 1.00 84.12 377 THR A N 1
ATOM 3145 C CA . THR A 1 377 ? 1.947 -15.869 9.281 1.00 84.12 377 THR A CA 1
ATOM 3146 C C . THR A 1 377 ? 1.062 -16.182 8.071 1.00 84.12 377 THR A C 1
ATOM 3148 O O . THR A 1 377 ? 0.715 -15.270 7.324 1.00 84.12 377 THR A O 1
ATOM 3151 N N . LYS A 1 378 ? 0.616 -17.436 7.928 1.00 86.12 378 LYS A N 1
ATOM 3152 C CA . LYS A 1 378 ? -0.180 -17.935 6.795 1.00 86.12 378 LYS A CA 1
ATOM 3153 C C . LYS A 1 378 ? -1.495 -17.196 6.541 1.00 86.12 378 LYS A C 1
ATOM 3155 O O . LYS A 1 378 ? -1.882 -17.100 5.381 1.00 86.12 378 LYS A O 1
ATOM 3160 N N . GLY A 1 379 ? -2.146 -16.676 7.586 1.00 90.00 379 GLY A N 1
ATOM 3161 C CA . GLY A 1 379 ? -3.409 -15.926 7.497 1.00 90.00 379 GLY A CA 1
ATOM 3162 C C . GLY A 1 379 ? -3.249 -14.400 7.539 1.00 90.00 379 GLY A C 1
ATOM 3163 O O . GLY A 1 379 ? -4.222 -13.670 7.359 1.00 90.00 379 GLY A O 1
ATOM 3164 N N . HIS A 1 380 ? -2.033 -13.896 7.786 1.00 93.06 380 HIS A N 1
ATOM 3165 C CA . HIS A 1 380 ? -1.792 -12.471 8.062 1.00 93.06 380 HIS A CA 1
ATOM 3166 C C . HIS A 1 380 ? -0.802 -11.793 7.118 1.00 93.06 380 HIS A C 1
ATOM 3168 O O . HIS A 1 380 ? -0.925 -10.584 6.886 1.00 93.06 380 HIS A O 1
ATOM 3174 N N . LEU A 1 381 ? 0.154 -12.544 6.574 1.00 92.19 381 LEU A N 1
ATOM 3175 C CA . LEU A 1 381 ? 1.096 -12.077 5.564 1.00 92.19 381 LEU A CA 1
ATOM 3176 C C . LEU A 1 381 ? 0.638 -12.573 4.199 1.00 92.19 381 LEU A C 1
ATOM 3178 O O . LEU A 1 381 ? 0.254 -13.723 4.058 1.00 92.19 381 LEU A O 1
ATOM 3182 N N . THR A 1 382 ? 0.687 -11.720 3.188 1.00 91.94 382 THR A N 1
ATOM 3183 C CA . THR A 1 382 ? 0.159 -12.006 1.839 1.00 91.94 382 THR A CA 1
ATOM 3184 C C . THR A 1 382 ? 1.264 -11.979 0.775 1.00 91.94 382 THR A C 1
ATOM 3186 O O . THR A 1 382 ? 1.003 -12.083 -0.420 1.00 91.94 382 THR A O 1
ATOM 3189 N N . ASN A 1 383 ? 2.524 -11.847 1.202 1.00 87.81 383 ASN A N 1
ATOM 3190 C CA . ASN A 1 383 ? 3.683 -11.873 0.318 1.00 87.81 383 ASN A CA 1
ATOM 3191 C C . ASN A 1 383 ? 3.905 -13.268 -0.265 1.00 87.81 383 ASN A C 1
ATOM 3193 O O . ASN A 1 383 ? 3.902 -14.266 0.454 1.00 87.81 383 ASN A O 1
ATOM 3197 N N . ILE A 1 384 ? 4.168 -13.322 -1.570 1.00 85.44 384 ILE A N 1
ATOM 3198 C CA . ILE A 1 384 ? 4.371 -14.574 -2.313 1.00 85.44 384 ILE A CA 1
ATOM 3199 C C . ILE A 1 384 ? 5.565 -15.360 -1.775 1.00 85.44 384 ILE A C 1
ATOM 3201 O O . ILE A 1 384 ? 5.498 -16.583 -1.711 1.00 85.44 384 ILE A O 1
ATOM 3205 N N . SER A 1 385 ? 6.634 -14.691 -1.336 1.00 82.94 385 SER A N 1
ATOM 3206 C CA . SER A 1 385 ? 7.797 -15.368 -0.754 1.00 82.94 385 SER A CA 1
ATOM 3207 C C . SER A 1 385 ? 7.460 -16.181 0.496 1.00 82.94 385 SER A C 1
ATOM 3209 O O . SER A 1 385 ? 8.056 -17.236 0.709 1.00 82.94 385 SER A O 1
ATOM 3211 N N . VAL A 1 386 ? 6.444 -15.756 1.252 1.00 85.19 386 VAL A N 1
ATOM 3212 C CA . VAL A 1 386 ? 5.873 -16.501 2.380 1.00 85.19 386 VAL A CA 1
ATOM 3213 C C . VAL A 1 386 ? 4.863 -17.538 1.875 1.00 85.19 386 VAL A C 1
ATOM 3215 O O . VAL A 1 386 ? 4.946 -18.712 2.234 1.00 85.19 386 VAL A O 1
ATOM 3218 N N . GLN A 1 387 ? 3.923 -17.120 1.021 1.00 90.94 387 GLN A N 1
ATOM 3219 C CA . GLN A 1 387 ? 2.758 -17.924 0.635 1.00 90.94 387 GLN A CA 1
ATOM 3220 C C . GLN A 1 387 ? 3.067 -19.077 -0.324 1.00 90.94 387 GLN A C 1
ATOM 3222 O O . GLN A 1 387 ? 2.375 -20.090 -0.285 1.00 90.94 387 GLN A O 1
ATOM 3227 N N . LYS A 1 388 ? 4.157 -19.007 -1.098 1.00 86.00 388 LYS A N 1
ATOM 3228 C CA . LYS A 1 388 ? 4.621 -20.113 -1.958 1.00 86.00 388 LYS A CA 1
ATOM 3229 C C . LYS A 1 388 ? 4.900 -21.410 -1.190 1.00 86.00 388 LYS A C 1
ATOM 3231 O O . LYS A 1 388 ? 4.887 -22.487 -1.776 1.00 86.00 388 LYS A O 1
ATOM 3236 N N . ASN A 1 389 ? 5.138 -21.314 0.120 1.00 86.75 389 ASN A N 1
ATOM 3237 C CA . ASN A 1 389 ? 5.396 -22.461 0.990 1.00 86.75 389 ASN A CA 1
ATOM 3238 C C . ASN A 1 389 ? 4.108 -23.102 1.538 1.00 86.75 389 ASN A C 1
ATOM 3240 O O . ASN A 1 389 ? 4.175 -24.078 2.288 1.00 86.75 389 ASN A O 1
ATOM 3244 N N . PHE A 1 390 ? 2.932 -22.562 1.202 1.00 88.25 390 PHE A N 1
ATOM 3245 C CA . PHE A 1 390 ? 1.646 -22.997 1.736 1.00 88.25 390 PHE A CA 1
ATOM 3246 C C . PHE A 1 390 ? 0.648 -23.309 0.623 1.00 88.25 390 PHE A C 1
ATOM 3248 O O . PHE A 1 390 ? 0.659 -22.716 -0.453 1.00 88.25 390 PHE A O 1
ATOM 3255 N N . ARG A 1 391 ? -0.242 -24.264 0.898 1.00 88.56 391 ARG A N 1
ATOM 3256 C CA . ARG A 1 391 ? -1.387 -24.579 0.038 1.00 88.56 391 ARG A CA 1
ATOM 3257 C C . ARG A 1 391 ? -2.627 -23.891 0.577 1.00 88.56 391 ARG A C 1
ATOM 3259 O O . ARG A 1 391 ? -2.759 -23.742 1.792 1.00 88.56 391 ARG A O 1
ATOM 3266 N N . ASN A 1 392 ? -3.542 -23.533 -0.317 1.00 87.31 392 ASN A N 1
ATOM 3267 C CA . ASN A 1 392 ? -4.833 -23.002 0.088 1.00 87.31 392 ASN A CA 1
ATOM 3268 C C . ASN A 1 392 ? -5.615 -24.014 0.914 1.00 87.31 392 ASN A C 1
ATOM 3270 O O . ASN A 1 392 ? -5.702 -25.198 0.587 1.00 87.31 392 ASN A O 1
ATOM 3274 N N . THR A 1 393 ? -6.239 -23.507 1.967 1.00 84.50 393 THR A N 1
ATOM 3275 C CA . THR A 1 393 ? -7.197 -24.263 2.781 1.00 84.50 393 THR A CA 1
ATOM 3276 C C . THR A 1 393 ? -8.590 -24.317 2.150 1.00 84.50 393 THR A C 1
ATOM 3278 O O . THR A 1 393 ? -9.363 -25.227 2.443 1.00 84.50 393 THR A O 1
ATOM 3281 N N . SER A 1 394 ? -8.903 -23.379 1.251 1.00 86.12 394 SER A N 1
ATOM 3282 C CA . SER A 1 394 ? -10.181 -23.285 0.543 1.00 86.12 394 SER A CA 1
ATOM 3283 C C . SER A 1 394 ? -10.022 -23.581 -0.946 1.00 86.12 394 SER A C 1
ATOM 3285 O O . SER A 1 394 ? -9.189 -22.982 -1.619 1.00 86.12 394 SER A O 1
ATOM 3287 N N . LYS A 1 395 ? -10.897 -24.439 -1.490 1.00 87.31 395 LYS A N 1
ATOM 3288 C CA . LYS A 1 395 ? -10.982 -24.720 -2.938 1.00 87.31 395 LYS A CA 1
ATOM 3289 C C . LYS A 1 395 ? -11.522 -23.547 -3.764 1.00 87.31 395 LYS A C 1
ATOM 3291 O O . LYS A 1 395 ? -11.501 -23.611 -4.986 1.00 87.31 395 LYS A O 1
ATOM 3296 N N . LYS A 1 396 ? -12.056 -22.510 -3.109 1.00 89.12 396 LYS A N 1
ATOM 3297 C CA . LYS A 1 396 ? -12.536 -21.289 -3.774 1.00 89.12 396 LYS A CA 1
ATOM 3298 C C . LYS A 1 396 ? -11.393 -20.327 -4.119 1.00 89.12 396 LYS A C 1
ATOM 3300 O O . LYS A 1 396 ? -11.618 -19.359 -4.831 1.00 89.12 396 LYS A O 1
ATOM 3305 N N . LEU A 1 397 ? -10.193 -20.570 -3.589 1.00 91.25 397 LEU A N 1
ATOM 3306 C CA . LEU A 1 397 ? -9.016 -19.740 -3.824 1.00 91.25 397 LEU A CA 1
ATOM 3307 C C . LEU A 1 397 ? -8.134 -20.350 -4.923 1.00 91.25 397 LEU A C 1
ATOM 3309 O O . LEU A 1 397 ? -8.016 -21.574 -4.997 1.00 91.25 397 LEU A O 1
ATOM 3313 N N . PRO A 1 398 ? -7.485 -19.519 -5.754 1.00 91.50 398 PRO A N 1
ATOM 3314 C CA . PRO A 1 398 ? -6.583 -19.989 -6.798 1.00 91.50 398 PRO A CA 1
ATOM 3315 C C . PRO A 1 398 ? -5.283 -20.525 -6.193 1.00 91.50 398 PRO A C 1
ATOM 3317 O O . PRO A 1 398 ? -4.688 -19.872 -5.337 1.00 91.50 398 PRO A O 1
ATOM 3320 N N . ASP A 1 399 ? -4.782 -21.660 -6.688 1.00 89.12 399 ASP A N 1
ATOM 3321 C CA . ASP A 1 399 ? -3.534 -22.287 -6.210 1.00 89.12 399 ASP A CA 1
ATOM 3322 C C . ASP A 1 399 ? -2.303 -21.364 -6.281 1.00 89.12 399 ASP A C 1
ATOM 3324 O O . ASP A 1 399 ? -1.341 -21.548 -5.540 1.00 89.12 399 ASP A O 1
ATOM 3328 N N . SER A 1 400 ? -2.338 -20.351 -7.150 1.00 90.69 400 SER A N 1
ATOM 3329 C CA . SER A 1 400 ? -1.297 -19.327 -7.281 1.00 90.69 400 SER A CA 1
ATOM 3330 C C . SER A 1 400 ? -1.266 -18.306 -6.140 1.00 90.69 400 SER A C 1
ATOM 333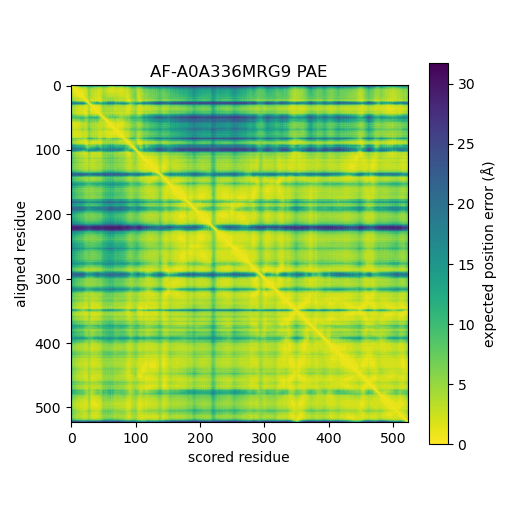2 O O . SER A 1 400 ? -0.345 -17.491 -6.100 1.00 90.69 400 SER A O 1
ATOM 3334 N N . HIS A 1 401 ? -2.275 -18.293 -5.261 1.00 93.50 401 HIS A N 1
ATOM 3335 C CA . HIS A 1 401 ? -2.530 -17.226 -4.281 1.00 93.50 401 HIS A CA 1
ATOM 3336 C C . HIS A 1 401 ? -2.719 -15.843 -4.922 1.00 93.50 401 HIS A C 1
ATOM 3338 O O . HIS A 1 401 ? -2.511 -14.821 -4.268 1.00 93.50 401 HIS A O 1
ATOM 3344 N N . MET A 1 402 ? -3.089 -15.788 -6.207 1.00 95.38 402 MET A N 1
ATOM 3345 C CA . MET A 1 402 ? -3.248 -14.536 -6.949 1.00 95.38 402 MET A CA 1
ATOM 3346 C C . MET A 1 402 ? -4.518 -14.502 -7.790 1.00 95.38 402 MET A C 1
ATOM 3348 O O . MET A 1 402 ? -4.861 -15.494 -8.431 1.00 95.38 402 MET A O 1
ATOM 3352 N N . LEU A 1 403 ? -5.156 -13.334 -7.856 1.00 95.81 403 LEU A N 1
ATOM 3353 C CA . LEU A 1 403 ? -6.281 -13.048 -8.750 1.00 95.81 403 LEU A CA 1
ATOM 3354 C C . LEU A 1 403 ? -5.950 -11.882 -9.687 1.00 95.81 403 LEU A C 1
ATOM 3356 O O . LEU A 1 403 ? -5.199 -10.970 -9.324 1.00 95.81 403 LEU A O 1
ATOM 3360 N N . THR A 1 404 ? -6.525 -11.922 -10.891 1.00 96.25 404 THR A N 1
ATOM 3361 C CA . THR A 1 404 ? -6.595 -10.750 -11.773 1.00 96.25 404 THR A CA 1
ATOM 3362 C C . THR A 1 404 ? -7.623 -9.757 -11.230 1.00 96.25 404 THR A C 1
ATOM 3364 O O . THR A 1 404 ? -8.493 -10.127 -10.436 1.00 96.25 404 THR A O 1
ATOM 3367 N N . LEU A 1 405 ? -7.549 -8.506 -11.690 1.00 97.00 405 LEU A N 1
ATOM 3368 C CA . LEU A 1 405 ? -8.558 -7.495 -11.376 1.00 97.00 405 LEU A CA 1
ATOM 3369 C C . LEU A 1 405 ? -9.966 -7.931 -11.820 1.00 97.00 405 LEU A C 1
ATOM 3371 O O . LEU A 1 405 ? -10.911 -7.802 -11.054 1.00 97.00 405 LEU A O 1
ATOM 3375 N N . GLU A 1 406 ? -10.092 -8.547 -12.998 1.00 96.69 406 GLU A N 1
ATOM 3376 C CA . GLU A 1 406 ? -11.361 -9.103 -13.494 1.00 96.69 406 GLU A CA 1
ATOM 3377 C C . GLU A 1 406 ? -11.990 -10.079 -12.488 1.00 96.69 406 GLU A C 1
ATOM 3379 O O . GLU A 1 406 ? -13.140 -9.909 -12.093 1.00 96.69 406 GLU A O 1
ATOM 3384 N N . ARG A 1 407 ? -11.216 -11.052 -11.982 1.00 96.81 407 ARG A N 1
ATOM 3385 C CA . ARG A 1 407 ? -11.716 -12.017 -10.987 1.00 96.81 407 ARG A CA 1
ATOM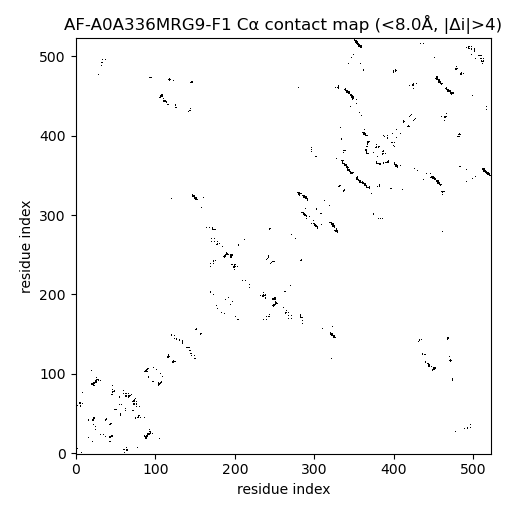 3386 C C . ARG A 1 407 ? -12.054 -11.368 -9.648 1.00 96.81 407 ARG A C 1
ATOM 3388 O O . ARG A 1 407 ? -12.934 -11.848 -8.937 1.00 96.81 407 ARG A O 1
ATOM 3395 N N . PHE A 1 408 ? -11.349 -10.301 -9.285 1.00 97.56 408 PHE A N 1
ATOM 3396 C CA . PHE A 1 408 ? -11.662 -9.536 -8.085 1.00 97.56 408 PHE A CA 1
ATOM 3397 C C . PHE A 1 408 ? -12.981 -8.768 -8.230 1.00 97.56 408 PHE A C 1
ATOM 3399 O O . PHE A 1 408 ? -13.813 -8.830 -7.328 1.00 97.56 408 PHE A O 1
ATOM 3406 N N . ASN A 1 409 ? -13.220 -8.137 -9.379 1.00 98.06 409 ASN A N 1
ATOM 3407 C CA . ASN A 1 409 ? -14.478 -7.456 -9.677 1.00 98.06 409 ASN A CA 1
ATOM 3408 C C . ASN A 1 409 ? -15.660 -8.427 -9.760 1.00 98.06 409 ASN A C 1
ATOM 3410 O O . ASN A 1 409 ? -16.713 -8.147 -9.191 1.00 98.06 409 ASN A O 1
ATOM 3414 N N . GLU A 1 410 ? -15.476 -9.602 -10.371 1.00 97.69 410 GLU A N 1
ATOM 3415 C CA . GLU A 1 410 ? -16.475 -10.678 -10.333 1.00 97.69 410 GLU A CA 1
ATOM 3416 C C . GLU A 1 410 ? -16.805 -11.081 -8.888 1.00 97.69 410 GLU A C 1
ATOM 3418 O O . GLU A 1 410 ? -17.971 -11.265 -8.538 1.00 97.69 410 GLU A O 1
ATOM 3423 N N . TYR A 1 411 ? -15.794 -11.227 -8.022 1.00 97.56 411 TYR A N 1
ATOM 3424 C CA . TYR A 1 411 ? -16.022 -11.530 -6.609 1.00 97.56 411 TYR A CA 1
ATOM 3425 C C . TYR A 1 411 ? -16.820 -10.419 -5.918 1.00 97.56 411 TYR A C 1
ATOM 3427 O O . TYR A 1 411 ? -17.810 -10.725 -5.255 1.00 97.56 411 TYR A O 1
ATOM 3435 N N . LEU A 1 412 ? -16.422 -9.155 -6.098 1.00 98.12 412 LEU A N 1
ATOM 3436 C CA . LEU A 1 412 ? -17.111 -7.992 -5.536 1.00 98.12 412 LEU A CA 1
ATOM 3437 C C . LEU A 1 412 ? -18.579 -7.935 -5.976 1.00 98.12 412 LEU A C 1
ATOM 3439 O O . LEU A 1 412 ? -19.458 -7.789 -5.129 1.00 98.12 412 LEU A O 1
ATOM 3443 N N . GLU A 1 413 ? -18.868 -8.120 -7.265 1.00 97.94 413 GLU A N 1
ATOM 3444 C CA . GLU A 1 413 ? -20.241 -8.165 -7.778 1.00 97.94 413 GLU A CA 1
ATOM 3445 C C . GLU A 1 413 ? -21.045 -9.308 -7.141 1.00 97.94 413 GLU A C 1
ATOM 3447 O O . GLU A 1 413 ? -22.159 -9.086 -6.662 1.00 97.94 413 GLU A O 1
ATOM 3452 N N . ASN A 1 414 ? -20.456 -10.503 -7.032 1.00 97.25 414 ASN A N 1
ATOM 3453 C CA . ASN A 1 414 ? -21.101 -11.668 -6.419 1.00 97.25 414 ASN A CA 1
ATOM 3454 C C . ASN A 1 414 ? -21.432 -11.482 -4.929 1.00 97.25 414 ASN A C 1
ATOM 3456 O O . ASN A 1 414 ? -22.377 -12.100 -4.437 1.00 97.25 414 ASN A O 1
ATOM 3460 N N . VAL A 1 415 ? -20.674 -10.654 -4.202 1.00 96.94 415 VAL A N 1
ATOM 3461 C CA . VAL A 1 415 ? -20.959 -10.321 -2.795 1.00 96.94 415 VAL A CA 1
ATOM 3462 C C . VAL A 1 415 ? -21.759 -9.021 -2.625 1.00 96.94 415 VAL A C 1
ATOM 3464 O O . VAL A 1 415 ? -21.932 -8.561 -1.501 1.00 96.94 415 VAL A O 1
ATOM 3467 N N . GLY A 1 416 ? -22.293 -8.451 -3.713 1.00 97.75 416 GLY A N 1
ATOM 3468 C CA . GLY A 1 416 ? -23.193 -7.290 -3.678 1.00 97.75 416 GLY A CA 1
ATOM 3469 C C . GLY A 1 416 ? -22.503 -5.923 -3.734 1.00 97.75 416 GLY A C 1
ATOM 3470 O O . GLY A 1 416 ? -23.129 -4.911 -3.429 1.00 97.75 416 GLY A O 1
ATOM 3471 N N . HIS A 1 417 ? -21.234 -5.877 -4.136 1.00 97.31 417 HIS A N 1
ATOM 3472 C CA . HIS A 1 417 ? -20.379 -4.685 -4.169 1.00 97.31 417 HIS A CA 1
ATOM 3473 C C . HIS A 1 417 ? -19.904 -4.360 -5.593 1.00 97.31 417 HIS A C 1
ATOM 3475 O O . HIS A 1 417 ? -18.723 -4.120 -5.843 1.00 97.31 417 HIS A O 1
ATOM 3481 N N . LYS A 1 418 ? -20.836 -4.375 -6.549 1.00 96.75 418 LYS A N 1
ATOM 3482 C CA . LYS A 1 418 ? -20.565 -4.059 -7.957 1.00 96.75 418 LYS A CA 1
ATOM 3483 C C . LYS A 1 418 ? -19.929 -2.667 -8.110 1.00 96.75 418 LYS A C 1
ATOM 3485 O O . LYS A 1 418 ? -20.335 -1.741 -7.420 1.00 96.75 418 LYS A O 1
ATOM 3490 N N . ASN A 1 419 ? -18.960 -2.544 -9.020 1.00 96.50 419 ASN A N 1
ATOM 3491 C CA . ASN A 1 419 ? -18.219 -1.318 -9.361 1.00 96.50 419 ASN A CA 1
ATOM 3492 C C . ASN A 1 419 ? -17.426 -0.647 -8.222 1.00 96.50 419 ASN A C 1
ATOM 3494 O O . ASN A 1 419 ? -16.849 0.418 -8.423 1.00 96.50 419 ASN A O 1
ATOM 3498 N N . VAL A 1 420 ? -17.365 -1.231 -7.020 1.00 97.69 420 VAL A N 1
ATOM 3499 C CA . VAL A 1 420 ? -16.691 -0.592 -5.875 1.00 97.69 420 VAL A CA 1
ATOM 3500 C C . VAL A 1 420 ? -15.198 -0.367 -6.135 1.00 97.69 420 VAL A C 1
ATOM 3502 O O . VAL A 1 420 ? -14.616 0.593 -5.621 1.00 97.69 420 VAL A O 1
ATOM 3505 N N . TYR A 1 421 ? -14.563 -1.212 -6.953 1.00 97.75 421 TYR A N 1
ATOM 3506 C CA . TYR A 1 421 ? -13.179 -0.980 -7.343 1.00 97.75 421 TYR A CA 1
ATOM 3507 C C . TYR A 1 421 ? -13.035 0.312 -8.156 1.00 97.75 421 TYR A C 1
ATOM 3509 O O . TYR A 1 421 ? -12.234 1.171 -7.798 1.00 97.75 421 TYR A O 1
ATOM 3517 N N . GLU A 1 422 ? -13.839 0.471 -9.203 1.00 97.00 422 GLU A N 1
ATOM 3518 C CA . GLU A 1 422 ? -13.804 1.604 -10.127 1.00 97.00 422 GLU A CA 1
ATOM 3519 C C . GLU A 1 422 ? -14.309 2.906 -9.497 1.00 97.00 422 GLU A C 1
ATOM 3521 O O . GLU A 1 422 ? -13.774 3.974 -9.783 1.00 97.00 422 GLU A O 1
ATOM 3526 N N . GLU A 1 423 ? -15.332 2.829 -8.645 1.00 97.12 423 GLU A N 1
ATOM 3527 C CA . GLU A 1 423 ? -16.024 3.998 -8.092 1.00 97.12 423 GLU A CA 1
ATOM 3528 C C . GLU A 1 423 ? -15.407 4.493 -6.774 1.00 97.12 423 GLU A C 1
ATOM 3530 O O . GLU A 1 423 ? -15.559 5.667 -6.435 1.00 97.12 423 GLU A O 1
ATOM 3535 N N . GLN A 1 424 ? -14.691 3.636 -6.031 1.00 96.12 424 GLN A N 1
ATOM 3536 C CA . GLN A 1 424 ? -14.166 3.979 -4.703 1.00 96.12 424 GLN A CA 1
ATOM 3537 C C . GLN A 1 424 ? -12.688 3.614 -4.504 1.00 96.12 424 GLN A C 1
ATOM 3539 O O . GLN A 1 424 ? -11.893 4.475 -4.116 1.00 96.12 424 GLN A O 1
ATOM 3544 N N . ILE A 1 425 ? -12.293 2.359 -4.746 1.00 98.00 425 ILE A N 1
ATOM 3545 C CA . ILE A 1 425 ? -10.940 1.881 -4.397 1.00 98.00 425 ILE A CA 1
ATOM 3546 C C . ILE A 1 425 ? -9.879 2.527 -5.298 1.00 98.00 425 ILE A C 1
ATOM 3548 O O . ILE A 1 425 ? -8.942 3.148 -4.795 1.00 98.00 425 ILE A O 1
ATOM 3552 N N . TYR A 1 426 ? -10.022 2.406 -6.619 1.00 98.38 426 TYR A N 1
ATOM 3553 C CA . TYR A 1 426 ? -9.053 2.910 -7.589 1.00 98.38 426 TYR A CA 1
ATOM 3554 C C . TYR A 1 426 ? -8.939 4.442 -7.583 1.00 98.38 426 TYR A C 1
ATOM 3556 O O . TYR A 1 426 ? -7.807 4.922 -7.515 1.00 98.38 426 TYR A O 1
ATOM 3564 N N . PRO A 1 427 ? -10.033 5.234 -7.533 1.00 97.81 427 PRO A N 1
ATOM 3565 C CA . PRO A 1 427 ? -9.931 6.684 -7.366 1.00 97.81 427 PRO A CA 1
ATOM 3566 C C . PRO A 1 427 ? -9.159 7.089 -6.104 1.00 97.81 427 PRO A C 1
ATOM 3568 O O . PRO A 1 427 ? -8.300 7.965 -6.168 1.00 97.81 427 PRO A O 1
ATOM 3571 N N . SER A 1 428 ? -9.385 6.404 -4.974 1.00 96.69 428 SER A N 1
ATOM 3572 C CA . SER A 1 428 ? -8.650 6.665 -3.728 1.00 96.69 428 SER A CA 1
ATOM 3573 C C . SER A 1 428 ? -7.158 6.325 -3.844 1.00 96.69 428 SER A C 1
ATOM 3575 O O . SER A 1 428 ? -6.323 7.056 -3.306 1.00 96.69 428 SER A O 1
ATOM 3577 N N . MET A 1 429 ? -6.809 5.228 -4.528 1.00 98.50 429 MET A N 1
ATOM 3578 C CA . MET A 1 429 ? -5.415 4.854 -4.808 1.00 98.50 429 MET A CA 1
ATOM 3579 C C . MET A 1 429 ? -4.741 5.875 -5.731 1.00 98.50 429 MET A C 1
ATOM 3581 O O . MET A 1 429 ? -3.619 6.307 -5.466 1.00 98.50 429 MET A O 1
ATOM 3585 N N . LYS A 1 430 ? -5.448 6.291 -6.787 1.00 98.38 430 LYS A N 1
ATOM 3586 C CA . LYS A 1 430 ? -5.005 7.286 -7.766 1.00 98.38 430 LYS A CA 1
ATOM 3587 C C . LYS A 1 430 ? -4.713 8.630 -7.119 1.00 98.38 430 LYS A C 1
ATOM 3589 O O . LYS A 1 430 ? -3.622 9.160 -7.320 1.00 98.38 430 LYS A O 1
ATOM 3594 N N . GLU A 1 431 ? -5.634 9.136 -6.305 1.00 97.69 431 GLU A N 1
ATOM 3595 C CA . GLU A 1 431 ? -5.447 10.407 -5.605 1.00 97.69 431 GLU A CA 1
ATOM 3596 C C . GLU A 1 431 ? -4.280 10.339 -4.612 1.00 97.69 431 GLU A C 1
ATOM 3598 O O . GLU A 1 431 ? -3.425 11.219 -4.598 1.00 97.69 431 GLU A O 1
ATOM 3603 N N . THR A 1 432 ? -4.147 9.235 -3.870 1.00 97.81 432 THR A N 1
ATOM 3604 C CA . THR A 1 432 ? -2.996 9.038 -2.973 1.00 97.81 432 THR A CA 1
ATOM 3605 C C . THR A 1 432 ? -1.666 9.037 -3.741 1.00 97.81 432 THR A C 1
ATOM 3607 O O . THR A 1 432 ? -0.710 9.689 -3.327 1.00 97.81 432 THR A O 1
ATOM 3610 N N . CYS A 1 433 ? -1.575 8.332 -4.876 1.00 98.62 433 CYS A N 1
ATOM 3611 C CA . CYS A 1 433 ? -0.367 8.337 -5.706 1.00 98.62 433 CYS A CA 1
ATOM 3612 C C . CYS A 1 433 ? -0.077 9.715 -6.316 1.00 98.62 433 CYS A C 1
ATOM 3614 O O . CYS A 1 433 ? 1.092 10.081 -6.428 1.00 98.62 433 CYS A O 1
ATOM 3616 N N . ARG A 1 434 ? -1.111 10.485 -6.681 1.00 98.31 434 ARG A N 1
ATOM 3617 C CA . ARG A 1 434 ? -0.964 11.865 -7.160 1.00 98.31 434 ARG A CA 1
ATOM 3618 C C . ARG A 1 434 ? -0.360 12.758 -6.077 1.00 98.31 434 ARG A C 1
ATOM 3620 O O . ARG A 1 434 ? 0.614 13.448 -6.350 1.00 98.31 434 ARG A O 1
ATOM 3627 N N . GLN A 1 435 ? -0.890 12.699 -4.856 1.00 97.75 435 GLN A N 1
ATOM 3628 C CA . GLN A 1 435 ? -0.388 13.477 -3.720 1.00 97.75 435 GLN A CA 1
ATOM 3629 C C . GLN A 1 435 ? 1.053 13.091 -3.352 1.00 97.75 435 GLN A C 1
ATOM 3631 O O . GLN A 1 435 ? 1.883 13.959 -3.092 1.00 97.75 435 GLN A O 1
ATOM 3636 N N . ILE A 1 436 ? 1.388 11.792 -3.396 1.00 98.19 436 ILE A N 1
ATOM 3637 C CA . ILE A 1 436 ? 2.775 11.326 -3.234 1.00 98.19 436 ILE A CA 1
ATOM 3638 C C . ILE A 1 436 ? 3.666 11.890 -4.340 1.00 98.19 436 ILE A C 1
ATOM 3640 O O . ILE A 1 436 ? 4.764 12.348 -4.042 1.00 98.19 436 ILE A O 1
ATOM 3644 N N . ALA A 1 437 ? 3.222 11.864 -5.600 1.00 98.12 437 ALA A N 1
ATOM 3645 C CA . ALA A 1 437 ? 3.987 12.398 -6.723 1.00 98.12 437 ALA A CA 1
ATOM 3646 C C . ALA A 1 437 ? 4.294 13.889 -6.537 1.00 98.12 437 ALA A C 1
ATOM 3648 O O . ALA A 1 437 ? 5.464 14.268 -6.570 1.00 98.12 437 ALA A O 1
ATOM 3649 N N . GLU A 1 438 ? 3.256 14.685 -6.280 1.00 97.19 438 GLU A N 1
ATOM 3650 C CA . GLU A 1 438 ? 3.330 16.128 -6.045 1.00 97.19 438 GLU A CA 1
ATOM 3651 C C . GLU A 1 438 ? 4.302 16.463 -4.910 1.00 97.19 438 GLU A C 1
ATOM 3653 O O . GLU A 1 438 ? 5.269 17.200 -5.107 1.00 97.19 438 GLU A O 1
ATOM 3658 N N . GLU A 1 439 ? 4.126 15.845 -3.741 1.00 96.81 439 GLU A N 1
ATOM 3659 C CA . GLU A 1 439 ? 4.983 16.117 -2.589 1.00 96.81 439 GLU A CA 1
ATOM 3660 C C . GLU A 1 439 ? 6.417 15.600 -2.802 1.00 96.81 439 GLU A C 1
ATOM 3662 O O . GLU A 1 439 ? 7.385 16.228 -2.373 1.00 96.81 439 GLU A O 1
ATOM 3667 N N . SER A 1 440 ? 6.587 14.465 -3.487 1.00 96.88 440 SER A N 1
ATOM 3668 C CA . SER A 1 440 ? 7.906 13.870 -3.741 1.00 96.88 440 SER A CA 1
ATOM 3669 C C . SER A 1 440 ? 8.739 14.627 -4.771 1.00 96.88 440 SER A C 1
ATOM 3671 O O . SER A 1 440 ? 9.958 14.450 -4.800 1.00 96.88 440 SER A O 1
ATOM 3673 N N . MET A 1 441 ? 8.127 15.486 -5.590 1.00 95.94 441 MET A N 1
ATOM 3674 C CA . MET A 1 441 ? 8.819 16.209 -6.655 1.00 95.94 441 MET A CA 1
ATOM 3675 C C . MET A 1 441 ? 10.010 17.021 -6.127 1.00 95.94 441 MET A C 1
ATOM 3677 O O . MET A 1 441 ? 11.070 17.019 -6.750 1.00 95.94 441 MET A O 1
ATOM 3681 N N . LYS A 1 442 ? 9.885 17.651 -4.951 1.00 95.12 442 LYS A N 1
ATOM 3682 C CA . LYS A 1 442 ? 10.975 18.407 -4.295 1.00 95.12 442 LYS A CA 1
ATOM 3683 C C . LYS A 1 442 ? 12.050 17.526 -3.646 1.00 95.12 442 LYS A C 1
ATOM 3685 O O . LYS A 1 442 ? 13.075 18.024 -3.186 1.00 95.12 442 LYS A O 1
ATOM 3690 N N . HIS A 1 443 ? 11.803 16.223 -3.572 1.00 96.31 443 HIS A N 1
ATOM 3691 C CA . HIS A 1 443 ? 12.690 15.228 -2.977 1.00 96.31 443 HIS A CA 1
ATOM 3692 C C . HIS A 1 443 ? 13.362 14.336 -4.022 1.00 96.31 443 HIS A C 1
ATOM 3694 O O . HIS A 1 443 ? 14.132 13.450 -3.650 1.00 96.31 443 HIS A O 1
ATOM 3700 N N . ILE A 1 444 ? 13.111 14.574 -5.310 1.00 95.12 444 ILE A N 1
ATOM 3701 C CA . ILE A 1 444 ? 13.699 13.849 -6.434 1.00 95.12 444 ILE A CA 1
ATOM 3702 C C . ILE A 1 444 ? 14.515 14.828 -7.277 1.00 95.12 444 ILE A C 1
ATOM 3704 O O . ILE A 1 444 ? 14.049 15.909 -7.613 1.00 95.12 444 ILE A O 1
ATOM 3708 N N . GLU A 1 445 ? 15.738 14.447 -7.638 1.00 93.19 445 GLU A N 1
ATOM 3709 C CA . GLU A 1 445 ? 16.560 15.208 -8.576 1.00 93.19 445 GLU A CA 1
ATOM 3710 C C . GLU A 1 445 ? 16.012 15.065 -9.999 1.00 93.19 445 GLU A C 1
ATOM 3712 O O . GLU A 1 445 ? 15.813 13.952 -10.500 1.00 93.19 445 GLU A O 1
ATOM 3717 N N . HIS A 1 446 ? 15.787 16.196 -10.667 1.00 93.69 446 HIS A N 1
ATOM 3718 C CA . HIS A 1 446 ? 15.143 16.246 -11.978 1.00 93.69 446 HIS A CA 1
ATOM 3719 C C . HIS A 1 446 ? 16.128 15.993 -13.128 1.00 93.69 446 HIS A C 1
ATOM 3721 O O . HIS A 1 446 ? 16.412 16.852 -13.961 1.00 93.69 446 HIS A O 1
ATOM 3727 N N . ILE A 1 447 ? 16.656 14.772 -13.182 1.00 91.44 447 ILE A N 1
ATOM 3728 C CA . ILE A 1 447 ? 17.575 14.334 -14.236 1.00 91.44 447 ILE A CA 1
ATOM 3729 C C . ILE A 1 447 ? 16.769 13.878 -15.460 1.00 91.44 447 ILE A C 1
ATOM 3731 O O . ILE A 1 447 ? 16.007 12.915 -15.394 1.00 91.44 447 ILE A O 1
ATOM 3735 N N . ASN A 1 448 ? 16.954 14.553 -16.598 1.00 91.62 448 ASN A N 1
ATOM 3736 C CA . ASN A 1 448 ? 16.282 14.195 -17.850 1.00 91.62 448 ASN A CA 1
ATOM 3737 C C . ASN A 1 448 ? 16.552 12.737 -18.252 1.00 91.62 448 ASN A C 1
ATOM 3739 O O . ASN A 1 448 ? 17.706 12.326 -18.340 1.00 91.62 448 ASN A O 1
ATOM 3743 N N . GLY A 1 449 ? 15.487 12.001 -18.571 1.00 91.25 449 GLY A N 1
ATOM 3744 C CA . GLY A 1 449 ? 15.562 10.605 -18.996 1.00 91.25 449 GLY A CA 1
ATOM 3745 C C . GLY A 1 449 ? 15.530 9.607 -17.842 1.00 91.25 449 GLY A C 1
ATOM 3746 O O . GLY A 1 449 ? 15.449 8.402 -18.087 1.00 91.25 449 GLY A O 1
ATOM 3747 N N . ASN A 1 450 ? 15.536 10.080 -16.593 1.00 93.56 450 ASN A N 1
ATOM 3748 C CA . ASN A 1 450 ? 15.290 9.219 -15.450 1.00 93.56 450 ASN A CA 1
ATOM 3749 C C . ASN A 1 450 ? 13.804 8.886 -15.361 1.00 93.56 450 ASN A C 1
ATOM 3751 O O . ASN A 1 450 ? 12.931 9.753 -15.413 1.00 93.56 450 ASN A O 1
ATOM 3755 N N . TYR A 1 451 ? 13.516 7.610 -15.177 1.00 95.56 451 TYR A N 1
ATOM 3756 C CA . TYR A 1 451 ? 12.182 7.120 -14.872 1.00 95.56 451 TYR A CA 1
ATOM 3757 C C . TYR A 1 451 ? 12.295 5.989 -13.861 1.00 95.56 451 TYR A C 1
ATOM 3759 O O . TYR A 1 451 ? 13.343 5.380 -13.759 1.00 95.56 451 TYR A O 1
ATOM 3767 N N . GLU A 1 452 ? 11.264 5.660 -13.099 1.00 95.06 452 GLU A N 1
ATOM 3768 C CA . GLU A 1 452 ? 11.288 4.445 -12.279 1.00 95.06 452 GLU A CA 1
ATOM 3769 C C . GLU A 1 452 ? 9.870 3.944 -12.043 1.00 95.06 452 GLU A C 1
ATOM 3771 O O . GLU A 1 452 ? 8.966 4.721 -11.739 1.00 95.06 452 GLU A O 1
ATOM 3776 N N . ILE A 1 453 ? 9.688 2.634 -12.216 1.00 95.81 453 ILE A N 1
ATOM 3777 C CA . ILE A 1 453 ? 8.443 1.942 -11.896 1.00 95.81 453 ILE A CA 1
ATOM 3778 C C . ILE A 1 453 ? 8.533 1.369 -10.480 1.00 95.81 453 ILE A C 1
ATOM 3780 O O . ILE A 1 453 ? 9.495 0.688 -10.117 1.00 95.81 453 ILE A O 1
ATOM 3784 N N . PHE A 1 454 ? 7.499 1.627 -9.696 1.00 96.50 454 PHE A N 1
ATOM 3785 C CA . PHE A 1 454 ? 7.344 1.222 -8.311 1.00 96.50 454 PHE A CA 1
ATOM 3786 C C . PHE A 1 454 ? 6.147 0.285 -8.170 1.00 96.50 454 PHE A C 1
ATOM 3788 O O . PHE A 1 454 ? 5.141 0.425 -8.866 1.00 96.50 454 PHE A O 1
ATOM 3795 N N . GLY A 1 455 ? 6.241 -0.664 -7.241 1.00 96.31 455 GLY A N 1
ATOM 3796 C CA . GLY A 1 455 ? 5.095 -1.464 -6.813 1.00 96.31 455 GLY A CA 1
ATOM 3797 C C . GLY A 1 455 ? 4.465 -0.854 -5.574 1.00 96.31 455 GLY A C 1
ATOM 3798 O O . GLY A 1 455 ? 5.141 -0.751 -4.558 1.00 96.31 455 GLY A O 1
ATOM 3799 N N . VAL A 1 456 ? 3.193 -0.491 -5.625 1.00 97.94 456 VAL A N 1
ATOM 3800 C CA . VAL A 1 456 ? 2.476 0.059 -4.470 1.00 97.94 456 VAL A CA 1
ATOM 3801 C C . VAL A 1 456 ? 1.576 -1.016 -3.885 1.00 97.94 456 VAL A C 1
ATOM 3803 O O . VAL A 1 456 ? 0.798 -1.629 -4.619 1.00 97.94 456 VAL A O 1
ATOM 3806 N N . ASP A 1 457 ? 1.704 -1.259 -2.583 1.00 97.44 457 ASP A N 1
ATOM 3807 C CA . ASP A 1 457 ? 0.907 -2.255 -1.874 1.00 97.44 457 ASP A CA 1
ATOM 3808 C C . ASP A 1 457 ? -0.195 -1.597 -1.052 1.00 97.44 457 ASP A C 1
ATOM 3810 O O . ASP A 1 457 ? 0.057 -0.712 -0.231 1.00 97.44 457 ASP A O 1
ATOM 3814 N N . TRP A 1 458 ? -1.420 -2.081 -1.253 1.00 98.25 458 TRP A N 1
ATOM 3815 C CA . TRP A 1 458 ? -2.627 -1.554 -0.625 1.00 98.25 458 TRP A CA 1
ATOM 3816 C C . TRP A 1 458 ? -3.378 -2.645 0.125 1.00 98.25 458 TRP A C 1
ATOM 3818 O O . TRP A 1 458 ? -3.546 -3.759 -0.375 1.00 98.25 458 TRP A O 1
ATOM 3828 N N . MET A 1 459 ? -3.890 -2.316 1.306 1.00 97.75 459 MET A N 1
ATOM 3829 C CA . MET A 1 459 ? -4.938 -3.098 1.966 1.00 97.75 459 MET A CA 1
ATOM 3830 C C . MET A 1 459 ? -6.280 -2.415 1.729 1.00 97.75 459 MET A C 1
ATOM 3832 O O . MET A 1 459 ? -6.350 -1.190 1.711 1.00 97.75 459 MET A O 1
ATOM 3836 N N . VAL A 1 460 ? -7.347 -3.195 1.607 1.00 97.62 460 VAL A N 1
ATOM 3837 C CA . VAL A 1 460 ? -8.714 -2.667 1.548 1.00 97.62 460 VAL A CA 1
ATOM 3838 C C . VAL A 1 460 ? -9.382 -2.926 2.898 1.00 97.62 460 VAL A C 1
ATOM 3840 O O . VAL A 1 460 ? -9.366 -4.060 3.381 1.00 97.62 460 VAL A O 1
ATOM 3843 N N . GLY A 1 461 ? -9.911 -1.885 3.542 1.00 95.88 461 GLY A N 1
ATOM 3844 C CA . GLY A 1 461 ? -10.709 -2.007 4.769 1.00 95.88 461 GLY A CA 1
ATOM 3845 C C . GLY A 1 461 ? -12.110 -2.568 4.502 1.00 95.88 461 GLY A C 1
ATOM 3846 O O . GLY A 1 461 ? -12.563 -2.563 3.363 1.00 95.88 461 GLY A O 1
ATOM 3847 N N . GLU A 1 462 ? -12.819 -3.023 5.540 1.00 93.88 462 GLU A N 1
ATOM 3848 C CA . GLU A 1 462 ? -14.229 -3.467 5.431 1.00 93.88 462 GLU A CA 1
ATOM 3849 C C . GLU A 1 462 ? -15.167 -2.399 4.833 1.00 93.88 462 GLU A C 1
ATOM 3851 O O . GLU A 1 462 ? -16.197 -2.736 4.261 1.00 93.88 462 GLU A O 1
ATOM 3856 N N . ASP A 1 463 ? -14.804 -1.119 4.943 1.00 91.75 463 ASP A N 1
ATOM 3857 C CA . ASP A 1 463 ? -15.512 0.031 4.366 1.00 91.75 463 ASP A CA 1
ATOM 3858 C C . ASP A 1 463 ? -15.035 0.404 2.948 1.00 91.75 463 ASP A C 1
ATOM 3860 O O . ASP A 1 463 ? -15.327 1.496 2.457 1.00 91.75 463 ASP A O 1
ATOM 3864 N N . PHE A 1 464 ? -14.262 -0.477 2.307 1.00 95.44 464 PHE A N 1
ATOM 3865 C CA . PHE A 1 464 ? -13.612 -0.278 1.008 1.00 95.44 464 PHE A CA 1
ATOM 3866 C C . PHE A 1 464 ? -12.634 0.900 0.952 1.00 95.44 464 PHE A C 1
ATOM 3868 O O . PHE A 1 464 ? -12.261 1.365 -0.127 1.00 95.44 464 PHE A O 1
ATOM 3875 N N . SER A 1 465 ? -12.163 1.386 2.103 1.00 93.31 465 SER A N 1
ATOM 3876 C CA . SER A 1 465 ? -11.069 2.351 2.131 1.00 93.31 465 SER A CA 1
ATOM 3877 C C . SER A 1 465 ? -9.754 1.696 1.687 1.00 93.31 465 SER A C 1
ATOM 3879 O O . SER A 1 465 ? -9.335 0.676 2.240 1.00 93.31 465 SER A O 1
ATOM 3881 N N . ALA A 1 466 ? -9.088 2.287 0.691 1.00 96.25 466 ALA A N 1
ATOM 3882 C CA . ALA A 1 466 ? -7.746 1.887 0.280 1.00 96.25 466 ALA A CA 1
ATOM 3883 C C . ALA A 1 466 ? -6.710 2.448 1.266 1.00 96.25 466 ALA A C 1
ATOM 3885 O O . ALA A 1 466 ? -6.655 3.653 1.503 1.00 96.25 466 ALA A O 1
ATOM 3886 N N . GLN A 1 467 ? -5.908 1.563 1.852 1.00 96.69 467 GLN A N 1
ATOM 3887 C CA . GLN A 1 467 ? -4.901 1.872 2.865 1.00 96.69 467 GLN A CA 1
ATOM 3888 C C . GLN A 1 467 ? -3.517 1.609 2.283 1.00 96.69 467 GLN A C 1
ATOM 3890 O O . GLN A 1 467 ? -3.188 0.463 1.961 1.00 96.69 467 GLN A O 1
ATOM 3895 N N . LEU A 1 468 ? -2.699 2.653 2.171 1.00 97.69 468 LEU A N 1
ATOM 3896 C CA . LEU A 1 468 ? -1.325 2.544 1.703 1.00 97.69 468 LEU A CA 1
ATOM 3897 C C . LEU A 1 468 ? -0.489 1.743 2.708 1.00 97.69 468 LEU A C 1
ATOM 3899 O O . LEU A 1 468 ? -0.415 2.081 3.893 1.00 97.69 468 LEU A O 1
ATOM 3903 N N . LEU A 1 469 ? 0.161 0.675 2.247 1.00 95.00 469 LEU A N 1
ATOM 3904 C CA . LEU A 1 469 ? 1.057 -0.129 3.078 1.00 95.00 469 LEU A CA 1
ATOM 3905 C C . LEU A 1 469 ? 2.515 0.258 2.863 1.00 95.00 469 LEU A C 1
ATOM 3907 O O . LEU A 1 469 ? 3.220 0.514 3.841 1.00 95.00 469 LEU A O 1
ATOM 3911 N N . GLU A 1 470 ? 2.965 0.282 1.613 1.00 93.25 470 GLU A N 1
ATOM 3912 C CA . GLU A 1 470 ? 4.350 0.556 1.225 1.00 93.25 470 GLU A CA 1
ATOM 3913 C C . GLU A 1 470 ? 4.461 0.841 -0.279 1.00 93.25 470 GLU A C 1
ATOM 3915 O O . GLU A 1 470 ? 3.588 0.467 -1.066 1.00 93.25 470 GLU A O 1
ATOM 3920 N N . VAL A 1 471 ? 5.566 1.481 -0.668 1.00 95.31 471 VAL A N 1
ATOM 3921 C CA . VAL A 1 471 ? 5.974 1.682 -2.061 1.00 95.31 471 VAL A CA 1
ATOM 3922 C C . VAL A 1 471 ? 7.321 0.989 -2.261 1.00 95.31 471 VAL A C 1
ATOM 3924 O O . VAL A 1 471 ? 8.285 1.252 -1.553 1.00 95.31 471 VAL A O 1
ATOM 3927 N N . ASN A 1 472 ? 7.393 0.073 -3.219 1.00 91.62 472 ASN A N 1
ATOM 3928 C CA . ASN A 1 472 ? 8.530 -0.810 -3.435 1.00 91.62 472 ASN A CA 1
ATOM 3929 C C . ASN A 1 472 ? 9.315 -0.407 -4.691 1.00 91.62 472 ASN A C 1
ATOM 3931 O O . ASN A 1 472 ? 8.785 -0.492 -5.802 1.00 91.62 472 ASN A O 1
ATOM 3935 N N . ARG A 1 473 ? 10.605 -0.068 -4.535 1.00 88.69 473 ARG A N 1
ATOM 3936 C CA . ARG A 1 473 ? 11.553 0.022 -5.667 1.00 88.69 473 ARG A CA 1
ATOM 3937 C C . ARG A 1 473 ? 11.848 -1.347 -6.249 1.00 88.69 473 ARG A C 1
ATOM 3939 O O . ARG A 1 473 ? 11.934 -2.321 -5.496 1.00 88.69 473 ARG A O 1
ATOM 3946 N N . SER A 1 474 ? 12.056 -1.410 -7.565 1.00 83.00 474 SER A N 1
ATOM 3947 C CA . SER A 1 474 ? 12.190 -2.674 -8.305 1.00 83.00 474 SER A CA 1
ATOM 3948 C C . SER A 1 474 ? 11.125 -3.671 -7.853 1.00 83.00 474 SER A C 1
ATOM 3950 O O . SER A 1 474 ? 11.446 -4.647 -7.161 1.00 83.00 474 SER A O 1
ATOM 3952 N N . PRO A 1 475 ? 9.837 -3.398 -8.141 1.00 86.31 475 PRO A N 1
ATOM 3953 C CA . PRO A 1 475 ? 8.813 -4.402 -7.911 1.00 86.31 475 PRO A CA 1
ATOM 3954 C C . PRO A 1 475 ? 9.231 -5.679 -8.636 1.00 86.31 475 PRO A C 1
ATOM 3956 O O . PRO A 1 475 ? 9.705 -5.602 -9.765 1.00 86.31 475 PRO A O 1
ATOM 3959 N N . SER A 1 476 ? 9.074 -6.841 -7.996 1.00 81.25 476 SER A N 1
ATOM 3960 C CA . SER A 1 476 ? 9.380 -8.107 -8.669 1.00 81.25 476 SER A CA 1
ATOM 3961 C C . SER A 1 476 ? 8.640 -8.179 -10.008 1.00 81.25 476 SER A C 1
ATOM 3963 O O . SER A 1 476 ? 7.414 -8.034 -10.055 1.00 81.25 476 SER A O 1
ATOM 3965 N N . LEU A 1 477 ? 9.416 -8.380 -11.074 1.00 81.94 477 LEU A N 1
ATOM 3966 C CA . LEU A 1 477 ? 8.951 -8.559 -12.449 1.00 81.94 477 LEU A CA 1
ATOM 3967 C C . LEU A 1 477 ? 8.941 -10.045 -12.838 1.00 81.94 477 LEU A C 1
ATOM 3969 O O . LEU A 1 477 ? 8.902 -10.384 -14.017 1.00 81.94 477 LEU A O 1
ATOM 3973 N N . GLU A 1 478 ? 8.997 -10.941 -11.850 1.00 80.38 478 GLU A N 1
ATOM 3974 C CA . GLU A 1 478 ? 9.018 -12.380 -12.078 1.00 80.38 478 GLU A CA 1
ATOM 3975 C C . GLU A 1 478 ? 7.621 -12.936 -12.388 1.00 80.38 478 GLU A C 1
ATOM 3977 O O . GLU A 1 478 ? 6.602 -12.603 -11.772 1.00 80.38 478 GLU A O 1
ATOM 3982 N N . HIS A 1 479 ? 7.583 -13.870 -13.332 1.00 83.12 479 HIS A N 1
ATOM 3983 C CA . HIS A 1 479 ? 6.378 -14.562 -13.772 1.00 83.12 479 HIS A CA 1
ATOM 3984 C C . HIS A 1 479 ? 6.040 -15.761 -12.862 1.00 83.12 479 HIS A C 1
ATOM 3986 O O . HIS A 1 479 ? 6.110 -16.912 -13.280 1.00 83.12 479 HIS A O 1
ATOM 3992 N N . TYR A 1 480 ? 5.665 -15.495 -11.606 1.00 81.38 480 TYR A N 1
ATOM 3993 C CA . TYR A 1 480 ? 5.321 -16.525 -10.608 1.00 81.38 480 TYR A CA 1
ATOM 3994 C C . TYR A 1 480 ? 4.135 -17.429 -10.979 1.00 81.38 480 TYR A C 1
ATOM 3996 O O . TYR A 1 480 ? 4.050 -18.565 -10.519 1.00 81.38 480 TYR A O 1
ATOM 4004 N N . SER A 1 481 ? 3.167 -16.908 -11.730 1.00 88.19 481 SER A N 1
ATOM 4005 C CA . SER A 1 481 ? 1.946 -17.613 -12.117 1.00 88.19 481 SER A CA 1
ATOM 4006 C C . SER A 1 481 ? 1.367 -17.023 -13.399 1.00 88.19 481 SER A C 1
ATOM 4008 O O . SER A 1 481 ? 1.741 -15.924 -13.802 1.00 88.19 481 SER A O 1
ATOM 4010 N N . VAL A 1 482 ? 0.380 -17.700 -13.991 1.00 91.81 482 VAL A N 1
ATOM 4011 C CA . VAL A 1 482 ? -0.364 -17.184 -15.156 1.00 91.81 482 VAL A CA 1
ATOM 4012 C C . VAL A 1 482 ? -0.921 -15.779 -14.894 1.00 91.81 482 VAL A C 1
ATOM 4014 O O . VAL A 1 482 ? -0.839 -14.917 -15.763 1.00 91.81 482 VAL A O 1
ATOM 4017 N N . VAL A 1 483 ? -1.417 -15.519 -13.678 1.00 92.06 483 VAL A N 1
ATOM 4018 C CA . VAL A 1 483 ? -1.951 -14.206 -13.281 1.00 92.06 483 VAL A CA 1
ATOM 4019 C C . VAL A 1 483 ? -0.869 -13.132 -13.339 1.00 92.06 483 VAL A C 1
ATOM 4021 O O . VAL A 1 483 ? -1.059 -12.103 -13.984 1.00 92.06 483 VAL A O 1
ATOM 4024 N N . SER A 1 484 ? 0.285 -13.372 -12.709 1.00 90.88 484 SER A N 1
ATOM 4025 C CA . SER A 1 484 ? 1.377 -12.398 -12.738 1.00 90.88 484 SER A CA 1
ATOM 4026 C C . SER A 1 484 ? 1.965 -12.252 -14.143 1.00 90.88 484 SER A C 1
ATOM 4028 O O . SER A 1 484 ? 2.396 -11.163 -14.493 1.00 90.88 484 SER A O 1
ATOM 4030 N N . THR A 1 485 ? 1.947 -13.297 -14.977 1.00 92.19 485 THR A N 1
ATOM 4031 C CA . THR A 1 485 ? 2.351 -13.208 -16.387 1.00 92.19 485 THR A CA 1
ATOM 4032 C C . THR A 1 485 ? 1.459 -12.290 -17.202 1.00 92.19 485 THR A C 1
ATOM 4034 O O . THR A 1 485 ? 1.988 -11.436 -17.908 1.00 92.19 485 THR A O 1
ATOM 4037 N N . ILE A 1 486 ? 0.136 -12.436 -17.097 1.00 92.44 486 ILE A N 1
ATOM 4038 C CA . ILE A 1 486 ? -0.819 -11.583 -17.814 1.00 92.44 486 ILE A CA 1
ATOM 4039 C C . ILE A 1 486 ? -0.594 -10.120 -17.427 1.00 92.44 486 ILE A C 1
ATOM 4041 O O . ILE A 1 486 ? -0.309 -9.294 -18.291 1.00 92.44 486 ILE A O 1
ATOM 4045 N N . VAL A 1 487 ? -0.626 -9.832 -16.123 1.00 93.69 487 VAL A N 1
ATOM 4046 C CA . VAL A 1 487 ? -0.550 -8.459 -15.610 1.00 93.69 487 VAL A CA 1
ATOM 4047 C C . VAL A 1 487 ? 0.810 -7.821 -15.910 1.00 93.69 487 VAL A C 1
ATOM 4049 O O . VAL A 1 487 ? 0.867 -6.706 -16.419 1.00 93.69 487 VAL A O 1
ATOM 4052 N N . LEU A 1 488 ? 1.923 -8.524 -15.664 1.00 93.25 488 LEU A N 1
ATOM 4053 C CA . LEU A 1 488 ? 3.255 -7.971 -15.934 1.00 93.25 488 LEU A CA 1
ATOM 4054 C C . LEU A 1 488 ? 3.505 -7.751 -17.426 1.00 93.25 488 LEU A C 1
ATOM 4056 O O . LEU A 1 488 ? 4.163 -6.778 -17.778 1.00 93.25 488 LEU A O 1
ATOM 4060 N N . ASN A 1 489 ? 3.003 -8.619 -18.308 1.00 94.56 489 ASN A N 1
ATOM 4061 C CA . ASN A 1 489 ? 3.213 -8.434 -19.742 1.00 94.56 489 ASN A CA 1
ATOM 4062 C C . ASN A 1 489 ? 2.528 -7.173 -20.271 1.00 94.56 489 ASN A C 1
ATOM 4064 O O . ASN A 1 489 ? 3.110 -6.485 -21.109 1.00 94.56 489 ASN A O 1
ATOM 4068 N N . GLU A 1 490 ? 1.327 -6.881 -19.775 1.00 95.62 490 GLU A N 1
ATOM 4069 C CA . GLU A 1 490 ? 0.593 -5.650 -20.067 1.00 95.62 490 GLU A CA 1
ATOM 4070 C C . GLU A 1 490 ? 1.362 -4.424 -19.553 1.00 95.62 490 GLU A C 1
ATOM 4072 O O . GLU A 1 490 ? 1.743 -3.555 -20.335 1.00 95.62 490 GLU A O 1
ATOM 4077 N N . ILE A 1 491 ? 1.729 -4.419 -18.267 1.00 96.06 491 ILE A N 1
ATOM 4078 C CA . ILE A 1 491 ? 2.444 -3.296 -17.642 1.00 96.06 491 ILE A CA 1
ATOM 4079 C C . ILE A 1 491 ? 3.796 -3.035 -18.307 1.00 96.06 491 ILE A C 1
ATOM 4081 O O . ILE A 1 491 ? 4.174 -1.883 -18.493 1.00 96.06 491 ILE A O 1
ATOM 4085 N N . LEU A 1 492 ? 4.557 -4.078 -18.651 1.00 95.19 492 LEU A N 1
ATOM 4086 C CA . LEU A 1 492 ? 5.869 -3.917 -19.281 1.00 95.19 492 LEU A CA 1
ATOM 4087 C C . LEU A 1 492 ? 5.760 -3.418 -20.724 1.00 95.19 492 LEU A C 1
ATOM 4089 O O . LEU A 1 492 ? 6.641 -2.688 -21.176 1.00 95.19 492 LEU A O 1
ATOM 4093 N N . GLU A 1 493 ? 4.698 -3.782 -21.445 1.00 96.44 493 GLU A N 1
ATOM 4094 C CA . GLU A 1 493 ? 4.413 -3.196 -22.755 1.00 96.44 493 GLU A CA 1
ATOM 4095 C C . GLU A 1 493 ? 4.103 -1.707 -22.640 1.00 96.44 493 GLU A C 1
ATOM 4097 O O . GLU A 1 493 ? 4.684 -0.886 -23.357 1.00 96.44 493 GLU A O 1
ATOM 4102 N N . ASP A 1 494 ? 3.217 -1.366 -21.713 1.00 98.00 494 ASP A N 1
ATOM 4103 C CA . ASP A 1 494 ? 2.743 -0.003 -21.522 1.00 98.00 494 ASP A CA 1
ATOM 4104 C C . ASP A 1 494 ? 3.818 0.894 -20.906 1.00 98.00 494 ASP A C 1
ATOM 4106 O O . ASP A 1 494 ? 3.926 2.067 -21.258 1.00 98.00 494 ASP A O 1
ATOM 4110 N N . LEU A 1 495 ? 4.720 0.328 -20.103 1.00 97.38 495 LEU A N 1
ATOM 4111 C CA . LEU A 1 495 ? 5.917 1.015 -19.633 1.00 97.38 495 LEU A CA 1
ATOM 4112 C C . LEU A 1 495 ? 6.746 1.525 -20.814 1.00 97.38 495 LEU A C 1
ATOM 4114 O O . LEU A 1 495 ? 7.091 2.703 -20.838 1.00 97.38 495 LEU A O 1
ATOM 4118 N N . ILE A 1 496 ? 7.029 0.677 -21.812 1.00 97.31 496 ILE A N 1
ATOM 4119 C CA . ILE A 1 496 ? 7.790 1.085 -23.005 1.00 97.31 496 ILE A CA 1
ATOM 4120 C C . ILE A 1 496 ? 7.027 2.136 -23.817 1.00 97.31 496 ILE A C 1
ATOM 4122 O O . ILE A 1 496 ? 7.645 3.079 -24.314 1.00 97.31 496 ILE A O 1
ATOM 4126 N N . LYS A 1 497 ? 5.694 2.048 -23.894 1.00 97.94 497 LYS A N 1
ATOM 4127 C CA . LYS A 1 497 ? 4.878 3.112 -24.498 1.00 97.94 497 LYS A CA 1
ATOM 4128 C C . LYS A 1 497 ? 5.086 4.455 -23.790 1.00 97.94 497 LYS A C 1
ATOM 4130 O O . LYS A 1 497 ? 5.283 5.462 -24.461 1.00 97.94 497 LYS A O 1
ATOM 4135 N N . VAL A 1 498 ? 5.138 4.487 -22.457 1.00 97.56 498 VAL A N 1
ATOM 4136 C CA . VAL A 1 498 ? 5.383 5.732 -21.705 1.00 97.56 498 VAL A CA 1
ATOM 4137 C C . VAL A 1 498 ? 6.824 6.230 -21.862 1.00 97.56 498 VAL A C 1
ATOM 4139 O O . VAL A 1 498 ? 7.041 7.409 -22.144 1.00 97.56 498 VAL A O 1
ATOM 4142 N N . VAL A 1 499 ? 7.826 5.373 -21.665 1.00 95.88 499 VAL A N 1
ATOM 4143 C CA . VAL A 1 499 ? 9.228 5.828 -21.558 1.00 95.88 499 VAL A CA 1
ATOM 4144 C C . VAL A 1 499 ? 9.925 5.980 -22.911 1.00 95.88 499 VAL A C 1
ATOM 4146 O O . VAL A 1 499 ? 10.890 6.729 -23.018 1.00 95.88 499 VAL A O 1
ATOM 4149 N N . VAL A 1 500 ? 9.411 5.342 -23.967 1.00 95.50 500 VAL A N 1
ATOM 4150 C CA . VAL A 1 500 ? 9.950 5.460 -25.331 1.00 95.50 500 VAL A CA 1
ATOM 4151 C C . VAL A 1 500 ? 9.001 6.230 -26.241 1.00 95.50 500 VAL A C 1
ATOM 4153 O O . VAL A 1 500 ? 9.395 7.251 -26.805 1.00 95.50 500 VAL A O 1
ATOM 4156 N N . ASP A 1 501 ? 7.764 5.765 -26.414 1.00 96.12 501 ASP A N 1
ATOM 4157 C CA . ASP A 1 501 ? 6.881 6.321 -27.448 1.00 96.12 501 ASP A CA 1
ATOM 4158 C C . ASP A 1 501 ? 6.378 7.715 -27.046 1.00 96.12 501 ASP A C 1
ATOM 4160 O O . ASP A 1 501 ? 6.546 8.676 -27.797 1.00 96.12 501 ASP A O 1
ATOM 4164 N N . ASN A 1 502 ? 5.830 7.841 -25.834 1.00 95.81 502 ASN A N 1
ATOM 4165 C CA . ASN A 1 502 ? 5.318 9.098 -25.296 1.00 95.81 502 ASN A CA 1
ATOM 4166 C C . ASN A 1 502 ? 6.437 10.102 -24.976 1.00 95.81 502 ASN A C 1
ATOM 4168 O O . ASN A 1 502 ? 6.263 11.294 -25.211 1.00 95.81 502 ASN A O 1
ATOM 4172 N N . TYR A 1 503 ? 7.605 9.623 -24.527 1.00 92.69 503 TYR A N 1
ATOM 4173 C CA . TYR A 1 503 ? 8.793 10.467 -24.340 1.00 92.69 503 TYR A CA 1
ATOM 4174 C C . TYR A 1 503 ? 9.210 11.175 -25.640 1.00 92.69 503 TYR A C 1
ATOM 4176 O O . TYR A 1 503 ? 9.546 12.355 -25.625 1.00 92.69 503 TYR A O 1
ATOM 4184 N N . ASN A 1 504 ? 9.154 10.474 -26.778 1.00 91.69 504 ASN A N 1
ATOM 4185 C CA . ASN A 1 504 ? 9.508 11.044 -28.082 1.00 91.69 504 ASN A CA 1
ATOM 4186 C C . ASN A 1 504 ? 8.350 11.808 -28.747 1.00 91.69 504 ASN A C 1
ATOM 4188 O O . ASN A 1 504 ? 8.580 12.697 -29.567 1.00 91.69 504 ASN A O 1
ATOM 4192 N N . ASN A 1 505 ? 7.104 11.449 -28.435 1.00 93.62 505 ASN A N 1
ATOM 4193 C CA . ASN A 1 505 ? 5.902 12.080 -28.964 1.00 93.62 505 ASN A CA 1
ATOM 4194 C C . ASN A 1 505 ? 4.817 12.142 -27.876 1.00 93.62 505 ASN A C 1
ATOM 4196 O O . ASN A 1 505 ? 4.130 11.141 -27.668 1.00 93.62 505 ASN A O 1
ATOM 4200 N N . PRO A 1 506 ? 4.557 13.312 -27.264 1.00 90.31 506 PRO A N 1
ATOM 4201 C CA . PRO A 1 506 ? 3.568 13.456 -26.189 1.00 90.31 506 PRO A CA 1
ATOM 4202 C C . PRO A 1 506 ? 2.135 13.027 -26.546 1.00 90.31 506 PRO A C 1
ATOM 4204 O O . PRO A 1 506 ? 1.314 12.831 -25.655 1.00 90.31 506 PRO A O 1
ATOM 4207 N N . LYS A 1 507 ? 1.812 12.882 -27.841 1.00 93.19 507 LYS A N 1
ATOM 4208 C CA . LYS A 1 507 ? 0.509 12.391 -28.323 1.00 93.19 507 LYS A CA 1
ATOM 4209 C C . LYS A 1 507 ? 0.439 10.867 -28.466 1.00 93.19 507 LYS A C 1
ATOM 4211 O O . LYS A 1 507 ? -0.624 10.344 -28.794 1.00 93.19 507 LYS A O 1
ATOM 4216 N N . ALA A 1 508 ? 1.552 10.153 -28.308 1.00 96.81 508 ALA A N 1
ATOM 4217 C CA . ALA A 1 508 ? 1.563 8.699 -28.365 1.00 96.81 508 ALA A CA 1
ATOM 4218 C C . ALA A 1 508 ? 0.813 8.113 -27.162 1.00 96.81 508 ALA A C 1
ATOM 4220 O O . ALA A 1 508 ? 0.866 8.657 -26.057 1.00 96.81 508 ALA A O 1
ATOM 4221 N N . SER A 1 509 ? 0.120 6.996 -27.399 1.00 96.75 509 SER A N 1
ATOM 4222 C CA . SER A 1 509 ? -0.603 6.263 -26.358 1.00 96.75 509 SER A CA 1
ATOM 4223 C C . SER A 1 509 ? 0.347 5.832 -25.242 1.00 96.75 509 SER A C 1
ATOM 4225 O O . SER A 1 509 ? 1.443 5.360 -25.525 1.00 96.75 509 SER A O 1
ATOM 4227 N N . CYS A 1 510 ? -0.110 5.934 -23.996 1.00 97.06 510 CYS A N 1
ATOM 4228 C CA . CYS A 1 510 ? 0.567 5.399 -22.812 1.00 97.06 510 CYS A CA 1
ATOM 4229 C C . CYS A 1 510 ? 0.107 3.972 -22.459 1.00 97.06 510 CYS A C 1
ATOM 4231 O O . CYS A 1 510 ? 0.448 3.463 -21.395 1.00 97.06 510 CYS A O 1
ATOM 4233 N N . GLY A 1 511 ? -0.686 3.330 -23.326 1.00 97.19 511 GLY A N 1
ATOM 4234 C CA . GLY A 1 511 ? -1.388 2.098 -22.973 1.00 97.19 511 GLY A CA 1
ATOM 4235 C C . GLY A 1 511 ? -2.375 2.334 -21.830 1.00 97.19 511 GLY A C 1
ATOM 4236 O O . GLY A 1 511 ? -3.137 3.299 -21.885 1.00 97.19 511 GLY A O 1
ATOM 4237 N N . GLY A 1 512 ? -2.346 1.471 -20.815 1.00 97.19 512 GLY A N 1
ATOM 4238 C CA . GLY A 1 512 ? -3.133 1.595 -19.593 1.00 97.19 512 GLY A CA 1
ATOM 4239 C C . GLY A 1 512 ? -2.609 2.630 -18.596 1.00 97.19 512 GLY A C 1
ATOM 4240 O O . GLY A 1 512 ? -3.363 3.036 -17.721 1.00 97.19 512 GLY A O 1
ATOM 4241 N N . PHE A 1 513 ? -1.360 3.102 -18.700 1.00 98.38 513 PHE A N 1
ATOM 4242 C CA . PHE A 1 513 ? -0.856 4.124 -17.776 1.00 98.38 513 PHE A CA 1
ATOM 4243 C C . PHE A 1 513 ? -1.616 5.448 -17.926 1.00 98.38 513 PHE A C 1
ATOM 4245 O O . PHE A 1 513 ? -1.564 6.108 -18.966 1.00 98.38 513 PHE A O 1
ATOM 4252 N N . GLU A 1 514 ? -2.252 5.880 -16.843 1.00 98.31 514 GLU A N 1
ATOM 4253 C CA . GLU A 1 514 ? -2.901 7.181 -16.729 1.00 98.31 514 GLU A CA 1
ATOM 4254 C C . GLU A 1 514 ? -1.906 8.197 -16.176 1.00 98.31 514 GLU A C 1
ATOM 4256 O O . GLU A 1 514 ? -1.302 7.946 -15.137 1.00 98.31 514 GLU A O 1
ATOM 4261 N N . ASN A 1 515 ? -1.739 9.351 -16.831 1.00 97.69 515 ASN A N 1
ATOM 4262 C CA . ASN A 1 515 ? -0.977 10.455 -16.246 1.00 97.69 515 ASN A CA 1
ATOM 4263 C C . ASN A 1 515 ? -1.805 11.069 -15.110 1.00 97.69 515 ASN A C 1
ATOM 4265 O O . ASN A 1 515 ? -2.891 11.601 -15.351 1.00 97.69 515 ASN A O 1
ATOM 4269 N N . ILE A 1 516 ? -1.315 10.940 -13.880 1.00 98.19 516 ILE A N 1
ATOM 4270 C CA . ILE A 1 516 ? -2.013 11.398 -12.677 1.00 98.19 516 ILE A CA 1
ATOM 4271 C C . ILE A 1 516 ? -1.466 12.736 -12.183 1.00 98.19 516 ILE A C 1
ATOM 4273 O O . ILE A 1 516 ? -2.182 13.451 -11.493 1.00 98.19 516 ILE A O 1
ATOM 4277 N N . TYR A 1 517 ? -0.223 13.073 -12.534 1.00 97.88 517 TYR A N 1
ATOM 4278 C CA . TYR A 1 517 ? 0.439 14.307 -12.129 1.00 97.88 517 TYR A CA 1
ATOM 4279 C C . TYR A 1 517 ? 1.437 14.750 -13.198 1.00 97.88 517 TYR A C 1
ATOM 4281 O O . TYR A 1 517 ? 2.279 13.965 -13.637 1.00 97.88 517 TYR A O 1
ATOM 4289 N N . HIS A 1 518 ? 1.353 16.017 -13.587 1.00 96.00 518 HIS A N 1
ATOM 4290 C CA . HIS A 1 518 ? 2.229 16.642 -14.567 1.00 96.00 518 HIS A CA 1
ATOM 4291 C C . HIS A 1 518 ? 2.553 18.056 -14.100 1.00 96.00 518 HIS A C 1
ATOM 4293 O O . HIS A 1 518 ? 1.638 18.861 -13.950 1.00 96.00 518 HIS A O 1
ATOM 4299 N N . GLU A 1 519 ? 3.837 18.347 -13.916 1.00 95.81 519 GLU A N 1
ATOM 4300 C CA . GLU A 1 519 ? 4.318 19.665 -13.502 1.00 95.81 519 GLU A CA 1
ATOM 4301 C C . GLU A 1 519 ? 5.491 20.099 -14.384 1.00 95.81 519 GLU A C 1
ATOM 4303 O O . GLU A 1 519 ? 6.437 19.332 -14.591 1.00 95.81 519 GLU A O 1
ATOM 4308 N N . GLU A 1 520 ? 5.441 21.333 -14.892 1.00 93.62 520 GLU A N 1
ATOM 4309 C CA . GLU A 1 520 ? 6.569 21.971 -15.572 1.00 93.62 520 GLU A CA 1
ATOM 4310 C C . GLU A 1 520 ? 7.448 22.683 -14.536 1.00 93.62 520 GLU A C 1
ATOM 4312 O O . GLU A 1 520 ? 6.985 23.557 -13.807 1.00 93.62 520 GLU A O 1
ATOM 4317 N N . TYR A 1 521 ? 8.737 22.352 -14.487 1.00 83.69 521 TYR A N 1
ATOM 4318 C CA . TYR A 1 521 ? 9.693 22.980 -13.579 1.00 83.69 521 TYR A CA 1
ATOM 4319 C C . TYR A 1 521 ? 10.740 23.804 -14.329 1.00 83.69 521 TYR A C 1
ATOM 4321 O O . TYR A 1 521 ? 11.119 23.528 -15.471 1.00 83.69 521 TYR A O 1
ATOM 4329 N N . LYS A 1 522 ? 11.233 24.850 -13.661 1.00 73.69 522 LYS A N 1
ATOM 4330 C CA . LYS A 1 522 ? 12.374 25.642 -14.129 1.00 73.69 522 LYS A CA 1
ATOM 4331 C C . LYS A 1 522 ? 13.642 25.081 -13.490 1.00 73.69 522 LYS A C 1
ATOM 4333 O O . LYS A 1 522 ? 13.690 24.973 -12.268 1.00 73.69 522 LYS A O 1
ATOM 4338 N N . ASN A 1 523 ? 14.616 24.721 -14.329 1.00 56.88 523 ASN A N 1
ATOM 4339 C CA . ASN A 1 523 ? 15.955 24.294 -13.902 1.00 56.88 523 ASN A CA 1
ATOM 4340 C C . ASN A 1 523 ? 16.663 25.345 -13.050 1.00 56.88 523 ASN A C 1
ATOM 4342 O O . ASN A 1 523 ? 16.501 26.552 -13.360 1.00 56.88 523 ASN A O 1
#

Organism: Culicoides sonorensis (NCBI:txid179676)

InterPro domains:
  IPR004344 Tubulin-tyrosine ligase/Tubulin polyglutamylase [PF03133] (231-501)
  IPR004344 Tubulin-tyrosine ligase/Tubulin polyglutamylase [PS51221] (150-511)
  IPR051437 Tubulin tyrosine ligase-like monoglycylase [PTHR45870] (7-520)

Nearest PDB structures (foldseek):
  5vlq-assembly2_B  TM=8.666E-01  e=2.630E-27  Xenopus tropicalis
  5vlq-assembly1_A  TM=8.645E-01  e=1.108E-25  Xenopus tropicalis
  8bde-assembly1_F  TM=8.832E-01  e=1.343E-12  Gallus gallus
  6vzr-assembly2_B  TM=6.757E-01  e=3.709E-15  Mus musculus
  5s4x-assembly1_F  TM=7.598E-01  e=1.493E-11  Gallus gallus

Solvent-accessible surface area (backbone atoms only — not comparable to full-atom values): 28729 Å² total; per-residue (Å²): 131,82,56,69,55,45,54,50,52,50,53,53,48,53,51,26,62,75,69,56,26,30,26,32,77,44,72,86,71,80,54,65,64,49,54,51,55,41,47,74,72,66,35,44,72,54,56,81,84,50,98,78,45,88,64,70,83,56,52,69,65,62,24,31,71,68,35,44,97,92,38,71,37,33,48,53,40,50,24,62,77,48,61,88,63,80,47,26,32,42,43,62,68,46,77,91,56,70,83,70,83,70,101,45,60,25,35,54,54,70,48,64,79,52,60,43,52,60,40,74,64,37,28,49,55,51,48,52,50,52,40,51,53,41,69,72,41,88,85,57,86,83,60,70,45,54,62,59,68,42,62,33,85,52,73,66,31,52,53,54,43,50,52,54,52,52,52,45,44,46,51,16,47,40,43,61,52,34,71,47,68,95,54,34,67,76,48,45,28,78,47,64,95,68,28,44,73,44,65,18,55,52,53,41,52,54,52,52,51,54,53,50,32,57,73,70,64,73,56,73,89,85,63,83,84,77,77,82,49,76,65,54,50,49,40,30,51,51,38,40,45,37,40,67,74,66,67,43,24,31,26,42,57,76,93,47,46,66,60,52,45,54,50,39,40,54,51,30,51,50,44,51,68,80,45,57,77,52,73,31,38,48,53,71,51,39,31,35,38,36,45,62,94,61,65,73,69,58,82,54,48,67,45,63,45,68,68,61,52,52,53,55,52,69,74,41,72,94,52,46,34,35,42,28,50,33,71,65,34,54,42,59,63,92,56,16,32,50,35,39,41,32,43,38,34,43,39,25,58,79,43,37,47,35,28,30,40,35,81,70,40,42,37,26,32,23,36,32,63,52,60,92,90,59,80,58,57,53,25,74,47,39,51,60,80,55,40,75,82,53,68,64,77,48,91,91,54,55,90,76,36,50,40,44,55,68,59,48,51,53,50,32,40,76,74,74,44,61,62,43,54,73,75,45,27,48,53,51,48,49,52,42,53,27,52,49,47,63,65,38,51,87,13,41,57,83,48,51,33,20,22,33,62,29,27,35,35,29,38,42,25,66,84,53,47,52,28,52,71,52,38,34,72,59,44,85,84,66,69,86,36,72,53,45,38,55,52,49,52,52,52,43,51,21,46,47,24,40,70,51,46,21,67,76,34,83,85,43,64,29,69,68,44,40,81,61,39,80,46,83,56,83,131